Protein AF-A0A954ZB60-F1 (afdb_monomer_lite)

Foldseek 3Di:
DADFDWDQDPVGTDGDHDPLLGCVVCLVVLLVLLCVLLQFLAAEDEAAVVCCLVVVDAQLVALAEEEFQEADADVQDSADPSRLVRLQVQLVQQYEYEYAYAQNACRCPVVVPPQPSCCPRQQKAFDDFADPFQKKAFDPQALRHPAIFGFLDPQASHRRDTQTFMAGHPQKDQTMATPVRTGQWIWHADPPNRGIYIYGSHGLSGTRDSLSSNSVSSSSCQSSLGDRDFDWDKDKQWCVVDPPQKDKDDDWDWDPAAFPPRHIKTKDFAQDQMKMKGKDFDSAFWWKWKWAATAAADQEFQFFWKWWCQVVDIDIGGHGRNDPHPDIHTPDIDTHHGTMIMMMTGRNPGDRGTMYMGTIMMMTITHQDVFALPLVFPQALEVVSVVLLVQQAAFQQDWSNNQRRRGNRHRYVVSVVNSVVRHGPRRHGGDGHDDDDHRHYYYYDHDDDDDDDDDPPPVVVVVVVVVVVVDPDDDDDDDPDDDDDDDDDDDD

Structure (mmCIF, N/CA/C/O backbone):
data_AF-A0A954ZB60-F1
#
_entry.id   AF-A0A954ZB60-F1
#
loop_
_atom_site.group_PDB
_atom_site.id
_atom_site.type_symbol
_atom_site.label_atom_id
_atom_site.label_alt_id
_atom_site.label_comp_id
_atom_site.label_asym_id
_atom_site.label_entity_id
_atom_site.label_seq_id
_atom_site.pdbx_PDB_ins_code
_atom_site.Cartn_x
_atom_site.Cartn_y
_atom_site.Cartn_z
_atom_site.occupancy
_atom_site.B_iso_or_equiv
_atom_site.auth_seq_id
_atom_site.auth_comp_id
_atom_site.auth_asym_id
_atom_site.auth_atom_id
_atom_site.pdbx_PDB_model_num
ATOM 1 N N . ARG A 1 1 ? -21.515 20.099 12.315 1.00 30.62 1 ARG A N 1
ATOM 2 C CA . ARG A 1 1 ? -21.570 21.561 12.009 1.00 30.62 1 ARG A CA 1
ATOM 3 C C . ARG A 1 1 ? -21.818 21.759 10.510 1.00 30.62 1 ARG A C 1
ATOM 5 O O . ARG A 1 1 ? -20.958 21.395 9.732 1.00 30.62 1 ARG A O 1
ATOM 12 N N . THR A 1 2 ? -22.931 22.348 10.060 1.00 27.92 2 THR A N 1
ATOM 13 C CA . THR A 1 2 ? -23.142 22.603 8.613 1.00 27.92 2 THR A CA 1
ATOM 14 C C . THR A 1 2 ? -22.370 23.841 8.143 1.00 27.92 2 THR A C 1
ATOM 16 O O . THR A 1 2 ? -22.740 24.968 8.501 1.00 27.92 2 THR A O 1
ATOM 19 N N . GLN A 1 3 ? -21.316 23.646 7.347 1.00 34.38 3 GLN A N 1
ATOM 20 C CA . GLN A 1 3 ? -20.601 24.726 6.669 1.00 34.38 3 GLN A CA 1
ATOM 21 C C . GLN A 1 3 ? -21.357 25.160 5.403 1.00 34.38 3 GLN A C 1
ATOM 23 O O . GLN A 1 3 ? -21.666 24.360 4.528 1.00 34.38 3 GLN A O 1
ATOM 28 N N . GLY A 1 4 ? -21.662 26.453 5.291 1.00 35.28 4 GLY A N 1
ATOM 29 C CA . GLY A 1 4 ? -22.244 27.035 4.084 1.00 35.28 4 GLY A CA 1
ATOM 30 C C . GLY A 1 4 ? -21.956 28.530 4.009 1.00 35.28 4 GLY A C 1
ATOM 31 O O . GLY A 1 4 ? -22.086 29.248 5.004 1.00 35.28 4 GLY A O 1
ATOM 32 N N . VAL A 1 5 ? -21.566 29.012 2.827 1.00 40.47 5 VAL A N 1
ATOM 33 C CA . VAL A 1 5 ? -21.360 30.444 2.560 1.00 40.47 5 VAL A CA 1
ATOM 34 C C . VAL A 1 5 ? -22.697 31.170 2.724 1.00 40.47 5 VAL A C 1
ATOM 36 O O . VAL A 1 5 ? -23.683 30.841 2.061 1.00 40.47 5 VAL A O 1
ATOM 39 N N . GLN A 1 6 ? -22.744 32.163 3.614 1.00 39.56 6 GLN A N 1
ATOM 40 C CA . GLN A 1 6 ? -23.928 33.003 3.790 1.00 39.56 6 GLN A CA 1
ATOM 41 C C . GLN A 1 6 ? -24.003 34.030 2.660 1.00 39.56 6 GLN A C 1
ATOM 43 O O . GLN A 1 6 ? -23.100 34.851 2.500 1.00 39.56 6 GLN A O 1
ATOM 48 N N . GLN A 1 7 ? -25.094 34.013 1.894 1.00 43.62 7 GLN A N 1
ATOM 49 C CA . GLN A 1 7 ? -25.416 35.082 0.952 1.00 43.62 7 GLN A CA 1
ATOM 50 C C . GLN A 1 7 ? -26.636 35.848 1.466 1.00 43.62 7 GLN A C 1
ATOM 52 O O . GLN A 1 7 ? -27.694 35.273 1.727 1.00 43.62 7 GLN A O 1
ATOM 57 N N . ALA A 1 8 ? -26.481 37.161 1.635 1.00 42.31 8 ALA A N 1
ATOM 58 C CA . ALA A 1 8 ? -27.582 38.035 2.008 1.00 42.31 8 ALA A CA 1
ATOM 59 C C . ALA A 1 8 ? -28.468 38.285 0.781 1.00 42.31 8 ALA A C 1
ATOM 61 O O . ALA A 1 8 ? -27.999 38.796 -0.237 1.00 42.31 8 ALA A O 1
ATOM 62 N N . THR A 1 9 ? -29.750 37.939 0.885 1.00 52.84 9 THR A N 1
ATOM 63 C CA . THR A 1 9 ? -30.764 38.268 -0.126 1.00 52.84 9 THR A CA 1
ATOM 64 C C . THR A 1 9 ? -31.806 39.216 0.467 1.00 52.84 9 THR A C 1
ATOM 66 O O . THR A 1 9 ? -31.893 39.381 1.685 1.00 52.84 9 THR A O 1
ATOM 69 N N . SER A 1 10 ? -32.640 39.825 -0.379 1.00 46.34 10 SER A N 1
ATOM 70 C CA . SER A 1 10 ? -33.750 40.693 0.048 1.00 46.34 10 SER A CA 1
ATOM 71 C C . SER A 1 10 ? -34.848 39.972 0.849 1.00 46.34 10 SER A C 1
ATOM 73 O O . SER A 1 10 ? -35.753 40.633 1.353 1.00 46.34 10 SER A O 1
ATOM 75 N N . LEU A 1 11 ? -34.766 38.642 0.983 1.00 45.81 11 LEU A N 1
ATOM 76 C CA . LEU A 1 11 ? -35.680 37.794 1.755 1.00 45.81 11 LEU A CA 1
ATOM 77 C C . LEU A 1 11 ? -35.058 37.269 3.067 1.00 45.81 11 LEU A C 1
ATOM 79 O O . LEU A 1 11 ? -35.717 36.531 3.793 1.00 45.81 11 LEU A O 1
ATOM 83 N N . GLY A 1 12 ? -33.813 37.649 3.386 1.00 45.66 12 GLY A N 1
ATOM 84 C CA . GLY A 1 12 ? -33.071 37.202 4.571 1.00 45.66 12 GLY A CA 1
ATOM 85 C C . GLY A 1 12 ? -31.747 36.503 4.237 1.00 45.66 12 GLY A C 1
ATOM 86 O O . GLY A 1 12 ? -31.348 36.387 3.072 1.00 45.66 12 GLY A O 1
ATOM 87 N N . THR A 1 13 ? -31.045 36.056 5.281 1.00 41.34 13 THR A N 1
ATOM 88 C CA . THR A 1 13 ? -29.825 35.246 5.160 1.00 41.34 13 THR A CA 1
ATOM 89 C C . THR A 1 13 ? -30.209 33.832 4.743 1.00 41.34 13 THR A C 1
ATOM 91 O O . THR A 1 13 ? -30.782 33.091 5.537 1.00 41.34 13 THR A O 1
ATOM 94 N N . VAL A 1 14 ? -29.890 33.444 3.509 1.00 43.53 14 VAL A N 1
ATOM 95 C CA . VAL A 1 14 ? -30.087 32.066 3.044 1.00 43.53 14 VAL A CA 1
ATOM 96 C C . VAL A 1 14 ? -28.731 31.368 3.087 1.00 43.53 14 VAL A C 1
ATOM 98 O O . VAL A 1 14 ? -27.760 31.837 2.487 1.00 43.53 14 VAL A O 1
ATOM 101 N N . ARG A 1 15 ? -28.642 30.260 3.829 1.00 43.50 15 ARG A N 1
ATOM 102 C CA . ARG A 1 15 ? -27.486 29.359 3.759 1.00 43.50 15 ARG A CA 1
ATOM 103 C C . ARG A 1 15 ? -27.623 28.546 2.482 1.00 43.50 15 ARG A C 1
ATOM 105 O O . ARG A 1 15 ? -28.590 27.806 2.324 1.00 43.50 15 ARG A O 1
ATOM 112 N N . ARG A 1 16 ? -26.679 28.703 1.557 1.00 42.34 16 ARG A N 1
ATOM 113 C CA . ARG A 1 16 ? -26.614 27.833 0.386 1.00 42.34 16 ARG A CA 1
ATOM 114 C C . ARG A 1 16 ? -25.951 26.530 0.821 1.00 42.34 16 ARG A C 1
ATOM 116 O O . ARG A 1 16 ? -24.764 26.527 1.130 1.00 42.34 16 ARG A O 1
ATOM 123 N N . VAL A 1 17 ? -26.737 25.462 0.872 1.00 39.56 17 VAL A N 1
ATOM 124 C CA . VAL A 1 17 ? -26.248 24.100 1.091 1.00 39.56 17 VAL A CA 1
ATOM 125 C C . VAL A 1 17 ? -25.639 23.612 -0.218 1.00 39.56 17 VAL A C 1
ATOM 127 O O . VAL A 1 17 ? -26.277 23.697 -1.269 1.00 39.56 17 VAL A O 1
ATOM 130 N N . ARG A 1 18 ? -24.390 23.153 -0.168 1.00 45.91 18 ARG A N 1
ATOM 131 C CA . ARG A 1 18 ? -23.791 22.336 -1.221 1.00 45.91 18 ARG A CA 1
ATOM 132 C C . ARG A 1 18 ? -23.772 20.913 -0.670 1.00 45.91 18 ARG A C 1
ATOM 134 O O . ARG A 1 18 ? -22.950 20.657 0.200 1.00 45.91 18 ARG A O 1
ATOM 141 N N . PRO A 1 19 ? -24.695 20.036 -1.090 1.00 42.41 19 PRO A N 1
ATOM 142 C CA . PRO A 1 19 ? -24.812 18.695 -0.518 1.00 42.41 19 PRO A CA 1
ATOM 143 C C . PRO A 1 19 ? -23.478 17.930 -0.517 1.00 42.41 19 PRO A C 1
ATOM 145 O O . PRO A 1 19 ? -23.079 17.425 0.525 1.00 42.41 19 PRO A O 1
ATOM 148 N N . ASN A 1 20 ? -22.718 18.007 -1.616 1.00 44.41 20 ASN A N 1
ATOM 149 C CA . ASN A 1 20 ? -21.387 17.393 -1.736 1.00 44.41 20 ASN A CA 1
ATOM 150 C C . ASN A 1 20 ? -20.321 17.952 -0.774 1.00 44.41 20 ASN A C 1
ATOM 152 O O . ASN A 1 20 ? -19.340 17.263 -0.534 1.00 44.41 20 ASN A O 1
ATOM 156 N N . ASP A 1 21 ? -20.504 19.160 -0.226 1.00 41.62 21 ASP A N 1
ATOM 157 C CA . ASP A 1 21 ? -19.534 19.820 0.664 1.00 41.62 21 ASP A CA 1
ATOM 158 C C . ASP A 1 21 ? -20.011 19.824 2.142 1.00 41.62 21 ASP A C 1
ATOM 160 O O . ASP A 1 21 ? -19.403 20.491 2.978 1.00 41.62 21 ASP A O 1
ATOM 164 N N . MET A 1 22 ? -21.131 19.159 2.478 1.00 45.94 22 MET A N 1
ATOM 165 C CA . MET A 1 22 ? -21.636 19.058 3.865 1.00 45.94 22 MET A CA 1
ATOM 166 C C . MET A 1 22 ? -21.661 17.629 4.413 1.00 45.94 22 MET A C 1
ATOM 168 O O . MET A 1 22 ? -21.370 17.447 5.590 1.00 45.94 22 MET A O 1
ATOM 172 N N . ASN A 1 23 ? -22.074 16.662 3.590 1.00 48.56 23 ASN A N 1
ATOM 173 C CA . ASN A 1 23 ? -22.013 15.224 3.837 1.00 48.56 23 ASN A CA 1
ATOM 174 C C . ASN A 1 23 ? -22.306 14.542 2.493 1.00 48.56 23 ASN A C 1
ATOM 176 O O . ASN A 1 23 ? -23.439 14.607 2.015 1.00 48.56 23 ASN A O 1
ATOM 180 N N . SER A 1 24 ? -21.296 13.973 1.832 1.00 50.25 24 SER A N 1
ATOM 181 C CA . SER A 1 24 ? -21.481 13.386 0.497 1.00 50.25 24 SER A CA 1
ATOM 182 C C . SER A 1 24 ? -22.243 12.057 0.529 1.00 50.25 24 SER A C 1
ATOM 184 O O . SER A 1 24 ? -22.624 11.573 -0.535 1.00 50.25 24 SER A O 1
ATOM 186 N N . PHE A 1 25 ? -22.444 11.459 1.716 1.00 48.72 25 PHE A N 1
ATOM 187 C CA . PHE A 1 25 ? -22.953 10.091 1.906 1.00 48.72 25 PHE A CA 1
ATOM 188 C C . PHE A 1 25 ? -22.187 9.036 1.083 1.00 48.72 25 PHE A C 1
ATOM 190 O O . PHE A 1 25 ? -22.680 7.938 0.839 1.00 48.72 25 PHE A O 1
ATOM 197 N N . ALA A 1 26 ? -20.972 9.378 0.644 1.00 50.91 26 ALA A N 1
ATOM 198 C CA . ALA A 1 26 ? -20.160 8.602 -0.283 1.00 50.91 26 ALA A CA 1
ATOM 199 C C . ALA A 1 26 ? -18.795 8.235 0.319 1.00 50.91 26 ALA A C 1
ATOM 201 O O . ALA A 1 26 ? -17.876 7.904 -0.419 1.00 50.91 26 ALA A O 1
ATOM 202 N N . TYR A 1 27 ? -18.635 8.267 1.647 1.00 66.62 27 TYR A N 1
ATOM 203 C CA . TYR A 1 27 ? -17.366 7.907 2.303 1.00 66.62 27 TYR A CA 1
ATOM 204 C C . TYR A 1 27 ? -16.997 6.436 2.096 1.00 66.62 27 TYR A C 1
ATOM 206 O O . TYR A 1 27 ? -15.820 6.102 2.008 1.00 66.62 27 TYR A O 1
ATOM 214 N N . VAL A 1 28 ? -18.002 5.583 1.874 1.00 74.94 28 VAL A N 1
ATOM 215 C CA . VAL A 1 28 ? -17.823 4.196 1.423 1.00 74.94 28 VAL A CA 1
ATOM 216 C C . VAL A 1 28 ? -16.995 4.116 0.137 1.00 74.94 28 VAL A C 1
ATOM 218 O O . VAL A 1 28 ? -16.288 3.135 -0.048 1.00 74.94 28 VAL A O 1
ATOM 221 N N . VAL A 1 29 ? -17.018 5.135 -0.735 1.00 79.19 29 VAL A N 1
ATOM 222 C CA . VAL A 1 29 ? -16.241 5.136 -1.986 1.00 79.19 29 VAL A CA 1
ATOM 223 C C . VAL A 1 29 ? -14.744 5.084 -1.711 1.00 79.19 29 VAL A C 1
ATOM 225 O O . VAL A 1 29 ? -14.052 4.327 -2.379 1.00 79.19 29 VAL A O 1
ATOM 228 N N . GLU A 1 30 ? -14.239 5.829 -0.727 1.00 85.00 30 GLU A N 1
ATOM 229 C CA . GLU A 1 30 ? -12.798 5.842 -0.442 1.00 85.00 30 GLU A CA 1
ATOM 230 C C . GLU A 1 30 ? -12.319 4.527 0.170 1.00 85.00 30 GLU A C 1
ATOM 232 O O . GLU A 1 30 ? -11.235 4.047 -0.159 1.00 85.00 30 GLU A O 1
ATOM 237 N N . HIS A 1 31 ? -13.156 3.906 1.002 1.00 88.69 31 HIS A N 1
ATOM 238 C CA . HIS A 1 31 ? -12.905 2.570 1.540 1.00 88.69 31 HIS A CA 1
ATOM 239 C C . HIS A 1 31 ? -12.974 1.511 0.434 1.00 88.69 31 HIS A C 1
ATOM 241 O O . HIS A 1 31 ? -12.031 0.749 0.256 1.00 88.69 31 HIS A O 1
ATOM 247 N N . ALA A 1 32 ? -14.037 1.505 -0.373 1.00 84.25 32 ALA A N 1
ATOM 248 C CA . ALA A 1 32 ? -14.223 0.568 -1.480 1.00 84.25 32 ALA A CA 1
ATOM 249 C C . ALA A 1 32 ? -13.130 0.694 -2.553 1.00 84.25 32 ALA A C 1
ATOM 251 O O . ALA A 1 32 ? -12.652 -0.320 -3.058 1.00 84.25 32 ALA A O 1
ATOM 252 N N . ALA A 1 33 ? -12.706 1.917 -2.884 1.00 80.19 33 ALA A N 1
ATOM 253 C CA . ALA A 1 33 ? -11.605 2.164 -3.809 1.00 80.19 33 ALA A CA 1
ATOM 254 C C . ALA A 1 33 ? -10.279 1.635 -3.250 1.00 80.19 33 ALA A C 1
ATOM 256 O O . ALA A 1 33 ? -9.530 0.993 -3.982 1.00 80.19 33 ALA A O 1
ATOM 257 N N . ALA A 1 34 ? -10.014 1.839 -1.955 1.00 85.12 34 ALA A N 1
ATOM 258 C CA . ALA A 1 34 ? -8.825 1.299 -1.306 1.00 85.12 34 ALA A CA 1
ATOM 259 C C . ALA A 1 34 ? -8.845 -0.238 -1.240 1.00 85.12 34 ALA A C 1
ATOM 261 O O . ALA A 1 34 ? -7.817 -0.860 -1.489 1.00 85.12 34 ALA A O 1
ATOM 262 N N . ILE A 1 35 ? -10.001 -0.865 -0.981 1.00 85.12 35 ILE A N 1
ATOM 263 C CA . ILE A 1 35 ? -10.156 -2.331 -1.028 1.00 85.12 35 ILE A CA 1
ATOM 264 C C . ILE A 1 35 ? -9.902 -2.838 -2.450 1.00 85.12 35 ILE A C 1
ATOM 266 O O . ILE A 1 35 ? -9.120 -3.764 -2.635 1.00 85.12 35 ILE A O 1
ATOM 270 N N . ALA A 1 36 ? -10.495 -2.211 -3.468 1.00 78.81 36 ALA A N 1
ATOM 271 C CA . ALA A 1 36 ? -10.291 -2.607 -4.860 1.00 78.81 36 ALA A CA 1
ATOM 272 C C . ALA A 1 36 ? -8.825 -2.458 -5.306 1.00 78.81 36 ALA A C 1
ATOM 274 O O . ALA A 1 36 ? -8.317 -3.304 -6.038 1.00 78.81 36 ALA A O 1
ATOM 275 N N . ALA A 1 37 ? -8.138 -1.409 -4.846 1.00 72.31 37 ALA A N 1
ATOM 276 C CA . ALA A 1 37 ? -6.722 -1.177 -5.127 1.00 72.31 37 ALA A CA 1
ATOM 277 C C . ALA A 1 37 ? -5.785 -2.067 -4.284 1.00 72.31 37 ALA A C 1
ATOM 279 O O . ALA A 1 37 ? -4.644 -2.313 -4.666 1.00 72.31 37 ALA A O 1
ATOM 280 N N . SER A 1 38 ? -6.258 -2.605 -3.156 1.00 73.75 38 SER A N 1
ATOM 281 C CA . SER A 1 38 ? -5.438 -3.426 -2.258 1.00 73.75 38 SER A CA 1
ATOM 282 C C . SER A 1 38 ? -4.965 -4.744 -2.878 1.00 73.75 38 SER A C 1
ATOM 284 O O . SER A 1 38 ? -4.004 -5.320 -2.382 1.00 73.75 38 SER A O 1
ATOM 286 N N . GLY A 1 39 ? -5.606 -5.216 -3.952 1.00 69.75 39 GLY A N 1
ATOM 287 C CA . GLY A 1 39 ? -5.360 -6.541 -4.527 1.00 69.75 39 GLY A CA 1
ATOM 288 C C . GLY A 1 39 ? -6.135 -7.665 -3.833 1.00 69.75 39 GLY A C 1
ATOM 289 O O . GLY A 1 39 ? -5.980 -8.823 -4.202 1.00 69.75 39 GLY A O 1
ATOM 290 N N . ALA A 1 40 ? -6.982 -7.362 -2.846 1.00 71.62 40 ALA A N 1
ATOM 291 C CA . ALA A 1 40 ? -7.823 -8.361 -2.195 1.00 71.62 40 ALA A CA 1
ATOM 292 C C . ALA A 1 40 ? -8.825 -9.000 -3.177 1.00 71.62 40 ALA A C 1
ATOM 294 O O . ALA A 1 40 ? -9.598 -8.297 -3.833 1.00 71.62 40 ALA A O 1
ATOM 295 N N . ASP A 1 41 ? -8.863 -10.336 -3.240 1.00 75.25 41 ASP A N 1
ATOM 296 C CA . ASP A 1 41 ? -9.888 -11.080 -3.991 1.00 75.25 41 ASP A CA 1
ATOM 297 C C . ASP A 1 41 ? -11.141 -11.259 -3.124 1.00 75.25 41 ASP A C 1
ATOM 299 O O . ASP A 1 41 ? -11.427 -12.337 -2.598 1.00 75.25 41 ASP A O 1
ATOM 303 N N . VAL A 1 42 ? -11.857 -10.152 -2.916 1.00 77.12 42 VAL A N 1
ATOM 304 C CA . VAL A 1 42 ? -13.032 -10.080 -2.040 1.00 77.12 42 VAL A CA 1
ATOM 305 C C . VAL A 1 42 ? -14.232 -9.462 -2.748 1.00 77.12 42 VAL A C 1
ATOM 307 O O . VAL A 1 42 ? -14.107 -8.606 -3.626 1.00 77.12 42 VAL A O 1
ATOM 310 N N . GLN A 1 43 ? -15.429 -9.881 -2.344 1.00 80.94 43 GLN A N 1
ATOM 311 C CA . GLN A 1 43 ? -16.667 -9.171 -2.676 1.00 80.94 43 GLN A CA 1
ATOM 312 C C . GLN A 1 43 ? -16.961 -8.139 -1.596 1.00 80.94 43 GLN A C 1
ATOM 314 O O . GLN A 1 43 ? -16.703 -8.414 -0.432 1.00 80.94 43 GLN A O 1
ATOM 319 N N . ILE A 1 44 ? -17.501 -6.979 -1.970 1.00 82.56 44 ILE A N 1
ATOM 320 C CA . ILE A 1 44 ? -17.877 -5.937 -1.012 1.00 82.56 44 ILE A CA 1
ATOM 321 C C . ILE A 1 44 ? -19.383 -5.680 -1.039 1.00 82.56 44 ILE A C 1
ATOM 323 O O . ILE A 1 44 ? -19.958 -5.502 -2.113 1.00 82.56 44 ILE A O 1
ATOM 327 N N . ASP A 1 45 ? -19.988 -5.593 0.141 1.00 83.00 45 ASP A N 1
ATOM 328 C CA . ASP A 1 45 ? -21.336 -5.063 0.349 1.00 83.00 45 ASP A CA 1
ATOM 329 C C . ASP A 1 45 ? -21.292 -3.745 1.137 1.00 83.00 45 ASP A C 1
ATOM 331 O O . ASP A 1 45 ? -20.321 -3.434 1.828 1.00 83.00 45 ASP A O 1
ATOM 335 N N . GLY A 1 46 ? -22.346 -2.939 1.006 1.00 81.38 46 GLY A N 1
ATOM 336 C CA . GLY A 1 46 ? -22.530 -1.677 1.724 1.00 81.38 46 GLY A CA 1
ATOM 337 C C . GLY A 1 46 ? -23.841 -1.694 2.503 1.00 81.38 46 GLY A C 1
ATOM 338 O O . GLY A 1 46 ? -24.888 -1.985 1.921 1.00 81.38 46 GLY A O 1
ATOM 339 N N . VAL A 1 47 ? -23.818 -1.372 3.794 1.00 80.81 47 VAL A N 1
ATOM 340 C CA . VAL A 1 47 ? -25.021 -1.369 4.644 1.00 80.81 47 VAL A CA 1
ATOM 341 C C . VAL A 1 47 ? -25.017 -0.180 5.601 1.00 80.81 47 VAL A C 1
ATOM 343 O O . VAL A 1 47 ? -23.955 0.323 5.949 1.00 80.81 47 VAL A O 1
ATOM 346 N N . SER A 1 48 ? -26.194 0.293 6.022 1.00 82.94 48 SER A N 1
ATOM 347 C CA . SER A 1 48 ? -26.251 1.271 7.110 1.00 82.94 48 SER A CA 1
ATOM 348 C C . SER A 1 48 ? -26.195 0.598 8.479 1.00 82.94 48 SER A C 1
ATOM 350 O O . SER A 1 48 ? -26.718 -0.507 8.660 1.00 82.94 48 SER A O 1
ATOM 352 N N . ASN A 1 49 ? -25.581 1.249 9.457 1.00 79.94 49 ASN A N 1
ATOM 353 C CA . ASN A 1 49 ? -25.516 0.740 10.826 1.00 79.94 49 ASN A CA 1
ATOM 354 C C . ASN A 1 49 ? -26.917 0.519 11.436 1.00 79.94 49 ASN A C 1
ATOM 356 O O . ASN A 1 49 ? -27.118 -0.473 12.133 1.00 79.94 49 ASN A O 1
ATOM 360 N N . GLU A 1 50 ? -27.941 1.306 11.072 1.00 83.06 50 GLU A N 1
ATOM 361 C CA . GLU A 1 50 ? -29.318 1.082 11.550 1.00 83.06 50 GLU A CA 1
ATOM 362 C C . GLU A 1 50 ? -29.890 -0.266 11.095 1.00 83.06 50 GLU A C 1
ATOM 364 O O . GLU A 1 50 ? -30.703 -0.871 11.798 1.00 83.06 50 GLU A O 1
ATOM 369 N N . ARG A 1 51 ? -29.475 -0.766 9.924 1.00 83.44 51 ARG A N 1
ATOM 370 C CA . ARG A 1 51 ? -29.892 -2.089 9.430 1.00 83.44 51 ARG A CA 1
ATOM 371 C C . ARG A 1 51 ? -29.204 -3.215 10.189 1.00 83.44 51 ARG A C 1
ATOM 373 O O . ARG A 1 51 ? -29.828 -4.252 10.416 1.00 83.44 51 ARG A O 1
ATOM 380 N N . VAL A 1 52 ? -27.962 -2.998 10.619 1.00 87.81 52 VAL A N 1
ATOM 381 C CA . VAL A 1 52 ? -27.248 -3.913 11.517 1.00 87.81 52 VAL A CA 1
ATOM 382 C C . VAL A 1 52 ? -27.916 -3.906 12.895 1.00 87.81 52 VAL A C 1
ATOM 384 O O . VAL A 1 52 ? -28.332 -4.957 13.377 1.00 87.81 52 VAL A O 1
ATOM 387 N N . ALA A 1 53 ? -28.138 -2.728 13.488 1.00 85.62 53 ALA A N 1
ATOM 388 C CA . ALA A 1 53 ? -28.812 -2.568 14.779 1.00 85.62 53 ALA A CA 1
ATOM 389 C C . ALA A 1 53 ? -30.251 -3.124 14.780 1.00 85.62 53 ALA A C 1
ATOM 391 O O . ALA A 1 53 ? -30.717 -3.667 15.783 1.00 85.62 53 ALA A O 1
ATOM 392 N N . GLY A 1 54 ? -30.952 -3.023 13.645 1.00 87.56 54 GLY A N 1
ATOM 393 C CA . GLY A 1 54 ? -32.279 -3.599 13.423 1.00 87.56 54 GLY A CA 1
ATOM 394 C C . GLY A 1 54 ? -32.297 -5.119 13.204 1.00 87.56 54 GLY A C 1
ATOM 395 O O . GLY A 1 54 ? -33.380 -5.706 13.162 1.00 87.56 54 GLY A O 1
ATOM 396 N N . GLY A 1 55 ? -31.130 -5.762 13.074 1.00 87.69 55 GLY A N 1
ATOM 397 C CA . GLY A 1 55 ? -30.988 -7.202 12.835 1.00 87.69 55 GLY A CA 1
ATOM 398 C C . GLY A 1 55 ? -31.337 -7.647 11.411 1.00 87.69 55 GLY A C 1
ATOM 399 O O . GLY A 1 55 ? -31.593 -8.829 11.187 1.00 87.69 55 GLY A O 1
ATOM 400 N N . GLU A 1 56 ? -31.388 -6.719 10.451 1.00 90.56 56 GLU A N 1
ATOM 401 C CA . GLU A 1 56 ? -31.639 -7.032 9.037 1.00 90.56 56 GLU A CA 1
ATOM 402 C C . GLU A 1 56 ? -30.396 -7.610 8.348 1.00 90.56 56 GLU A C 1
ATOM 404 O O . GLU A 1 56 ? -30.529 -8.364 7.385 1.00 90.56 56 GLU A O 1
ATOM 409 N N . VAL A 1 57 ? -29.206 -7.273 8.855 1.00 88.00 57 VAL A N 1
ATOM 410 C CA . VAL A 1 57 ? -27.910 -7.777 8.388 1.00 88.00 57 VAL A CA 1
ATOM 411 C C . VAL A 1 57 ? -27.106 -8.270 9.589 1.00 88.00 57 VAL A C 1
ATOM 413 O O . VAL A 1 57 ? -26.930 -7.534 10.559 1.00 88.00 57 VAL A O 1
ATOM 416 N N . ALA A 1 58 ? -26.627 -9.515 9.531 1.00 92.38 58 ALA A N 1
ATOM 417 C CA . ALA A 1 58 ? -25.793 -10.105 10.570 1.00 92.38 58 ALA A CA 1
ATOM 418 C C . ALA A 1 58 ? -24.309 -9.951 10.213 1.00 92.38 58 ALA A C 1
ATOM 420 O O . ALA A 1 58 ? -23.897 -10.315 9.116 1.00 92.38 58 ALA A O 1
ATOM 421 N N . LEU A 1 59 ? -23.490 -9.456 11.148 1.00 93.81 59 LEU A N 1
ATOM 422 C CA . LEU A 1 59 ? -22.045 -9.316 10.912 1.00 93.81 59 LEU A CA 1
ATOM 423 C C . LEU A 1 59 ? -21.352 -10.668 10.691 1.00 93.81 59 LEU A C 1
ATOM 425 O O . LEU A 1 59 ? -20.396 -10.743 9.934 1.00 93.81 59 LEU A O 1
ATOM 429 N N . ALA A 1 60 ? -21.874 -11.738 11.296 1.00 92.00 60 ALA A N 1
ATOM 430 C CA . ALA A 1 60 ? -21.351 -13.098 11.153 1.00 92.00 60 ALA A CA 1
ATOM 431 C C . ALA A 1 60 ? -21.477 -13.683 9.731 1.00 92.00 60 ALA A C 1
ATOM 433 O O . ALA A 1 60 ? -20.921 -14.747 9.473 1.00 92.00 60 ALA A O 1
ATOM 434 N N . ASP A 1 61 ? -22.204 -13.019 8.825 1.00 92.00 61 ASP A N 1
ATOM 435 C CA . ASP A 1 61 ? -22.277 -13.409 7.413 1.00 92.00 61 ASP A CA 1
ATOM 436 C C . ASP A 1 61 ? -21.065 -12.906 6.597 1.00 92.00 61 ASP A C 1
ATOM 438 O O . ASP A 1 61 ? -20.939 -13.263 5.425 1.00 92.00 61 ASP A O 1
ATOM 442 N N . TYR A 1 62 ? -20.183 -12.093 7.194 1.00 91.88 62 TYR A N 1
ATOM 443 C CA . TYR A 1 62 ? -19.021 -11.492 6.537 1.00 91.88 62 TYR A CA 1
ATOM 444 C C . TYR A 1 62 ? -17.712 -11.931 7.192 1.00 91.88 62 TYR A C 1
ATOM 446 O O . TYR A 1 62 ? -17.617 -12.044 8.414 1.00 91.88 62 TYR A O 1
ATOM 454 N N . ASP A 1 63 ? -16.681 -12.118 6.370 1.00 88.00 63 ASP A N 1
ATOM 455 C CA . ASP A 1 63 ? -15.343 -12.516 6.819 1.00 88.00 63 ASP A CA 1
ATOM 456 C C . ASP A 1 63 ? -14.574 -11.347 7.458 1.00 88.00 63 ASP A C 1
ATOM 458 O O . ASP A 1 63 ? -13.697 -11.538 8.302 1.00 88.00 63 ASP A O 1
ATOM 462 N N . ALA A 1 64 ? -14.912 -10.120 7.052 1.00 93.94 64 ALA A N 1
ATOM 463 C CA . ALA A 1 64 ? -14.450 -8.890 7.671 1.00 93.94 64 ALA A CA 1
ATOM 464 C C . ALA A 1 64 ? -15.499 -7.778 7.559 1.00 93.94 64 ALA A C 1
ATOM 466 O O . ALA A 1 64 ? -16.259 -7.695 6.589 1.00 93.94 64 ALA A O 1
ATOM 467 N N . VAL A 1 65 ? -15.489 -6.890 8.551 1.00 96.25 65 VAL A N 1
ATOM 468 C CA . VAL A 1 65 ? -16.370 -5.728 8.651 1.00 96.25 65 VAL A CA 1
ATOM 469 C C . VAL A 1 65 ? -15.512 -4.475 8.769 1.00 96.25 65 VAL A C 1
ATOM 471 O O . VAL A 1 65 ? -14.637 -4.391 9.629 1.00 96.25 65 VAL A O 1
ATOM 474 N N . ILE A 1 66 ? -15.782 -3.487 7.920 1.00 95.44 66 ILE A N 1
ATOM 475 C CA . ILE A 1 66 ? -15.187 -2.150 8.010 1.00 95.44 66 ILE A CA 1
ATOM 476 C C . ILE A 1 66 ? -16.290 -1.181 8.438 1.00 95.44 66 ILE A C 1
ATOM 478 O O . ILE A 1 66 ? -17.281 -1.001 7.727 1.00 95.44 66 ILE A O 1
ATOM 482 N N . TRP A 1 67 ? -16.129 -0.585 9.616 1.00 93.25 67 TRP A N 1
ATOM 483 C CA . TRP A 1 67 ? -17.106 0.274 10.277 1.00 93.25 67 TRP A CA 1
ATOM 484 C C . TRP A 1 67 ? -16.661 1.738 10.239 1.00 93.25 67 TRP A C 1
ATOM 486 O O . TRP A 1 67 ? -15.646 2.123 10.829 1.00 93.25 67 TRP A O 1
ATOM 496 N N . LEU A 1 68 ? -17.426 2.562 9.525 1.00 89.31 68 LEU A N 1
ATOM 497 C CA . LEU A 1 68 ? -17.089 3.954 9.250 1.00 89.31 68 LEU A CA 1
ATOM 498 C C . LEU A 1 68 ? -17.795 4.860 10.259 1.00 89.31 68 LEU A C 1
ATOM 500 O O . LEU A 1 68 ? -19.015 4.982 10.210 1.00 89.31 68 LEU A O 1
ATOM 504 N N . LEU A 1 69 ? -17.030 5.509 11.140 1.00 86.44 69 LEU A N 1
ATOM 505 C CA . LEU A 1 69 ? -17.570 6.386 12.189 1.00 86.44 69 LEU A CA 1
ATOM 506 C C . LEU A 1 69 ? -17.412 7.873 11.872 1.00 86.44 69 LEU A C 1
ATOM 508 O O . LEU A 1 69 ? -18.003 8.707 12.543 1.00 86.44 69 LEU A O 1
ATOM 512 N N . GLY A 1 70 ? -16.598 8.245 10.881 1.00 84.00 70 GLY A N 1
ATOM 513 C CA . GLY A 1 70 ? -16.407 9.647 10.516 1.00 84.00 70 GLY A CA 1
ATOM 514 C C . GLY A 1 70 ? -16.077 10.549 11.720 1.00 84.00 70 GLY A C 1
ATOM 515 O O . GLY A 1 70 ? -15.218 10.233 12.544 1.00 84.00 70 GLY A O 1
ATOM 516 N N . GLU A 1 71 ? -16.778 11.678 11.833 1.00 75.44 71 GLU A N 1
ATOM 517 C CA . GLU A 1 71 ? -16.698 12.606 12.979 1.00 75.44 71 GLU A CA 1
ATOM 518 C C . GLU A 1 71 ? -17.824 12.362 14.007 1.00 75.44 71 GLU A C 1
ATOM 520 O O . GLU A 1 71 ? -18.311 13.307 14.629 1.00 75.44 71 GLU A O 1
ATOM 525 N N . GLU A 1 72 ? -18.319 11.129 14.141 1.00 66.25 72 GLU A N 1
ATOM 526 C CA . GLU A 1 72 ? -19.380 10.834 15.104 1.00 66.25 72 GLU A CA 1
ATOM 527 C C . GLU A 1 72 ? -18.937 10.979 16.551 1.00 66.25 72 GLU A C 1
ATOM 529 O O . GLU A 1 72 ? -17.815 10.646 16.926 1.00 66.25 72 GLU A O 1
ATOM 534 N N . SER A 1 73 ? -19.878 11.464 17.362 1.00 63.66 73 SER A N 1
ATOM 535 C CA . SER A 1 73 ? -19.713 11.758 18.781 1.00 63.66 73 SER A CA 1
ATOM 536 C C . SER A 1 73 ? -21.079 11.735 19.473 1.00 63.66 73 SER A C 1
ATOM 538 O O . SER A 1 73 ? -22.069 11.232 18.947 1.00 63.66 73 SER A O 1
ATOM 540 N N . THR A 1 74 ? -21.162 12.336 20.655 1.00 57.06 74 THR A N 1
ATOM 541 C CA . THR A 1 74 ? -22.293 12.315 21.602 1.00 57.06 74 THR A CA 1
ATOM 542 C C . THR A 1 74 ? -23.688 12.564 20.993 1.00 57.06 74 THR A C 1
ATOM 544 O O . THR A 1 74 ? -24.687 12.140 21.572 1.00 57.06 74 THR A O 1
ATOM 547 N N . ALA A 1 75 ? -23.792 13.300 19.880 1.00 51.66 75 ALA A N 1
ATOM 548 C CA . ALA A 1 75 ? -25.073 13.607 19.239 1.00 51.66 75 ALA A CA 1
ATOM 549 C C . ALA A 1 75 ? -25.637 12.441 18.409 1.00 51.66 75 ALA A C 1
ATOM 551 O O . ALA A 1 75 ? -26.850 12.240 18.435 1.00 51.66 75 ALA A O 1
ATOM 552 N N . ASP A 1 76 ? -24.763 11.685 17.740 1.00 55.12 76 ASP A N 1
ATOM 553 C CA . ASP A 1 76 ? -25.127 10.646 16.767 1.00 55.12 76 ASP A CA 1
ATOM 554 C C . ASP A 1 76 ? -24.748 9.224 17.249 1.00 55.12 76 ASP A C 1
ATOM 556 O O . ASP A 1 76 ? -25.254 8.254 16.705 1.00 55.12 76 ASP A O 1
ATOM 560 N N . GLN A 1 77 ? -24.004 9.120 18.365 1.00 63.72 77 GLN A N 1
ATOM 561 C CA . GLN A 1 77 ? -23.531 7.893 19.036 1.00 63.72 77 GLN A CA 1
ATOM 562 C C . GLN A 1 77 ? -22.570 7.048 18.194 1.00 63.72 77 GLN A C 1
ATOM 564 O O . GLN A 1 77 ? -22.989 6.335 17.296 1.00 63.72 77 GLN A O 1
ATOM 569 N N . THR A 1 78 ? -21.295 7.018 18.589 1.00 72.81 78 THR A N 1
ATOM 570 C CA . THR A 1 78 ? -20.237 6.235 17.928 1.00 72.81 78 THR A CA 1
ATOM 571 C C . THR A 1 78 ? -20.581 4.738 17.834 1.00 72.81 78 THR A C 1
ATOM 573 O O . THR A 1 78 ? -20.411 4.114 16.796 1.00 72.81 78 THR A O 1
ATOM 576 N N . PHE A 1 79 ? -21.083 4.138 18.917 1.00 83.12 79 PHE A N 1
ATOM 577 C CA . PHE A 1 79 ? -21.792 2.856 18.862 1.00 83.12 79 PHE A CA 1
ATOM 578 C C . PHE A 1 79 ? -22.953 2.898 19.852 1.00 83.12 79 PHE A C 1
ATOM 580 O O . PHE A 1 79 ? -22.756 2.992 21.070 1.00 83.12 79 PHE A O 1
ATOM 587 N N . SER A 1 80 ? -24.173 2.752 19.351 1.00 84.19 80 SER A N 1
ATOM 588 C CA . SER A 1 80 ? -25.353 2.525 20.178 1.00 84.19 80 SER A CA 1
ATOM 589 C C . SER A 1 80 ? -25.214 1.232 20.993 1.00 84.19 80 SER A C 1
ATOM 591 O O . SER A 1 80 ? -24.467 0.317 20.647 1.00 84.19 80 SER A O 1
ATOM 593 N N . LEU A 1 81 ? -25.987 1.099 22.075 1.00 84.44 81 LEU A N 1
ATOM 594 C CA . LEU A 1 81 ? -25.958 -0.108 22.916 1.00 84.44 81 LEU A CA 1
ATOM 595 C C . LEU A 1 81 ? -26.261 -1.403 22.141 1.00 84.44 81 LEU A C 1
ATOM 597 O O . LEU A 1 81 ? -25.759 -2.465 22.504 1.00 84.44 81 LEU A O 1
ATOM 601 N N . ALA A 1 82 ? -27.091 -1.327 21.095 1.00 87.69 82 ALA A N 1
ATOM 602 C CA . ALA A 1 82 ? -27.383 -2.475 20.242 1.00 87.69 82 ALA A CA 1
ATOM 603 C C . ALA A 1 82 ? -26.153 -2.868 19.414 1.00 87.69 82 ALA A C 1
ATOM 605 O O . ALA A 1 82 ? -25.789 -4.041 19.372 1.00 87.69 82 ALA A O 1
ATOM 606 N N . GLU A 1 83 ? -25.479 -1.889 18.813 1.00 90.62 83 GLU A N 1
ATOM 607 C CA . GLU A 1 83 ? -24.285 -2.125 17.999 1.00 90.62 83 GLU A CA 1
ATOM 608 C C . GLU A 1 83 ? -23.107 -2.593 18.852 1.00 90.62 83 GLU A C 1
ATOM 610 O O . GLU A 1 83 ? -22.406 -3.510 18.440 1.00 90.62 83 GLU A O 1
ATOM 615 N N . GLN A 1 84 ? -22.945 -2.065 20.072 1.00 91.31 84 GLN A N 1
ATOM 616 C CA . GLN A 1 84 ? -21.949 -2.562 21.028 1.00 91.31 84 GLN A CA 1
ATOM 617 C C . GLN A 1 84 ? -22.123 -4.064 21.288 1.00 91.31 84 GLN A C 1
ATOM 619 O O . GLN A 1 84 ? -21.153 -4.816 21.246 1.00 91.31 84 GLN A O 1
ATOM 624 N N . SER A 1 85 ? -23.363 -4.519 21.512 1.00 93.06 85 SER A N 1
ATOM 625 C CA . SER A 1 85 ? -23.650 -5.946 21.706 1.00 93.06 85 SER A CA 1
ATOM 626 C C . SER A 1 85 ? -23.325 -6.767 20.457 1.00 93.06 85 SER A C 1
ATOM 628 O O . SER A 1 85 ? -22.708 -7.820 20.568 1.00 93.06 85 SER A O 1
ATOM 630 N N . ILE A 1 86 ? -23.714 -6.287 19.272 1.00 95.50 86 ILE A N 1
ATOM 631 C CA . ILE A 1 86 ? -23.497 -6.997 18.002 1.00 95.50 86 ILE A CA 1
ATOM 632 C C . ILE A 1 86 ? -22.000 -7.104 17.675 1.00 95.50 86 ILE A C 1
ATOM 634 O O . ILE A 1 86 ? -21.536 -8.165 17.263 1.00 95.50 86 ILE A O 1
ATOM 638 N N . VAL A 1 87 ? -21.236 -6.029 17.880 1.00 95.88 87 VAL A N 1
ATOM 639 C CA . VAL A 1 87 ? -19.782 -6.003 17.667 1.00 95.88 87 VAL A CA 1
ATOM 640 C C . VAL A 1 87 ? -19.061 -6.909 18.661 1.00 95.88 87 VAL A C 1
ATOM 642 O O . VAL A 1 87 ? -18.161 -7.647 18.261 1.00 95.88 87 VAL A O 1
ATOM 645 N N . ALA A 1 88 ? -19.472 -6.895 19.932 1.00 95.19 88 ALA A N 1
ATOM 646 C CA . ALA A 1 88 ? -18.915 -7.788 20.942 1.00 95.19 88 ALA A CA 1
ATOM 647 C C . ALA A 1 88 ? -19.131 -9.262 20.573 1.00 95.19 88 ALA A C 1
ATOM 649 O O . ALA A 1 88 ? -18.182 -10.044 20.617 1.00 95.19 88 ALA A O 1
ATOM 650 N N . ASP A 1 89 ? -20.343 -9.628 20.147 1.00 96.19 89 ASP A N 1
ATOM 651 C CA . ASP A 1 89 ? -20.655 -10.993 19.713 1.00 96.19 89 ASP A CA 1
ATOM 652 C C . ASP A 1 89 ? -19.856 -11.389 18.459 1.00 96.19 89 ASP A C 1
ATOM 654 O O . ASP A 1 89 ? -19.331 -12.501 18.383 1.00 96.19 89 ASP A O 1
ATOM 658 N N . TYR A 1 90 ? -19.715 -10.474 17.494 1.00 97.06 90 TYR A N 1
ATOM 659 C CA . TYR A 1 90 ? -18.947 -10.705 16.271 1.00 97.06 90 TYR A CA 1
ATOM 660 C C . TYR A 1 90 ? -17.467 -10.979 16.571 1.00 97.06 90 TYR A C 1
ATOM 662 O O . TYR A 1 90 ? -16.947 -12.020 16.163 1.00 97.06 90 TYR A O 1
ATOM 670 N N . LEU A 1 91 ? -16.804 -10.119 17.351 1.00 95.69 91 LEU A N 1
ATOM 671 C CA . LEU A 1 91 ? -15.404 -10.320 17.744 1.00 95.69 91 LEU A CA 1
ATOM 672 C C . LEU A 1 91 ? -15.224 -11.577 18.606 1.00 95.69 91 LEU A C 1
ATOM 674 O O . LEU A 1 91 ? -14.316 -12.361 18.349 1.00 95.69 91 LEU A O 1
ATOM 678 N N . ALA A 1 92 ? -16.124 -11.845 19.558 1.00 93.75 92 ALA A N 1
ATOM 679 C CA . ALA A 1 92 ? -16.074 -13.061 20.377 1.00 93.75 92 ALA A CA 1
ATOM 680 C C . ALA A 1 92 ? -16.221 -14.358 19.555 1.00 93.75 92 ALA A C 1
ATOM 682 O O . ALA A 1 92 ? -15.841 -15.433 20.022 1.00 93.75 92 ALA A O 1
ATOM 683 N N . SER A 1 93 ? -16.772 -14.267 18.341 1.00 92.00 93 SER A N 1
ATOM 684 C CA . SER A 1 93 ? -16.917 -15.385 17.403 1.00 92.00 93 SER A CA 1
ATOM 685 C C . SER A 1 93 ? -15.767 -15.535 16.396 1.00 92.00 93 SER A C 1
ATOM 687 O O . SER A 1 93 ? -15.868 -16.374 15.504 1.00 92.00 93 SER A O 1
ATOM 689 N N . GLY A 1 94 ? -14.681 -14.765 16.541 1.00 91.44 94 GLY A N 1
ATOM 690 C CA . GLY A 1 94 ? -13.542 -14.779 15.612 1.00 91.44 94 GLY A CA 1
ATOM 691 C C . GLY A 1 94 ? -13.632 -13.738 14.494 1.00 91.44 94 GLY A C 1
ATOM 692 O O . GLY A 1 94 ? -12.863 -13.786 13.536 1.00 91.44 94 GLY A O 1
ATOM 693 N N . GLY A 1 95 ? -14.574 -12.797 14.595 1.00 93.06 95 GLY A N 1
ATOM 694 C CA . GLY A 1 95 ? -14.784 -11.753 13.599 1.00 93.06 95 GLY A CA 1
ATOM 695 C C . GLY A 1 95 ? -13.581 -10.824 13.421 1.00 93.06 95 GLY A C 1
ATOM 696 O O . GLY A 1 95 ? -12.729 -10.669 14.302 1.00 93.06 95 GLY A O 1
ATOM 697 N N . ARG A 1 96 ? -13.537 -10.172 12.259 1.00 96.75 96 ARG A N 1
ATOM 698 C CA . ARG A 1 96 ? -12.492 -9.215 11.874 1.00 96.75 96 ARG A CA 1
ATOM 699 C C . ARG A 1 96 ? -13.099 -7.841 11.670 1.00 96.75 96 ARG A C 1
ATOM 701 O O . ARG A 1 96 ? -13.987 -7.695 10.828 1.00 96.75 96 ARG A O 1
ATOM 708 N N . LEU A 1 97 ? -12.678 -6.863 12.464 1.00 97.81 97 LEU A N 1
ATOM 709 C CA . LEU A 1 97 ? -13.271 -5.528 12.483 1.00 97.81 97 LEU A CA 1
ATOM 710 C C . LEU A 1 97 ? -12.209 -4.456 12.266 1.00 97.81 97 LEU A C 1
ATOM 712 O O . LEU A 1 97 ? -11.237 -4.379 13.010 1.00 97.81 97 LEU A O 1
ATOM 716 N N . MET A 1 98 ? -12.434 -3.573 11.301 1.00 97.81 98 MET A N 1
ATOM 717 C CA . MET A 1 98 ? -11.787 -2.265 11.262 1.00 97.81 98 MET A CA 1
ATOM 718 C C . MET A 1 98 ? -12.810 -1.214 11.681 1.00 97.81 98 MET A C 1
ATOM 720 O O . MET A 1 98 ? -13.905 -1.190 11.131 1.00 97.81 98 MET A O 1
ATOM 724 N N . ALA A 1 99 ? -12.463 -0.326 12.609 1.00 95.44 99 ALA A N 1
ATOM 725 C CA . ALA A 1 99 ? -13.273 0.840 12.951 1.00 95.44 99 ALA A CA 1
ATOM 726 C C . ALA A 1 99 ? -12.410 2.108 12.954 1.00 95.44 99 ALA A C 1
ATOM 728 O O . ALA A 1 99 ? -11.317 2.120 13.524 1.00 95.44 99 ALA A O 1
ATOM 729 N N . SER A 1 100 ? -12.888 3.178 12.313 1.00 94.00 100 SER A N 1
ATOM 730 C CA . SER A 1 100 ? -12.140 4.438 12.189 1.00 94.00 100 SER A CA 1
ATOM 731 C C . SER A 1 100 ? -13.027 5.665 12.376 1.00 94.00 100 SER A C 1
ATOM 733 O O . SER A 1 100 ? -14.041 5.780 11.684 1.00 94.00 100 SER A O 1
ATOM 735 N N . GLY A 1 101 ? -12.624 6.594 13.247 1.00 90.38 101 GLY A N 1
ATOM 736 C CA . GLY A 1 101 ? -13.339 7.853 13.491 1.00 90.38 101 GLY A CA 1
ATOM 737 C C . GLY A 1 101 ? -12.590 8.815 14.414 1.00 90.38 101 GLY A C 1
ATOM 738 O O . GLY A 1 101 ? -11.637 8.420 15.080 1.00 90.38 101 GLY A O 1
ATOM 739 N N . ALA A 1 102 ? -13.000 10.085 14.436 1.00 84.44 102 ALA A N 1
ATOM 740 C CA . ALA A 1 102 ? -12.294 11.153 15.148 1.00 84.44 102 ALA A CA 1
ATOM 741 C C . ALA A 1 102 ? -12.549 11.168 16.669 1.00 84.44 102 ALA A C 1
ATOM 743 O O . ALA A 1 102 ? -11.592 11.267 17.424 1.00 84.44 102 ALA A O 1
ATOM 744 N N . GLU A 1 103 ? -13.791 10.999 17.138 1.00 80.06 103 GLU A N 1
ATOM 745 C CA . GLU A 1 103 ? -14.154 11.086 18.573 1.00 80.06 103 GLU A CA 1
ATOM 746 C C . GLU A 1 103 ? -14.463 9.706 19.197 1.00 80.06 103 GLU A C 1
ATOM 748 O O . GLU A 1 103 ? -15.335 9.545 20.058 1.00 80.06 103 GLU A O 1
ATOM 753 N N . ILE A 1 104 ? -13.753 8.675 18.729 1.00 79.00 104 ILE A N 1
ATOM 754 C CA . ILE A 1 104 ? -14.033 7.267 19.037 1.00 79.00 104 ILE A CA 1
ATOM 755 C C . ILE A 1 104 ? -13.843 6.888 20.513 1.00 79.00 104 ILE A C 1
ATOM 757 O O . ILE A 1 104 ? -14.408 5.898 20.956 1.00 79.00 104 ILE A O 1
ATOM 761 N N . GLY A 1 105 ? -13.044 7.630 21.281 1.00 81.44 105 GLY A N 1
ATOM 762 C CA . GLY A 1 105 ? -12.774 7.385 22.700 1.00 81.44 105 GLY A CA 1
ATOM 763 C C . GLY A 1 105 ? -13.435 8.394 23.644 1.00 81.44 105 GLY A C 1
ATOM 764 O O . GLY A 1 105 ? -13.832 8.016 24.756 1.00 81.44 105 GLY A O 1
ATOM 765 N N . TYR A 1 106 ? -13.572 9.661 23.231 1.00 79.38 106 TYR A N 1
ATOM 766 C CA . TYR A 1 106 ? -14.189 10.708 24.050 1.00 79.38 106 TYR A CA 1
ATOM 767 C C . TYR A 1 106 ? -15.645 10.391 24.392 1.00 79.38 106 TYR A C 1
ATOM 769 O O . TYR A 1 106 ? -16.055 10.578 25.542 1.00 79.38 106 TYR A O 1
ATOM 777 N N . GLU A 1 107 ? -16.410 9.870 23.431 1.00 75.19 107 GLU A N 1
ATOM 778 C CA . GLU A 1 107 ? -17.802 9.486 23.652 1.00 75.19 107 GLU A CA 1
ATOM 779 C C . GLU A 1 107 ? -17.885 8.397 24.736 1.00 75.19 107 GLU A C 1
ATOM 781 O O . GLU A 1 107 ? -18.373 8.675 25.834 1.00 75.19 107 GLU A O 1
ATOM 786 N N . PHE A 1 108 ? -17.273 7.225 24.541 1.00 69.81 108 PHE A N 1
ATOM 787 C CA . PHE A 1 108 ? -17.369 6.117 25.501 1.00 69.81 108 PHE A CA 1
ATOM 788 C C . PHE A 1 108 ? -16.821 6.421 26.895 1.00 69.81 108 PHE A C 1
ATOM 790 O O . PHE A 1 108 ? -17.473 6.108 27.901 1.00 69.81 108 PHE A O 1
ATOM 797 N N . VAL A 1 109 ? -15.608 6.975 26.968 1.00 70.69 109 VAL A N 1
ATOM 798 C CA . VAL A 1 109 ? -14.853 7.095 28.223 1.00 70.69 109 VAL A CA 1
ATOM 799 C C . VAL A 1 109 ? -14.970 8.499 28.804 1.00 70.69 109 VAL A C 1
ATOM 801 O O . VAL A 1 109 ? -15.207 8.645 30.004 1.00 70.69 109 VAL A O 1
ATOM 804 N N . GLY A 1 110 ? -14.849 9.533 27.969 1.00 62.31 110 GLY A N 1
ATOM 805 C CA . GLY A 1 110 ? -14.961 10.931 28.387 1.00 62.31 110 GLY A CA 1
ATOM 806 C C . GLY A 1 110 ? -16.358 11.292 28.903 1.00 62.31 110 GLY A C 1
ATOM 807 O O . GLY A 1 110 ? -16.461 12.018 29.895 1.00 62.31 110 GLY A O 1
ATOM 808 N N . GLN A 1 111 ? -17.417 10.737 28.298 1.00 71.38 111 GLN A N 1
ATOM 809 C CA . GLN A 1 111 ? -18.808 10.897 28.759 1.00 71.38 111 GLN A CA 1
ATOM 810 C C . GLN A 1 111 ? -19.294 9.759 29.671 1.00 71.38 111 GLN A C 1
ATOM 812 O O . GLN A 1 111 ? -20.387 9.851 30.234 1.00 71.38 111 GLN A O 1
ATOM 817 N N . ASN A 1 112 ? -18.484 8.710 29.867 1.00 75.31 112 ASN A N 1
ATOM 818 C CA . ASN A 1 112 ? -18.797 7.553 30.712 1.00 75.31 112 ASN A CA 1
ATOM 819 C C . ASN A 1 112 ? -20.094 6.821 30.289 1.00 75.31 112 ASN A C 1
ATOM 821 O O . ASN A 1 112 ? -20.936 6.496 31.131 1.00 75.31 112 ASN A O 1
ATOM 825 N N . VAL A 1 113 ? -20.254 6.571 28.984 1.00 72.19 113 VAL A N 1
ATOM 826 C CA . VAL A 1 113 ? -21.424 5.880 28.397 1.00 72.19 113 VAL A CA 1
ATOM 827 C C . VAL A 1 113 ? -21.137 4.438 27.964 1.00 72.19 113 VAL A C 1
ATOM 829 O O . VAL A 1 113 ? -22.071 3.650 27.855 1.00 72.19 113 VAL A O 1
ATOM 832 N N . GLY A 1 114 ? -19.865 4.057 27.810 1.00 76.06 114 GLY A N 1
ATOM 833 C CA . GLY A 1 114 ? -19.463 2.681 27.489 1.00 76.06 114 GLY A CA 1
ATOM 834 C C . GLY A 1 114 ? -17.974 2.392 27.710 1.00 76.06 114 GLY A C 1
ATOM 835 O O . GLY A 1 114 ? -17.345 1.797 26.837 1.00 76.06 114 GLY A O 1
ATOM 836 N N . PRO A 1 115 ? -17.370 2.788 28.852 1.00 80.62 115 PRO A N 1
ATOM 837 C CA . PRO A 1 115 ? -15.928 2.634 29.055 1.00 80.62 115 PRO A CA 1
ATOM 838 C C . PRO A 1 115 ? -15.473 1.169 29.052 1.00 80.62 115 PRO A C 1
ATOM 840 O O . PRO A 1 115 ? -14.343 0.883 28.668 1.00 80.62 115 PRO A O 1
ATOM 843 N N . GLU A 1 116 ? -16.348 0.242 29.454 1.00 87.12 116 GLU A N 1
ATOM 844 C CA . GLU A 1 116 ? -16.055 -1.191 29.419 1.00 87.12 116 GLU A CA 1
ATOM 845 C C . GLU A 1 116 ? -15.981 -1.706 27.981 1.00 87.12 116 GLU A C 1
ATOM 847 O O . GLU A 1 116 ? -15.002 -2.359 27.653 1.00 87.12 116 GLU A O 1
ATOM 852 N N . PHE A 1 117 ? -16.925 -1.345 27.104 1.00 90.94 117 PHE A N 1
ATOM 853 C CA . PHE A 1 117 ? -16.887 -1.727 25.686 1.00 90.94 117 PHE A CA 1
ATOM 854 C C . PHE A 1 117 ? -15.596 -1.248 25.008 1.00 90.94 117 PHE A C 1
ATOM 856 O O . PHE A 1 117 ? -14.895 -2.038 24.377 1.00 90.94 117 PHE A O 1
ATOM 863 N N . PHE A 1 118 ? -15.220 0.017 25.218 1.00 92.25 118 PHE A N 1
ATOM 864 C CA . PHE A 1 118 ? -13.987 0.566 24.652 1.00 92.25 118 PHE A CA 1
ATOM 865 C C . PHE A 1 118 ? -12.735 -0.184 25.138 1.00 92.25 118 PHE A C 1
ATOM 867 O O . PHE A 1 118 ? -11.847 -0.511 24.352 1.00 92.25 118 PHE A O 1
ATOM 874 N N . GLN A 1 119 ? -12.690 -0.516 26.432 1.00 93.00 119 GLN A N 1
ATOM 875 C CA . GLN A 1 119 ? -11.529 -1.157 27.042 1.00 93.00 119 GLN A CA 1
ATOM 876 C C . GLN A 1 119 ? -11.435 -2.663 26.782 1.00 93.00 119 GLN A C 1
ATOM 878 O O . GLN A 1 119 ? -10.327 -3.178 26.632 1.00 93.00 119 GLN A O 1
ATOM 883 N N . THR A 1 120 ? -12.560 -3.378 26.779 1.00 91.75 120 THR A N 1
ATOM 884 C CA . THR A 1 120 ? -12.590 -4.849 26.758 1.00 91.75 120 THR A CA 1
ATOM 885 C C . THR A 1 120 ? -12.984 -5.431 25.412 1.00 91.75 120 THR A C 1
ATOM 887 O O . THR A 1 120 ? -12.580 -6.548 25.128 1.00 91.75 120 THR A O 1
ATOM 890 N N . THR A 1 121 ? -13.761 -4.705 24.602 1.00 94.44 121 THR A N 1
ATOM 891 C CA . THR A 1 121 ? -14.195 -5.157 23.270 1.00 94.44 121 THR A CA 1
ATOM 892 C C . THR A 1 121 ? -13.388 -4.486 22.167 1.00 94.44 121 THR A C 1
ATOM 894 O O . THR A 1 121 ? -12.944 -5.154 21.243 1.00 94.44 121 THR A O 1
ATOM 897 N N . LEU A 1 122 ? -13.144 -3.175 22.274 1.00 95.44 122 LEU A N 1
ATOM 898 C CA . LEU A 1 122 ? -12.302 -2.448 21.317 1.00 95.44 122 LEU A CA 1
ATOM 899 C C . LEU A 1 122 ? -10.818 -2.403 21.719 1.00 95.44 122 LEU A C 1
ATOM 901 O O . LEU A 1 122 ? -10.018 -1.768 21.038 1.00 95.44 122 LEU A O 1
ATOM 905 N N . HIS A 1 123 ? -10.447 -3.065 22.821 1.00 95.81 123 HIS A N 1
ATOM 906 C CA . HIS A 1 123 ? -9.071 -3.192 23.312 1.00 95.81 123 HIS A CA 1
ATOM 907 C C . HIS A 1 123 ? -8.269 -1.876 23.328 1.00 95.81 123 HIS A C 1
ATOM 909 O O . HIS A 1 123 ? -7.051 -1.864 23.127 1.00 95.81 123 HIS A O 1
ATOM 915 N N . ALA A 1 124 ? -8.936 -0.760 23.626 1.00 95.94 124 ALA A N 1
ATOM 916 C CA . ALA A 1 124 ? -8.341 0.567 23.625 1.00 95.94 124 ALA A CA 1
ATOM 917 C C . ALA A 1 124 ? -8.579 1.302 24.949 1.00 95.94 124 ALA A C 1
ATOM 919 O O . ALA A 1 124 ? -9.563 1.114 25.657 1.00 95.94 124 ALA A O 1
ATOM 920 N N . SER A 1 125 ? -7.644 2.173 25.305 1.00 94.44 125 SER A N 1
ATOM 921 C CA . SER A 1 125 ? -7.746 3.092 26.436 1.00 94.44 125 SER A CA 1
ATOM 922 C C . SER A 1 125 ? -7.764 4.521 25.918 1.00 94.44 125 SER A C 1
ATOM 924 O O . SER A 1 125 ? -6.923 4.905 25.110 1.00 94.44 125 SER A O 1
ATOM 926 N N . TYR A 1 126 ? -8.713 5.325 26.384 1.00 93.19 126 TYR A N 1
ATOM 927 C CA . TYR A 1 126 ? -8.785 6.734 26.017 1.00 93.19 126 TYR A CA 1
ATOM 928 C C . TYR A 1 126 ? -7.736 7.536 26.797 1.00 93.19 126 TYR A C 1
ATOM 930 O O . TYR A 1 126 ? -7.642 7.421 28.022 1.00 93.19 126 TYR A O 1
ATOM 938 N N . VAL A 1 127 ? -6.941 8.343 26.090 1.00 93.81 127 VAL A N 1
ATOM 939 C CA . VAL A 1 127 ? -5.858 9.142 26.683 1.00 93.81 127 VAL A CA 1
ATOM 940 C C . VAL A 1 127 ? -6.220 10.621 26.694 1.00 93.81 127 VAL A C 1
ATOM 942 O O . VAL A 1 127 ? -6.078 11.281 27.729 1.00 93.81 127 VAL A O 1
ATOM 945 N N . ARG A 1 128 ? -6.651 11.165 25.549 1.00 92.12 128 ARG A N 1
ATOM 946 C CA . ARG A 1 128 ? -6.972 12.590 25.402 1.00 92.12 128 ARG A CA 1
ATOM 947 C C . ARG A 1 128 ? -7.887 12.847 24.206 1.00 92.12 128 ARG A C 1
ATOM 949 O O . ARG A 1 128 ? -7.699 12.251 23.160 1.00 92.12 128 ARG A O 1
ATOM 956 N N . ASP A 1 129 ? -8.738 13.848 24.378 1.00 85.44 129 ASP A N 1
ATOM 957 C CA . ASP A 1 129 ? -9.820 14.298 23.487 1.00 85.44 129 ASP A CA 1
ATOM 958 C C . ASP A 1 129 ? -9.384 14.746 22.091 1.00 85.44 129 ASP A C 1
ATOM 960 O O . ASP A 1 129 ? -10.126 14.699 21.124 1.00 85.44 129 ASP A O 1
ATOM 964 N N . SER A 1 130 ? -8.180 15.302 21.974 1.00 89.31 130 SER A N 1
ATOM 965 C CA . SER A 1 130 ? -7.706 15.746 20.667 1.00 89.31 130 SER A CA 1
ATOM 966 C C . SER A 1 130 ? -6.195 15.863 20.581 1.00 89.31 130 SER A C 1
ATOM 968 O O . SER A 1 130 ? -5.493 16.110 21.571 1.00 89.31 130 SER A O 1
ATOM 970 N N . THR A 1 131 ? -5.675 15.741 19.365 1.00 91.88 131 THR A N 1
ATOM 971 C CA . THR A 1 131 ? -4.351 16.239 18.980 1.00 91.88 131 THR A CA 1
ATOM 972 C C . THR A 1 131 ? -4.440 17.240 17.822 1.00 91.88 131 THR A C 1
ATOM 974 O O . THR A 1 131 ? -5.396 17.260 17.049 1.00 91.88 131 THR A O 1
ATOM 977 N N . SER A 1 132 ? -3.423 18.099 17.701 1.00 90.94 132 SER A N 1
ATOM 978 C CA . SER A 1 132 ? -3.218 18.949 16.522 1.00 90.94 132 SER A CA 1
ATOM 979 C C . SER A 1 132 ? -2.404 18.258 15.423 1.00 90.94 132 SER A C 1
ATOM 981 O O . SER A 1 132 ? -2.154 18.875 14.387 1.00 90.94 132 SER A O 1
ATOM 983 N N . ALA A 1 133 ? -1.923 17.032 15.654 1.00 91.50 133 ALA A N 1
ATOM 984 C CA . ALA A 1 133 ? -1.198 16.266 14.650 1.00 91.50 133 ALA A CA 1
ATOM 985 C C . ALA A 1 133 ? -2.104 15.948 13.446 1.00 91.50 133 ALA A C 1
ATOM 987 O O . ALA A 1 133 ? -3.275 15.613 13.605 1.00 91.50 133 ALA A O 1
ATOM 988 N N . ARG A 1 134 ? -1.544 16.077 12.238 1.00 93.06 134 ARG A N 1
ATOM 989 C CA . ARG A 1 134 ? -2.202 15.796 10.940 1.00 93.06 134 ARG A CA 1
ATOM 990 C C . ARG A 1 134 ? -1.401 14.831 10.076 1.00 93.06 134 ARG A C 1
ATOM 992 O O . ARG A 1 134 ? -1.578 14.745 8.867 1.00 93.06 134 ARG A O 1
ATOM 999 N N . THR A 1 135 ? -0.472 14.145 10.720 1.00 93.81 135 THR A N 1
ATOM 1000 C CA . THR A 1 135 ? 0.359 13.109 10.133 1.00 93.81 135 THR A CA 1
ATOM 1001 C C . THR A 1 135 ? 0.346 11.925 11.073 1.00 93.81 135 THR A C 1
ATOM 1003 O O . THR A 1 135 ? 0.321 12.116 12.295 1.00 93.81 135 THR A O 1
ATOM 1006 N N . ALA A 1 136 ? 0.396 10.730 10.508 1.00 95.19 136 ALA A N 1
ATOM 1007 C CA . ALA A 1 136 ? 0.616 9.508 11.254 1.00 95.19 136 ALA A CA 1
ATOM 1008 C C . ALA A 1 136 ? 1.632 8.631 10.519 1.00 95.19 136 ALA A C 1
ATO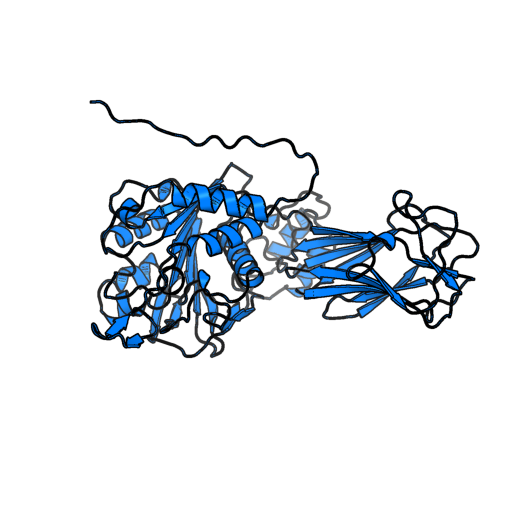M 1010 O O . ALA A 1 136 ? 1.786 8.722 9.300 1.00 95.19 136 ALA A O 1
ATOM 1011 N N . SER A 1 137 ? 2.338 7.801 11.267 1.00 85.38 137 SER A N 1
ATOM 1012 C CA . SER A 1 137 ? 3.267 6.814 10.732 1.00 85.38 137 SER A CA 1
ATOM 1013 C C . SER A 1 137 ? 3.092 5.487 11.447 1.00 85.38 137 SER A C 1
ATOM 1015 O O . SER A 1 137 ? 2.719 5.472 12.622 1.00 85.38 137 SER A O 1
ATOM 1017 N N . GLY A 1 138 ? 3.407 4.394 10.761 1.00 77.44 138 GLY A N 1
ATOM 1018 C CA . GLY A 1 138 ? 3.507 3.067 11.354 1.00 77.44 138 GLY A CA 1
ATOM 1019 C C . GLY A 1 138 ? 4.317 3.072 12.638 1.00 77.44 138 GLY A C 1
ATOM 1020 O O . GLY A 1 138 ? 5.420 3.627 12.675 1.00 77.44 138 GLY A O 1
ATOM 1021 N N . ALA A 1 139 ? 3.791 2.454 13.693 1.00 72.62 139 ALA A N 1
ATOM 1022 C CA . ALA A 1 139 ? 4.635 2.089 14.819 1.00 72.62 139 ALA A CA 1
ATOM 1023 C C . ALA A 1 139 ? 5.640 1.026 14.345 1.00 72.62 139 ALA A C 1
ATOM 1025 O O . ALA A 1 139 ? 5.300 0.166 13.530 1.00 72.62 139 ALA A O 1
ATOM 1026 N N . ALA A 1 140 ? 6.882 1.097 14.828 1.00 64.75 140 ALA A N 1
ATOM 1027 C CA . ALA A 1 140 ? 7.911 0.132 14.451 1.00 64.75 140 ALA A CA 1
ATOM 1028 C C . ALA A 1 140 ? 7.443 -1.295 14.771 1.00 64.75 140 ALA A C 1
ATOM 1030 O O . ALA A 1 140 ? 6.942 -1.535 15.868 1.00 64.75 140 ALA A O 1
ATOM 1031 N N . GLY A 1 141 ? 7.580 -2.194 13.796 1.00 53.91 141 GLY A N 1
ATOM 1032 C CA . GLY A 1 141 ? 7.127 -3.578 13.886 1.00 53.91 141 GLY A CA 1
ATOM 1033 C C . GLY A 1 141 ? 5.627 -3.784 13.649 1.00 53.91 141 GLY A C 1
ATOM 1034 O O . GLY A 1 141 ? 5.226 -4.824 13.156 1.00 53.91 141 GLY A O 1
ATOM 1035 N N . SER A 1 142 ? 4.767 -2.814 13.943 1.00 75.56 142 SER A N 1
ATOM 1036 C CA . SER A 1 142 ? 3.319 -3.030 13.814 1.00 75.56 142 SER A CA 1
ATOM 1037 C C . SER A 1 142 ? 2.869 -3.393 12.389 1.00 75.56 142 SER A C 1
ATOM 1039 O O . SER A 1 142 ? 3.577 -3.145 11.418 1.00 75.56 142 SER A O 1
ATOM 1041 N N . VAL A 1 143 ? 1.618 -3.844 12.253 1.00 74.69 143 VAL A N 1
ATOM 1042 C CA . VAL A 1 143 ? 0.929 -4.076 10.964 1.00 74.69 143 VAL A CA 1
ATOM 1043 C C . VAL A 1 143 ? 1.082 -2.925 9.963 1.00 74.69 143 VAL A C 1
ATOM 1045 O O . VAL A 1 143 ? 1.089 -3.151 8.757 1.00 74.69 143 VAL A O 1
ATOM 1048 N N . PHE A 1 144 ? 1.202 -1.685 10.446 1.00 77.94 144 PHE A N 1
ATOM 1049 C CA . PHE A 1 144 ? 1.358 -0.505 9.597 1.00 77.94 144 PHE A CA 1
ATOM 1050 C C . PHE A 1 144 ? 2.802 -0.003 9.506 1.00 77.94 144 PHE A C 1
ATOM 1052 O O . PHE A 1 144 ? 3.018 1.138 9.096 1.00 77.94 144 PHE A O 1
ATOM 1059 N N . ALA A 1 145 ? 3.802 -0.806 9.884 1.00 70.44 145 ALA A N 1
ATOM 1060 C CA . ALA A 1 145 ? 5.213 -0.470 9.713 1.00 70.44 145 ALA A CA 1
ATOM 1061 C C . ALA A 1 145 ? 5.500 -0.017 8.268 1.00 70.44 145 ALA A C 1
ATOM 1063 O O . ALA A 1 145 ? 4.874 -0.463 7.307 1.00 70.44 145 ALA A O 1
ATOM 1064 N N . GLY A 1 146 ? 6.380 0.976 8.126 1.00 60.22 146 GLY A N 1
ATOM 1065 C CA . GLY A 1 146 ? 6.676 1.611 6.836 1.00 60.22 146 GLY A CA 1
ATOM 1066 C C . GLY A 1 146 ? 5.612 2.595 6.327 1.00 60.22 146 GLY A C 1
ATOM 1067 O O . GLY A 1 146 ? 5.927 3.427 5.476 1.00 60.22 146 GLY A O 1
ATOM 1068 N N . ALA A 1 147 ? 4.388 2.595 6.867 1.00 74.88 147 ALA A N 1
ATOM 1069 C CA . ALA A 1 147 ? 3.377 3.563 6.461 1.00 74.88 147 ALA A CA 1
ATOM 1070 C C . ALA A 1 147 ? 3.719 4.979 6.948 1.00 74.88 147 ALA A C 1
ATOM 1072 O O . ALA A 1 147 ? 4.083 5.199 8.106 1.00 74.88 147 ALA A O 1
ATOM 1073 N N . ALA A 1 148 ? 3.534 5.963 6.071 1.00 80.56 148 ALA A N 1
ATOM 1074 C CA . ALA A 1 148 ? 3.612 7.381 6.396 1.00 80.56 148 ALA A CA 1
ATOM 1075 C C . ALA A 1 148 ? 2.497 8.127 5.662 1.00 80.56 148 ALA A C 1
ATOM 1077 O O . ALA A 1 148 ? 2.400 8.076 4.434 1.00 80.56 148 ALA A O 1
ATOM 1078 N N . LEU A 1 149 ? 1.651 8.823 6.418 1.00 87.44 149 LEU A N 1
ATOM 1079 C CA . LEU A 1 149 ? 0.456 9.458 5.880 1.00 87.44 149 LEU A CA 1
ATOM 1080 C C . LEU A 1 149 ? 0.188 10.833 6.478 1.00 87.44 149 LEU A C 1
ATOM 1082 O O . LEU A 1 149 ? 0.636 11.170 7.579 1.00 87.44 149 LEU A O 1
ATOM 1086 N N . SER A 1 150 ? -0.596 11.614 5.743 1.00 90.81 150 SER A N 1
ATOM 1087 C CA . SER A 1 150 ? -1.256 12.818 6.234 1.00 90.81 150 SER A CA 1
ATOM 1088 C C . SER A 1 150 ? -2.768 12.667 6.107 1.00 90.81 150 SER A C 1
ATOM 1090 O O . SER A 1 150 ? -3.256 11.912 5.266 1.00 90.81 150 SER A O 1
ATOM 1092 N N . PHE A 1 151 ? -3.508 13.338 6.986 1.00 92.81 151 PHE A N 1
ATOM 1093 C CA . PHE A 1 151 ? -4.964 13.237 7.038 1.00 92.81 151 PHE A CA 1
ATOM 1094 C C . PHE A 1 151 ? -5.610 14.569 7.424 1.00 92.81 151 PHE A C 1
ATOM 1096 O O . PHE A 1 151 ? -5.015 15.401 8.119 1.00 92.81 151 PHE A O 1
ATOM 1103 N N . GLY A 1 152 ? -6.852 14.768 6.981 1.00 85.81 152 GLY A N 1
ATOM 1104 C CA . GLY A 1 152 ? -7.603 16.005 7.203 1.00 85.81 152 GLY A CA 1
ATOM 1105 C C . GLY A 1 152 ? -6.962 17.233 6.542 1.00 85.81 152 GLY A C 1
ATOM 1106 O O . GLY A 1 152 ? -7.202 18.361 6.983 1.00 85.81 152 GLY A O 1
ATOM 1107 N N . GLY A 1 153 ? -6.103 17.022 5.538 1.00 78.62 153 GLY A N 1
ATOM 1108 C CA . GLY A 1 153 ? -5.439 18.062 4.767 1.00 78.62 153 GLY A CA 1
ATOM 1109 C C . GLY A 1 153 ? -6.316 18.608 3.632 1.00 78.62 153 GLY A C 1
ATOM 1110 O O . GLY A 1 153 ? -7.496 18.284 3.524 1.00 78.62 153 GLY A O 1
ATOM 1111 N N . PRO A 1 154 ? -5.763 19.459 2.747 1.00 68.81 154 PRO A N 1
ATOM 1112 C CA . PRO A 1 154 ? -6.517 20.076 1.649 1.00 68.81 154 PRO A CA 1
ATOM 1113 C C . PRO A 1 154 ? -7.114 19.092 0.631 1.00 68.81 154 PRO A C 1
ATOM 1115 O O . PRO A 1 154 ? -8.004 19.485 -0.119 1.00 68.81 154 PRO A O 1
ATOM 1118 N N . ASN A 1 155 ? -6.595 17.861 0.585 1.00 67.38 155 ASN A N 1
ATOM 1119 C CA . ASN A 1 155 ? -7.042 16.802 -0.321 1.00 67.38 155 ASN A CA 1
ATOM 1120 C C . ASN A 1 155 ? -7.986 15.797 0.360 1.00 67.38 155 ASN A C 1
ATOM 1122 O O . ASN A 1 155 ? -8.547 14.946 -0.327 1.00 67.38 155 ASN A O 1
ATOM 1126 N N . ALA A 1 156 ? -8.154 15.879 1.683 1.00 72.88 156 ALA A N 1
ATOM 1127 C CA . ALA A 1 156 ? -9.063 15.021 2.426 1.00 72.88 156 ALA A CA 1
ATOM 1128 C C . ALA A 1 156 ? -10.525 15.318 2.070 1.00 72.88 156 ALA A C 1
ATOM 1130 O O . ALA A 1 156 ? -10.878 16.454 1.737 1.00 72.88 156 ALA A O 1
ATOM 1131 N N . ALA A 1 157 ? -11.392 14.312 2.223 1.00 69.31 157 ALA A N 1
ATOM 1132 C CA . ALA A 1 157 ? -12.834 14.467 2.034 1.00 69.31 157 ALA A CA 1
ATOM 1133 C C . ALA A 1 157 ? -13.417 15.603 2.899 1.00 69.31 157 ALA A C 1
ATOM 1135 O O . ALA A 1 157 ? -14.309 16.333 2.463 1.00 69.31 157 ALA A O 1
ATOM 1136 N N . TYR A 1 158 ? -12.888 15.772 4.114 1.00 78.31 158 TYR A N 1
ATOM 1137 C CA . TYR A 1 158 ? -13.215 16.854 5.038 1.00 78.31 158 TYR A CA 1
ATOM 1138 C C . TYR A 1 158 ? -12.088 17.046 6.074 1.00 78.31 158 TYR A C 1
ATOM 1140 O O . TYR A 1 158 ? -11.276 16.141 6.289 1.00 78.31 158 TYR A O 1
ATOM 1148 N N . PRO A 1 159 ? -11.999 18.225 6.723 1.00 81.00 159 PRO A N 1
ATOM 1149 C CA . PRO A 1 159 ? -11.049 18.436 7.808 1.00 81.00 159 PRO A CA 1
ATOM 1150 C C . PRO A 1 159 ? -11.486 17.674 9.061 1.00 81.00 159 PRO A C 1
ATOM 1152 O O . PRO A 1 159 ? -12.639 17.774 9.471 1.00 81.00 159 PRO A O 1
ATOM 1155 N N . VAL A 1 160 ? -10.539 17.001 9.710 1.00 85.38 160 VAL A N 1
ATOM 1156 C CA . VAL A 1 160 ? -10.778 16.307 10.982 1.00 85.38 160 VAL A CA 1
ATOM 1157 C C . VAL A 1 160 ? -10.692 17.315 12.124 1.00 85.38 160 VAL A C 1
ATOM 1159 O O . VAL A 1 160 ? -9.630 17.915 12.321 1.00 85.38 160 VAL A O 1
ATOM 1162 N N . GLU A 1 161 ? -11.769 17.564 12.871 1.00 82.00 161 GLU A N 1
ATOM 1163 C CA . GLU A 1 161 ? -11.765 18.632 13.886 1.00 82.00 161 GLU A CA 1
ATOM 1164 C C . GLU A 1 161 ? -11.072 18.168 15.177 1.00 82.00 161 GLU A C 1
ATOM 1166 O O . GLU A 1 161 ? -10.189 18.871 15.684 1.00 82.00 161 GLU A O 1
ATOM 1171 N N . THR A 1 162 ? -11.402 16.969 15.656 1.00 85.94 162 THR A N 1
ATOM 1172 C CA . THR A 1 162 ? -11.010 16.463 16.982 1.00 85.94 162 THR A CA 1
ATOM 1173 C C . THR A 1 162 ? -10.612 14.986 16.923 1.00 85.94 162 THR A C 1
ATOM 1175 O O . THR A 1 162 ? -11.406 14.141 17.305 1.00 85.94 162 THR A O 1
ATOM 1178 N N . PRO A 1 163 ? -9.403 14.650 16.423 1.00 92.19 163 PRO A N 1
ATOM 1179 C CA . PRO A 1 163 ? -8.919 13.272 16.433 1.00 92.19 163 PRO A CA 1
ATOM 1180 C C . PRO A 1 163 ? -8.444 12.876 17.832 1.00 92.19 163 PRO A C 1
ATOM 1182 O O . PRO A 1 163 ? -7.514 13.493 18.371 1.00 92.19 163 PRO A O 1
ATOM 1185 N N . ASP A 1 164 ? -9.048 11.839 18.392 1.00 93.12 164 ASP A N 1
ATOM 1186 C CA . ASP A 1 164 ? -8.728 11.315 19.707 1.00 93.12 164 ASP A CA 1
ATOM 1187 C C . ASP A 1 164 ? -7.307 10.746 19.773 1.00 93.12 164 ASP A C 1
ATOM 1189 O O . ASP A 1 164 ? -6.712 10.276 18.798 1.00 93.12 164 ASP A O 1
ATOM 1193 N N . VAL A 1 165 ? -6.757 10.762 20.984 1.00 96.12 165 VAL A N 1
ATOM 1194 C CA . VAL A 1 165 ? -5.551 10.023 21.342 1.00 96.12 165 VAL A CA 1
ATOM 1195 C C . VAL A 1 165 ? -5.962 8.824 22.180 1.00 96.12 165 VAL A C 1
ATOM 1197 O O . VAL A 1 165 ? -6.536 8.969 23.267 1.00 96.12 165 VAL A O 1
ATOM 1200 N N . ILE A 1 166 ? -5.615 7.641 21.687 1.00 97.12 166 ILE A N 1
ATOM 1201 C CA . ILE A 1 166 ? -5.877 6.358 22.341 1.00 97.12 166 ILE A CA 1
ATOM 1202 C C . ILE A 1 166 ? -4.563 5.730 22.818 1.00 97.12 166 ILE A C 1
ATOM 1204 O O . ILE A 1 166 ? -3.484 6.278 22.611 1.00 97.12 166 ILE A O 1
ATOM 1208 N N . ALA A 1 167 ? -4.645 4.600 23.505 1.00 96.50 167 ALA A N 1
ATOM 1209 C CA . ALA A 1 167 ? -3.525 3.730 23.838 1.00 96.50 167 ALA A CA 1
ATOM 1210 C C . ALA A 1 167 ? -4.003 2.270 23.822 1.00 96.50 167 ALA A C 1
ATOM 1212 O O . ALA A 1 167 ? -5.192 2.031 24.044 1.00 96.50 167 ALA A O 1
ATOM 1213 N N . PRO A 1 168 ? -3.117 1.290 23.604 1.00 92.31 168 PRO A N 1
ATOM 1214 C CA . PRO A 1 168 ? -3.514 -0.113 23.633 1.00 92.31 168 PRO A CA 1
ATOM 1215 C C . PRO A 1 168 ? -3.985 -0.548 25.029 1.00 92.31 168 PRO A C 1
ATOM 1217 O O . PRO A 1 168 ? -3.383 -0.173 26.040 1.00 92.31 168 PRO A O 1
ATOM 1220 N N . ALA A 1 169 ? -5.063 -1.333 25.097 1.00 93.50 169 ALA A N 1
ATOM 1221 C CA . ALA A 1 169 ? -5.444 -2.086 26.292 1.00 93.50 169 ALA A CA 1
ATOM 1222 C C . ALA A 1 169 ? -4.809 -3.495 26.275 1.00 93.50 169 ALA A C 1
ATOM 1224 O O . ALA A 1 169 ? -3.928 -3.784 25.470 1.00 93.50 169 ALA A O 1
ATOM 1225 N N . ALA A 1 170 ? -5.205 -4.374 27.203 1.00 84.81 170 ALA A N 1
ATOM 1226 C CA . ALA A 1 170 ? -4.572 -5.685 27.361 1.00 84.81 170 ALA A CA 1
ATOM 1227 C C . ALA A 1 170 ? -4.644 -6.528 26.071 1.00 84.81 170 ALA A C 1
ATOM 1229 O O . ALA A 1 170 ? -5.732 -6.776 25.548 1.00 84.81 170 ALA A O 1
ATOM 1230 N N . GLY A 1 171 ? -3.471 -6.968 25.600 1.00 81.56 171 GLY A N 1
ATOM 1231 C CA . GLY A 1 171 ? -3.293 -7.773 24.388 1.00 81.56 171 GLY A CA 1
ATOM 1232 C C . GLY A 1 171 ? -3.253 -6.979 23.080 1.00 81.56 171 GLY A C 1
ATOM 1233 O O . GLY A 1 171 ? -3.006 -7.577 22.043 1.00 81.56 171 GLY A O 1
ATOM 1234 N N . ALA A 1 172 ? -3.523 -5.670 23.103 1.00 90.94 172 ALA A N 1
ATOM 1235 C CA . ALA A 1 172 ? -3.442 -4.818 21.921 1.00 90.94 172 ALA A CA 1
ATOM 1236 C C . ALA A 1 172 ? -2.079 -4.134 21.809 1.00 90.94 172 ALA A C 1
ATOM 1238 O O . ALA A 1 172 ? -1.383 -3.920 22.806 1.00 90.94 172 ALA A O 1
ATOM 1239 N N . GLU A 1 173 ? -1.759 -3.686 20.600 1.00 88.50 173 GLU A N 1
ATOM 1240 C CA . GLU A 1 173 ? -0.514 -2.999 20.275 1.00 88.50 173 GLU A CA 1
ATOM 1241 C C . GLU A 1 173 ? -0.770 -1.690 19.532 1.00 88.50 173 GLU A C 1
ATOM 1243 O O . GLU A 1 173 ? -1.778 -1.525 18.844 1.00 88.50 173 GLU A O 1
ATOM 1248 N N . ALA A 1 174 ? 0.148 -0.732 19.672 1.00 86.50 174 ALA A N 1
ATOM 1249 C CA . ALA A 1 174 ? 0.084 0.507 18.907 1.00 86.50 174 ALA A CA 1
ATOM 1250 C C . ALA A 1 174 ? 0.423 0.215 17.441 1.00 86.50 174 ALA A C 1
ATOM 1252 O O . ALA A 1 174 ? 1.459 -0.376 17.161 1.00 86.50 174 ALA A O 1
ATOM 1253 N N . ALA A 1 175 ? -0.429 0.664 16.522 1.00 85.12 175 ALA A N 1
ATOM 1254 C CA . ALA A 1 175 ? -0.298 0.407 15.091 1.00 85.12 175 ALA A CA 1
ATOM 1255 C C . ALA A 1 175 ? 0.090 1.667 14.301 1.00 85.12 175 ALA A C 1
ATOM 1257 O O . ALA A 1 175 ? 0.960 1.633 13.439 1.00 85.12 175 ALA A O 1
ATOM 1258 N N . LEU A 1 176 ? -0.493 2.820 14.640 1.00 93.50 176 LEU A N 1
ATOM 1259 C CA . LEU A 1 176 ? -0.073 4.119 14.105 1.00 93.50 176 LEU A CA 1
ATOM 1260 C C . LEU A 1 176 ? 0.288 5.063 15.241 1.00 93.50 176 LEU A C 1
ATOM 1262 O O . LEU A 1 176 ? -0.357 5.069 16.292 1.00 93.50 176 LEU A O 1
ATOM 1266 N N . LEU A 1 177 ? 1.278 5.912 14.994 1.00 92.88 177 LEU A N 1
ATOM 1267 C CA . LEU A 1 177 ? 1.673 7.017 15.853 1.00 92.88 177 LEU A CA 1
ATOM 1268 C C . LEU A 1 177 ? 1.415 8.331 15.122 1.00 92.88 177 LEU A C 1
ATOM 1270 O O . LEU A 1 177 ? 1.839 8.505 13.982 1.00 92.88 177 LEU A O 1
ATOM 1274 N N . TYR A 1 178 ? 0.751 9.273 15.778 1.00 97.56 178 TYR A N 1
ATOM 1275 C CA . TYR A 1 178 ? 0.677 10.655 15.334 1.00 97.56 178 TYR A CA 1
ATOM 1276 C C . TYR A 1 178 ? 2.077 11.272 15.238 1.00 97.56 178 TYR A C 1
ATOM 1278 O O . TYR A 1 178 ? 3.020 10.838 15.897 1.00 97.56 178 TYR A O 1
ATOM 1286 N N . GLY A 1 179 ? 2.211 12.358 14.473 1.00 91.94 179 GLY A N 1
ATOM 1287 C CA . GLY A 1 179 ? 3.478 13.092 14.339 1.00 91.94 179 GLY A CA 1
ATOM 1288 C C . GLY A 1 179 ? 4.041 13.673 15.648 1.00 91.94 179 GLY A C 1
ATOM 1289 O O . GLY A 1 179 ? 5.199 14.080 15.685 1.00 91.94 179 GLY A O 1
ATOM 1290 N N . ASP A 1 180 ? 3.246 13.717 16.722 1.00 92.06 180 ASP A N 1
ATOM 1291 C CA . ASP A 1 180 ? 3.685 14.077 18.077 1.00 92.06 180 ASP A CA 1
ATOM 1292 C C . ASP A 1 180 ? 4.124 12.862 18.928 1.00 92.06 180 ASP A C 1
ATOM 1294 O O . ASP A 1 180 ? 4.514 13.030 20.084 1.00 92.06 180 ASP A O 1
ATOM 1298 N N . GLY A 1 181 ? 4.096 11.654 18.353 1.00 91.75 181 GLY A N 1
ATOM 1299 C CA . GLY A 1 181 ? 4.477 10.384 18.971 1.00 91.75 181 GLY A CA 1
ATOM 1300 C C . GLY A 1 181 ? 3.362 9.689 19.757 1.00 91.75 181 GLY A C 1
ATOM 1301 O O . GLY A 1 181 ? 3.595 8.606 20.291 1.00 91.75 181 GLY A O 1
ATOM 1302 N N . ALA A 1 182 ? 2.170 10.283 19.860 1.00 96.56 182 ALA A N 1
ATOM 1303 C CA . ALA A 1 182 ? 1.038 9.660 20.539 1.00 96.56 182 ALA A CA 1
ATOM 1304 C C . ALA A 1 182 ? 0.363 8.594 19.658 1.00 96.56 182 ALA A C 1
ATOM 1306 O O . ALA A 1 182 ? 0.441 8.664 18.437 1.00 96.56 182 ALA A O 1
ATOM 1307 N N . THR A 1 183 ? -0.321 7.610 20.242 1.00 97.19 183 THR A N 1
ATOM 1308 C CA . THR A 1 183 ? -0.952 6.532 19.463 1.00 97.19 183 THR A CA 1
ATOM 1309 C C . THR A 1 183 ? -2.210 7.020 18.735 1.00 97.19 183 THR A C 1
ATOM 1311 O O . THR A 1 183 ? -3.120 7.586 19.343 1.00 97.19 183 THR A O 1
ATOM 1314 N N . ALA A 1 184 ? -2.240 6.773 17.425 1.00 97.44 184 ALA A N 1
ATOM 1315 C CA . ALA A 1 184 ? -3.309 7.131 16.493 1.00 97.44 184 ALA A CA 1
ATOM 1316 C C . ALA A 1 184 ? -4.168 5.932 16.073 1.00 97.44 184 ALA A C 1
ATOM 1318 O O . ALA A 1 184 ? -5.323 6.102 15.700 1.00 97.44 184 ALA A O 1
ATOM 1319 N N . ALA A 1 185 ? -3.616 4.720 16.129 1.00 98.06 185 ALA A N 1
ATOM 1320 C CA . ALA A 1 185 ? -4.358 3.489 15.900 1.00 98.06 185 ALA A CA 1
ATOM 1321 C C . ALA A 1 185 ? -3.780 2.352 16.739 1.00 98.06 185 ALA A C 1
ATOM 1323 O O . ALA A 1 185 ? -2.588 2.370 17.059 1.00 98.06 185 ALA A O 1
ATOM 1324 N N . ILE A 1 186 ? -4.609 1.364 17.062 1.00 97.75 186 ILE A N 1
ATOM 1325 C CA . ILE A 1 186 ? -4.198 0.115 17.704 1.00 97.75 186 ILE A CA 1
ATOM 1326 C C . ILE A 1 186 ? -4.641 -1.081 16.869 1.00 97.75 186 ILE A C 1
ATOM 1328 O O . ILE A 1 186 ? -5.588 -0.989 16.085 1.00 97.75 186 ILE A O 1
ATOM 1332 N N . THR A 1 187 ? -3.948 -2.198 17.055 1.00 95.69 187 THR A N 1
ATOM 1333 C CA . THR A 1 187 ? -4.365 -3.510 16.555 1.00 95.69 187 THR A CA 1
ATOM 1334 C C . THR A 1 187 ? -4.522 -4.472 17.723 1.00 95.69 187 THR A C 1
ATOM 1336 O O . THR A 1 187 ? -3.861 -4.321 18.751 1.00 95.69 187 THR A O 1
ATOM 1339 N N . TRP A 1 188 ? -5.412 -5.446 17.582 1.00 94.69 188 TRP A N 1
ATOM 1340 C CA . TRP A 1 188 ? -5.569 -6.543 18.530 1.00 94.69 188 TRP A CA 1
ATOM 1341 C C . TRP A 1 188 ? -5.867 -7.837 17.782 1.00 94.69 188 TRP A C 1
ATOM 1343 O O . TRP A 1 188 ? -6.621 -7.840 16.808 1.00 94.69 188 TRP A O 1
ATOM 1353 N N . ALA A 1 189 ? -5.272 -8.930 18.245 1.00 89.12 189 ALA A N 1
ATOM 1354 C CA . ALA A 1 189 ? -5.452 -10.258 17.692 1.00 89.12 189 ALA A CA 1
ATOM 1355 C C . ALA A 1 189 ? -5.640 -11.265 18.828 1.00 89.12 189 ALA A C 1
ATOM 1357 O O . ALA A 1 189 ? -4.833 -11.317 19.755 1.00 89.12 189 ALA A O 1
ATOM 1358 N N . ASP A 1 190 ? -6.686 -12.083 18.743 1.00 81.75 190 ASP A N 1
ATOM 1359 C CA . ASP A 1 190 ? -6.858 -13.227 19.633 1.00 81.75 190 ASP A CA 1
ATOM 1360 C C . ASP A 1 190 ? -6.329 -14.505 18.989 1.00 81.75 190 ASP A C 1
ATOM 1362 O O . ASP A 1 190 ? -6.683 -14.844 17.858 1.00 81.75 190 ASP A O 1
ATOM 1366 N N . VAL A 1 191 ? -5.488 -15.239 19.710 1.00 75.19 191 VAL A N 1
ATOM 1367 C CA . VAL A 1 191 ? -4.873 -16.470 19.191 1.00 75.19 191 VAL A CA 1
ATOM 1368 C C . VAL A 1 191 ? -5.867 -17.635 19.198 1.00 75.19 191 VAL A C 1
ATOM 1370 O O . VAL A 1 191 ? -5.786 -18.512 18.343 1.00 75.19 191 VAL A O 1
ATOM 1373 N N . GLU A 1 192 ? -6.812 -17.662 20.144 1.00 76.50 192 GLU A N 1
ATOM 1374 C CA . GLU A 1 192 ? -7.739 -18.791 20.298 1.00 76.50 192 GLU A CA 1
ATOM 1375 C C . GLU A 1 192 ? -8.909 -18.732 19.310 1.00 76.50 192 GLU A C 1
ATOM 1377 O O . GLU A 1 192 ? -9.224 -19.732 18.663 1.00 76.50 192 GLU A O 1
ATOM 1382 N N . SER A 1 193 ? -9.558 -17.573 19.199 1.00 80.81 193 SER A N 1
ATOM 1383 C CA . SER A 1 193 ? -10.703 -17.349 18.310 1.00 80.81 193 SER A CA 1
ATOM 1384 C C . SER A 1 193 ? -10.316 -16.862 16.917 1.00 80.81 193 SER A C 1
ATOM 1386 O O . SER A 1 193 ? -11.174 -16.831 16.042 1.00 80.81 193 SER A O 1
ATOM 1388 N N . ASP A 1 194 ? -9.052 -16.479 16.708 1.00 83.31 194 ASP A N 1
ATOM 1389 C CA . ASP A 1 194 ? -8.569 -15.822 15.488 1.00 83.31 194 ASP A CA 1
ATOM 1390 C C . ASP A 1 194 ? -9.219 -14.444 15.223 1.00 83.31 194 ASP A C 1
ATOM 1392 O O . ASP A 1 194 ? -9.067 -13.886 14.137 1.00 83.31 194 ASP A O 1
ATOM 1396 N N . ALA A 1 195 ? -9.892 -13.846 16.217 1.00 90.06 195 ALA A N 1
ATOM 1397 C CA . ALA A 1 195 ? -10.481 -12.511 16.105 1.00 90.06 195 ALA A CA 1
ATOM 1398 C C . ALA A 1 195 ? -9.415 -11.438 15.850 1.00 90.06 195 ALA A C 1
ATOM 1400 O O . ALA A 1 195 ? -8.309 -11.504 16.397 1.00 90.06 195 ALA A O 1
ATOM 1401 N N . ARG A 1 196 ? -9.732 -10.438 15.022 1.00 94.00 196 ARG A N 1
ATOM 1402 C CA . ARG A 1 196 ? -8.802 -9.356 14.651 1.00 94.00 196 ARG A CA 1
ATOM 1403 C C . ARG A 1 196 ? -9.500 -8.006 14.713 1.00 94.00 196 ARG A C 1
ATOM 1405 O O . ARG A 1 196 ? -10.631 -7.864 14.254 1.00 94.00 196 ARG A O 1
ATOM 1412 N N . LEU A 1 197 ? -8.810 -7.004 15.237 1.00 97.44 197 LEU A N 1
ATOM 1413 C CA . LEU A 1 197 ? -9.318 -5.645 15.357 1.00 97.44 197 LEU A CA 1
ATOM 1414 C C . LEU A 1 197 ? -8.263 -4.639 14.905 1.00 97.44 197 LEU A C 1
ATOM 1416 O O . LEU A 1 197 ? -7.125 -4.684 15.366 1.00 97.44 197 LEU A O 1
ATOM 1420 N N . VAL A 1 198 ? -8.677 -3.693 14.067 1.00 98.25 198 VAL A N 1
ATOM 1421 C CA . VAL A 1 198 ? -7.970 -2.438 13.799 1.00 98.25 198 VAL A CA 1
ATOM 1422 C C . VAL A 1 198 ? -8.857 -1.293 14.270 1.00 98.25 198 VAL A C 1
ATOM 1424 O O . VAL A 1 198 ? -9.983 -1.144 13.799 1.00 98.25 198 VAL A O 1
ATOM 1427 N N . LEU A 1 199 ? -8.352 -0.464 15.180 1.00 97.81 199 LEU A N 1
ATOM 1428 C CA . LEU A 1 199 ? -9.065 0.711 15.675 1.00 97.81 199 LEU A CA 1
ATOM 1429 C C . LEU A 1 199 ? -8.245 1.970 15.401 1.00 97.81 199 LEU A C 1
ATOM 1431 O O . LEU A 1 199 ? -7.127 2.096 15.897 1.00 97.81 199 LEU A O 1
ATOM 1435 N N . MET A 1 200 ? -8.803 2.912 14.644 1.00 97.19 200 MET A N 1
ATOM 1436 C CA . MET A 1 200 ? -8.149 4.158 14.240 1.00 97.19 200 MET A CA 1
ATOM 1437 C C . MET A 1 200 ? -8.880 5.372 14.821 1.00 97.19 200 MET A C 1
ATOM 1439 O O . MET A 1 200 ? -10.088 5.522 14.653 1.00 97.19 200 MET A O 1
ATOM 1443 N N . ALA A 1 201 ? -8.136 6.260 15.480 1.00 95.88 201 ALA A N 1
ATOM 1444 C CA . ALA A 1 201 ? -8.653 7.458 16.148 1.00 95.88 201 ALA A CA 1
ATOM 1445 C C . ALA A 1 201 ? -8.705 8.701 15.232 1.00 95.88 201 ALA A C 1
ATOM 1447 O O . ALA A 1 201 ? -8.666 9.847 15.680 1.00 95.88 201 ALA A O 1
ATOM 1448 N N . PHE A 1 202 ? -8.778 8.460 13.924 1.00 93.62 202 PHE A N 1
ATOM 1449 C CA . PHE A 1 202 ? -9.159 9.425 12.903 1.00 93.62 202 PHE A CA 1
ATOM 1450 C C . PHE A 1 202 ? -9.892 8.681 11.769 1.00 93.62 202 PHE A C 1
ATOM 1452 O O . PHE A 1 202 ? -9.729 7.465 11.639 1.00 93.62 202 PHE A O 1
ATOM 1459 N N . PRO A 1 203 ? -10.708 9.357 10.944 1.00 93.44 203 PRO A N 1
ATOM 1460 C CA . PRO A 1 203 ? -11.462 8.689 9.886 1.00 93.44 203 PRO A CA 1
ATOM 1461 C C . PRO A 1 203 ? -10.558 8.320 8.705 1.00 93.44 203 PRO A C 1
ATOM 1463 O O . PRO A 1 203 ? -9.859 9.181 8.159 1.00 93.44 203 PRO A O 1
ATOM 1466 N N . PHE A 1 204 ? -10.584 7.060 8.274 1.00 94.56 204 PHE A N 1
ATOM 1467 C CA . PHE A 1 204 ? -9.733 6.556 7.191 1.00 94.56 204 PHE A CA 1
ATOM 1468 C C . PHE A 1 204 ? -9.943 7.309 5.863 1.00 94.56 204 PHE A C 1
ATOM 1470 O O . PHE A 1 204 ? -8.986 7.631 5.160 1.00 94.56 204 PHE A O 1
ATOM 1477 N N . GLU A 1 205 ? -11.184 7.679 5.545 1.00 90.81 205 GLU A N 1
ATOM 1478 C CA . GLU A 1 205 ? -11.559 8.439 4.346 1.00 90.81 205 GLU A CA 1
ATOM 1479 C C . GLU A 1 205 ? -10.941 9.849 4.286 1.00 90.81 205 GLU A C 1
ATOM 1481 O O . GLU A 1 205 ? -10.984 10.504 3.245 1.00 90.81 205 GLU A O 1
ATOM 1486 N N . THR A 1 206 ? -10.348 10.325 5.386 1.00 91.38 206 THR A N 1
ATOM 1487 C CA . THR A 1 206 ? -9.668 11.627 5.448 1.00 91.38 206 THR A CA 1
ATOM 1488 C C . THR A 1 206 ? -8.166 11.552 5.194 1.00 91.38 206 THR A C 1
ATOM 1490 O O . THR A 1 206 ? -7.518 12.597 5.185 1.00 91.38 206 THR A O 1
ATOM 1493 N N . ILE A 1 207 ? -7.596 10.362 4.975 1.00 92.19 207 ILE A N 1
ATOM 1494 C CA . ILE A 1 207 ? -6.207 10.207 4.520 1.00 92.19 207 ILE A CA 1
ATOM 1495 C C . ILE A 1 207 ? -6.065 10.883 3.152 1.00 92.19 207 ILE A C 1
ATOM 1497 O O . ILE A 1 207 ? -6.892 10.666 2.271 1.00 92.19 207 ILE A O 1
ATOM 1501 N N . ASP A 1 208 ? -5.031 11.703 2.965 1.00 84.31 208 ASP A N 1
ATOM 1502 C CA . ASP A 1 208 ? -4.983 12.681 1.872 1.00 84.31 208 ASP A CA 1
ATOM 1503 C C . ASP A 1 208 ? -4.825 12.063 0.470 1.00 84.31 208 ASP A C 1
ATOM 1505 O O . ASP A 1 208 ? -5.372 12.607 -0.493 1.00 84.31 208 ASP A O 1
ATOM 1509 N N . THR A 1 209 ? -4.084 10.956 0.312 1.00 80.00 209 THR A N 1
ATOM 1510 C CA . THR A 1 209 ? -3.839 10.340 -1.009 1.00 80.00 209 THR A CA 1
ATOM 1511 C C . THR A 1 209 ? -4.442 8.945 -1.139 1.00 80.00 209 THR A C 1
ATOM 1513 O O . THR A 1 209 ? -4.482 8.167 -0.187 1.00 80.00 209 THR A O 1
ATOM 1516 N N . ALA A 1 210 ? -4.874 8.603 -2.358 1.00 76.44 210 ALA A N 1
ATOM 1517 C CA . ALA A 1 210 ? -5.392 7.271 -2.670 1.00 76.44 210 ALA A CA 1
ATOM 1518 C C . ALA A 1 210 ? -4.345 6.171 -2.429 1.00 76.44 210 ALA A C 1
ATOM 1520 O O . ALA A 1 210 ? -4.690 5.131 -1.886 1.00 76.44 210 ALA A O 1
ATOM 1521 N N . SER A 1 211 ? -3.069 6.427 -2.735 1.00 69.94 211 SER A N 1
ATOM 1522 C CA . SER A 1 211 ? -1.972 5.483 -2.478 1.00 69.94 211 SER A CA 1
ATOM 1523 C C . SER A 1 211 ? -1.746 5.215 -0.986 1.00 69.94 211 SER A C 1
ATOM 1525 O O . SER A 1 211 ? -1.491 4.083 -0.591 1.00 69.94 211 SER A O 1
ATOM 1527 N N . GLN A 1 212 ? -1.886 6.233 -0.129 1.00 81.62 212 GLN A N 1
ATOM 1528 C CA . GLN A 1 212 ? -1.799 6.057 1.324 1.00 81.62 212 GLN A CA 1
ATOM 1529 C C . GLN A 1 212 ? -2.997 5.265 1.865 1.00 81.62 212 GLN A C 1
ATOM 1531 O O . GLN A 1 212 ? -2.820 4.425 2.746 1.00 81.62 212 GLN A O 1
ATOM 1536 N N . ARG A 1 213 ? -4.203 5.502 1.323 1.00 88.44 213 ARG A N 1
ATOM 1537 C CA . ARG A 1 213 ? -5.402 4.707 1.641 1.00 88.44 213 ARG A CA 1
ATOM 1538 C C . ARG A 1 213 ? -5.234 3.251 1.208 1.00 88.44 213 ARG A C 1
ATOM 1540 O O . ARG A 1 213 ? -5.484 2.357 2.007 1.00 88.44 213 ARG A O 1
ATOM 1547 N N . GLU A 1 214 ? -4.775 3.016 -0.019 1.00 83.19 214 GLU A N 1
ATOM 1548 C CA . GLU A 1 214 ? -4.489 1.679 -0.549 1.00 83.19 214 GLU A CA 1
ATOM 1549 C C . GLU A 1 214 ? -3.511 0.923 0.349 1.00 83.19 214 GLU A C 1
ATOM 1551 O O . GLU A 1 214 ? -3.819 -0.195 0.751 1.00 83.19 214 GLU A O 1
ATOM 1556 N N . LEU A 1 215 ? -2.377 1.539 0.708 1.00 77.94 215 LEU A N 1
ATOM 1557 C CA . LEU A 1 215 ? -1.364 0.911 1.557 1.00 77.94 215 LEU A CA 1
ATOM 1558 C C . LEU A 1 215 ? -1.952 0.458 2.900 1.00 77.94 215 LEU A C 1
ATOM 1560 O O . LEU A 1 215 ? -1.817 -0.708 3.265 1.00 77.94 215 LEU A O 1
ATOM 1564 N N . LEU A 1 216 ? -2.648 1.351 3.612 1.00 88.38 216 LEU A N 1
ATOM 1565 C CA . LEU A 1 216 ? -3.234 1.019 4.914 1.00 88.38 216 LEU A CA 1
ATOM 1566 C C . LEU A 1 216 ? -4.361 -0.009 4.811 1.00 88.38 216 LEU A C 1
ATOM 1568 O O . LEU A 1 216 ? -4.474 -0.881 5.672 1.00 88.38 216 LEU A O 1
ATOM 1572 N N . MET A 1 217 ? -5.210 0.090 3.785 1.00 92.50 217 MET A N 1
ATOM 1573 C CA . MET A 1 217 ? -6.282 -0.881 3.580 1.00 92.50 217 MET A CA 1
ATOM 1574 C C . MET A 1 217 ? -5.700 -2.253 3.252 1.00 92.50 217 MET A C 1
ATOM 1576 O O . MET A 1 217 ? -6.105 -3.237 3.856 1.00 92.50 217 MET A O 1
ATOM 1580 N N . ARG A 1 218 ? -4.695 -2.325 2.376 1.00 84.00 218 ARG A N 1
ATOM 1581 C CA . ARG A 1 218 ? -3.967 -3.563 2.081 1.00 84.00 218 ARG A CA 1
ATOM 1582 C C . ARG A 1 218 ? -3.383 -4.178 3.352 1.00 84.00 218 ARG A C 1
ATOM 1584 O O . ARG A 1 218 ? -3.727 -5.311 3.663 1.00 84.00 218 ARG A O 1
ATOM 1591 N N . GLN A 1 219 ? -2.612 -3.417 4.130 1.00 81.81 219 GLN A N 1
ATOM 1592 C CA . GLN A 1 219 ? -2.046 -3.885 5.404 1.00 81.81 219 GLN A CA 1
ATOM 1593 C C . GLN A 1 219 ? -3.134 -4.358 6.386 1.00 81.81 219 GLN A C 1
ATOM 1595 O O . GLN A 1 219 ? -2.960 -5.359 7.077 1.00 81.81 219 GLN A O 1
ATOM 1600 N N . THR A 1 220 ? -4.291 -3.688 6.415 1.00 91.94 220 THR A N 1
ATOM 1601 C CA . THR A 1 220 ? -5.442 -4.099 7.236 1.00 91.94 220 THR A CA 1
ATOM 1602 C C . THR A 1 220 ? -6.030 -5.431 6.773 1.00 91.94 220 THR A C 1
ATOM 1604 O O . THR A 1 220 ? -6.273 -6.311 7.593 1.00 91.94 220 THR A O 1
ATOM 1607 N N . LEU A 1 221 ? -6.262 -5.602 5.470 1.00 85.62 221 LEU A N 1
ATOM 1608 C CA . LEU A 1 221 ? -6.845 -6.825 4.914 1.00 85.62 221 LEU A CA 1
ATOM 1609 C C . LEU A 1 221 ? -5.871 -8.012 5.024 1.00 85.62 221 LEU A C 1
ATOM 1611 O O . LEU A 1 221 ? -6.303 -9.126 5.321 1.00 85.62 221 LEU A O 1
ATOM 1615 N N . GLU A 1 222 ? -4.565 -7.770 4.891 1.00 77.12 222 GLU A N 1
ATOM 1616 C CA . GLU A 1 222 ? -3.510 -8.747 5.195 1.00 77.12 222 GLU A CA 1
ATOM 1617 C C . GLU A 1 222 ? -3.511 -9.137 6.677 1.00 77.12 222 GLU A C 1
ATOM 1619 O O . GLU A 1 222 ? -3.452 -10.322 7.005 1.00 77.12 222 GLU A O 1
ATOM 1624 N N . PHE A 1 223 ? -3.659 -8.164 7.583 1.00 82.31 223 PHE A N 1
ATOM 1625 C CA . PHE A 1 223 ? -3.829 -8.423 9.015 1.00 82.31 223 PHE A CA 1
ATOM 1626 C C . PHE A 1 223 ? -5.157 -9.121 9.352 1.00 82.31 223 PHE A C 1
ATOM 1628 O O . PHE A 1 223 ? -5.325 -9.734 10.403 1.00 82.31 223 PHE A O 1
ATOM 1635 N N . PHE A 1 224 ? -6.132 -9.076 8.458 1.00 84.50 224 PHE A N 1
ATOM 1636 C CA . PHE A 1 224 ? -7.335 -9.890 8.560 1.00 84.50 224 PHE A CA 1
ATOM 1637 C C . PHE A 1 224 ? -7.151 -11.277 7.933 1.00 84.50 224 PHE A C 1
ATOM 1639 O O . PHE A 1 224 ? -8.082 -12.073 7.936 1.00 84.50 224 PHE A O 1
ATOM 1646 N N . GLY A 1 225 ? -5.970 -11.609 7.410 1.00 75.88 225 GLY A N 1
ATOM 1647 C CA . GLY A 1 225 ? -5.719 -12.892 6.754 1.00 75.88 225 GLY A CA 1
ATOM 1648 C C . GLY A 1 225 ? -6.573 -13.098 5.500 1.00 75.88 225 GLY A C 1
ATOM 1649 O O . GLY A 1 225 ? -6.823 -14.240 5.111 1.00 75.88 225 GLY A O 1
ATOM 1650 N N . LEU A 1 226 ? -7.059 -12.013 4.887 1.00 76.88 226 LEU A N 1
ATOM 1651 C CA . LEU A 1 226 ? -7.833 -12.077 3.652 1.00 76.88 226 LEU A CA 1
ATOM 1652 C C . LEU A 1 226 ? -6.887 -12.292 2.463 1.00 76.88 226 LEU A C 1
ATOM 1654 O O . LEU A 1 226 ? -5.773 -11.764 2.460 1.00 76.88 226 LEU A O 1
ATOM 1658 N N . PRO A 1 227 ? -7.301 -13.063 1.442 1.00 65.25 227 PRO A N 1
ATOM 1659 C CA . PRO A 1 227 ? -6.446 -13.358 0.302 1.00 65.25 227 PRO A CA 1
ATOM 1660 C C . PRO A 1 227 ? -6.163 -12.086 -0.503 1.00 65.25 227 PRO A C 1
ATOM 1662 O O . PRO A 1 227 ? -7.066 -11.511 -1.116 1.00 65.25 227 PRO A O 1
ATOM 1665 N N . ILE A 1 228 ? -4.893 -11.683 -0.531 1.00 64.75 228 ILE A N 1
ATOM 1666 C CA . ILE A 1 228 ? -4.390 -10.632 -1.414 1.00 64.75 228 ILE A CA 1
ATOM 1667 C C . ILE A 1 228 ? -3.746 -11.288 -2.630 1.00 64.75 228 ILE A C 1
ATOM 1669 O O . ILE A 1 228 ? -2.824 -12.093 -2.510 1.00 64.75 228 ILE A O 1
ATOM 1673 N N . VAL A 1 229 ? -4.246 -10.949 -3.812 1.00 57.78 229 VAL A N 1
ATOM 1674 C CA . VAL A 1 229 ? -3.617 -11.285 -5.082 1.00 57.78 229 VAL A CA 1
ATOM 1675 C C . VAL A 1 229 ? -2.744 -10.105 -5.480 1.00 57.78 229 VAL A C 1
ATOM 1677 O O . VAL A 1 229 ? -3.226 -9.068 -5.938 1.00 57.78 229 VAL A O 1
ATOM 1680 N N . TYR A 1 230 ? -1.438 -10.268 -5.306 1.00 57.38 230 TYR A N 1
ATOM 1681 C CA . TYR A 1 230 ? -0.469 -9.351 -5.884 1.00 57.38 230 TYR A CA 1
ATOM 1682 C C . TYR A 1 230 ? -0.350 -9.651 -7.372 1.00 57.38 230 TYR A C 1
ATOM 1684 O O . TYR A 1 230 ? 0.433 -10.500 -7.788 1.00 57.38 230 TYR A O 1
ATOM 1692 N N . GLU A 1 231 ? -1.159 -8.978 -8.184 1.00 58.00 231 GLU A N 1
ATOM 1693 C CA . GLU A 1 231 ? -0.892 -8.939 -9.616 1.00 58.00 231 GLU A CA 1
ATOM 1694 C C . GLU A 1 231 ? 0.320 -8.028 -9.837 1.00 58.00 231 GLU A C 1
ATOM 1696 O O . GLU A 1 231 ? 0.267 -6.851 -9.454 1.00 58.00 231 GLU A O 1
ATOM 1701 N N . PRO A 1 232 ? 1.418 -8.536 -10.424 1.00 70.44 232 PRO A N 1
ATOM 1702 C CA . PRO A 1 232 ? 2.556 -7.694 -10.730 1.00 70.44 232 PRO A CA 1
ATOM 1703 C C . PRO A 1 232 ? 2.126 -6.555 -11.658 1.00 70.44 232 PRO A C 1
ATOM 1705 O O . PRO A 1 232 ? 1.431 -6.782 -12.654 1.00 70.44 232 PRO A O 1
ATOM 1708 N N . ILE A 1 233 ? 2.556 -5.329 -11.366 1.00 79.56 233 ILE A N 1
ATOM 1709 C CA . ILE A 1 233 ? 2.415 -4.235 -12.326 1.00 79.56 233 ILE A CA 1
ATOM 1710 C C . ILE A 1 233 ? 3.498 -4.424 -13.381 1.00 79.56 233 ILE A C 1
ATOM 1712 O O . ILE A 1 233 ? 4.687 -4.324 -13.087 1.00 79.56 233 ILE A O 1
ATOM 1716 N N . GLU A 1 234 ? 3.084 -4.683 -14.617 1.00 90.12 234 GLU A N 1
ATOM 1717 C CA . GLU A 1 234 ? 3.985 -4.769 -15.762 1.00 90.12 234 GLU A CA 1
ATOM 1718 C C . GLU A 1 234 ? 3.915 -3.481 -16.588 1.00 90.12 234 GLU A C 1
ATOM 1720 O O . GLU A 1 234 ? 2.892 -3.159 -17.195 1.00 90.12 234 GLU A O 1
ATOM 1725 N N . TYR A 1 235 ? 5.035 -2.766 -16.653 1.00 93.50 235 TYR A N 1
ATOM 1726 C CA . TYR A 1 235 ? 5.267 -1.716 -17.635 1.00 93.50 235 TYR A CA 1
ATOM 1727 C C . TYR A 1 235 ? 6.057 -2.286 -18.807 1.00 93.50 235 TYR A C 1
ATOM 1729 O O . TYR A 1 235 ? 7.134 -2.839 -18.604 1.00 93.50 235 TYR A O 1
ATOM 1737 N N . VAL A 1 236 ? 5.574 -2.086 -20.033 1.00 96.44 236 VAL A N 1
ATOM 1738 C CA . VAL A 1 236 ? 6.357 -2.277 -21.262 1.00 96.44 236 VAL A CA 1
ATOM 1739 C C . VAL A 1 236 ? 6.489 -0.912 -21.925 1.00 96.44 236 VAL A C 1
ATOM 1741 O O . VAL A 1 236 ? 5.536 -0.390 -22.491 1.00 96.44 236 VAL A O 1
ATOM 1744 N N . LEU A 1 237 ? 7.665 -0.310 -21.783 1.00 97.31 237 LEU A N 1
ATOM 1745 C CA . LEU A 1 237 ? 7.974 1.056 -22.183 1.00 97.31 237 LEU A CA 1
ATOM 1746 C C . LEU A 1 237 ? 8.814 1.005 -23.458 1.00 97.31 237 LEU A C 1
ATOM 1748 O O . LEU A 1 237 ? 9.970 0.583 -23.420 1.00 97.31 237 LEU A O 1
ATOM 1752 N N . ASP A 1 238 ? 8.253 1.444 -24.576 1.00 97.50 238 ASP A N 1
ATOM 1753 C CA . ASP A 1 238 ? 8.918 1.417 -25.878 1.00 97.50 238 ASP A CA 1
ATOM 1754 C C . ASP A 1 238 ? 9.303 2.825 -26.355 1.00 97.50 238 ASP A C 1
ATOM 1756 O O . ASP A 1 238 ? 8.663 3.821 -26.005 1.00 97.50 238 ASP A O 1
ATOM 1760 N N . ASN A 1 239 ? 10.343 2.937 -27.184 1.00 97.12 239 ASN A N 1
ATOM 1761 C CA . ASN A 1 239 ? 10.717 4.226 -27.759 1.00 97.12 239 ASN A CA 1
ATOM 1762 C C . ASN A 1 239 ? 9.626 4.838 -28.643 1.00 97.12 239 ASN A C 1
ATOM 1764 O O . ASN A 1 239 ? 9.602 6.061 -28.812 1.00 97.12 239 ASN A O 1
ATOM 1768 N N . ASP A 1 240 ? 8.743 4.021 -29.224 1.00 96.12 240 ASP A N 1
ATOM 1769 C CA . ASP A 1 240 ? 7.652 4.507 -30.068 1.00 96.12 240 ASP A CA 1
ATOM 1770 C C . ASP A 1 240 ? 6.507 5.152 -29.264 1.00 96.12 240 ASP A C 1
ATOM 1772 O O . ASP A 1 240 ? 5.700 5.877 -29.850 1.00 96.12 240 ASP A O 1
ATOM 1776 N N . HIS A 1 241 ? 6.457 4.977 -27.935 1.00 94.94 241 HIS A N 1
ATOM 1777 C CA . HIS A 1 241 ? 5.446 5.618 -27.079 1.00 94.94 241 HIS A CA 1
ATOM 1778 C C . HIS A 1 241 ? 5.648 7.138 -26.960 1.00 94.94 241 HIS A C 1
ATOM 1780 O O . HIS A 1 241 ? 4.689 7.900 -26.833 1.00 94.94 241 HIS A O 1
ATOM 1786 N N . GLY A 1 242 ? 6.896 7.609 -27.057 1.00 92.00 242 GLY A N 1
ATOM 1787 C CA . GLY A 1 242 ? 7.228 9.027 -26.937 1.00 92.00 242 GLY A CA 1
ATOM 1788 C C . GLY A 1 242 ? 6.922 9.620 -25.554 1.00 92.00 242 GLY A C 1
ATOM 1789 O O . GLY A 1 242 ? 6.743 8.916 -24.563 1.00 92.00 242 GLY A O 1
ATOM 1790 N N . ALA A 1 243 ? 6.920 10.950 -25.461 1.00 92.06 243 ALA A N 1
ATOM 1791 C CA . ALA A 1 243 ? 6.785 11.634 -24.177 1.00 92.06 243 ALA A CA 1
ATOM 1792 C C . ALA A 1 243 ? 5.351 11.518 -23.605 1.00 92.06 243 ALA A C 1
ATOM 1794 O O . ALA A 1 243 ? 4.396 11.703 -24.362 1.00 92.06 243 ALA A O 1
ATOM 1795 N N . PRO A 1 244 ? 5.182 11.340 -22.276 1.00 92.25 244 PRO A N 1
ATOM 1796 C CA . PRO A 1 244 ? 6.224 11.426 -21.245 1.00 92.25 244 PRO A CA 1
ATOM 1797 C C . PRO A 1 244 ? 6.964 10.112 -20.942 1.00 92.25 244 PRO A C 1
ATOM 1799 O O . PRO A 1 244 ? 7.999 10.168 -20.279 1.00 92.25 244 PRO A O 1
ATOM 1802 N N . GLU A 1 245 ? 6.468 8.969 -21.416 1.00 93.00 245 GLU A N 1
ATOM 1803 C CA . GLU A 1 245 ? 6.999 7.637 -21.090 1.00 93.00 245 GLU A CA 1
ATOM 1804 C C . GLU A 1 245 ? 8.426 7.438 -21.604 1.00 93.00 245 GLU A C 1
ATOM 1806 O O . GLU A 1 245 ? 9.278 6.944 -20.873 1.00 93.00 245 GLU A O 1
ATOM 1811 N N . TYR A 1 246 ? 8.717 7.903 -22.819 1.00 98.00 246 TYR A N 1
ATOM 1812 C CA . TYR A 1 246 ? 10.036 7.853 -23.437 1.00 98.00 246 TYR A CA 1
ATOM 1813 C C . TYR A 1 246 ? 10.517 9.236 -23.885 1.00 98.00 246 TYR A C 1
ATOM 1815 O O . TYR A 1 246 ? 9.842 9.954 -24.627 1.00 98.00 246 TYR A O 1
ATOM 1823 N N . VAL A 1 247 ? 11.724 9.620 -23.459 1.00 98.25 247 VAL A N 1
ATOM 1824 C CA . VAL A 1 247 ? 12.335 10.909 -23.812 1.00 98.25 247 VAL A CA 1
ATOM 1825 C C . VAL A 1 247 ? 13.811 10.741 -24.154 1.00 98.25 247 VAL A C 1
ATOM 1827 O O . VAL A 1 247 ? 14.578 10.132 -23.411 1.00 98.25 247 VAL A O 1
ATOM 1830 N N . GLU A 1 248 ? 14.232 11.370 -25.250 1.00 98.38 248 GLU A N 1
ATOM 1831 C CA . GLU A 1 248 ? 15.622 11.399 -25.706 1.00 98.38 248 GLU A CA 1
ATOM 1832 C C . GLU A 1 248 ? 16.257 12.782 -25.548 1.00 98.38 248 GLU A C 1
ATOM 1834 O O . GLU A 1 248 ? 15.612 13.820 -25.712 1.00 98.38 248 GLU A O 1
ATOM 1839 N N . THR A 1 249 ? 17.571 12.800 -25.337 1.00 98.44 249 THR A N 1
ATOM 1840 C CA . THR A 1 249 ? 18.418 13.970 -25.580 1.00 98.44 249 THR A CA 1
ATOM 1841 C C . THR A 1 249 ? 19.453 13.649 -26.653 1.00 98.44 249 THR A C 1
ATOM 1843 O O . THR A 1 249 ? 19.919 12.517 -26.760 1.00 98.44 249 THR A O 1
ATOM 1846 N N . GLY A 1 250 ? 19.839 14.646 -27.451 1.00 96.88 250 GLY A N 1
ATOM 1847 C CA . GLY A 1 250 ? 20.761 14.456 -28.574 1.00 96.88 250 GLY A CA 1
ATOM 1848 C C . GLY A 1 250 ? 20.073 14.013 -29.871 1.00 96.88 250 GLY A C 1
ATOM 1849 O O . GLY A 1 250 ? 18.852 13.921 -29.960 1.00 96.88 250 GLY A O 1
ATOM 1850 N N . ALA A 1 251 ? 20.870 13.800 -30.920 1.00 95.62 251 ALA A N 1
ATOM 1851 C CA . ALA A 1 251 ? 20.387 13.537 -32.278 1.00 95.62 251 ALA A CA 1
ATOM 1852 C C . ALA A 1 251 ? 20.375 12.033 -32.598 1.00 95.62 251 ALA A C 1
ATOM 1854 O O . ALA A 1 251 ? 21.240 11.526 -33.318 1.00 95.62 251 ALA A O 1
ATOM 1855 N N . TRP A 1 252 ? 19.400 11.320 -32.038 1.00 98.38 252 TRP A N 1
ATOM 1856 C CA . TRP A 1 252 ? 19.176 9.898 -32.296 1.00 98.38 252 TRP A CA 1
ATOM 1857 C C . TRP A 1 252 ? 18.573 9.657 -33.684 1.00 98.38 252 TRP A C 1
ATOM 1859 O O . TRP A 1 252 ? 17.815 10.473 -34.216 1.00 98.38 252 TRP A O 1
ATOM 1869 N N . ASN A 1 253 ? 18.901 8.507 -34.268 1.00 98.19 253 ASN A N 1
ATOM 1870 C CA . ASN A 1 253 ? 18.492 8.117 -35.616 1.00 98.19 253 ASN A CA 1
ATOM 1871 C C . ASN A 1 253 ? 17.554 6.903 -35.564 1.00 98.19 253 ASN A C 1
ATOM 1873 O O . ASN A 1 253 ? 17.767 6.005 -34.751 1.00 98.19 253 ASN A O 1
ATOM 1877 N N . THR A 1 254 ? 16.580 6.841 -36.479 1.00 97.75 254 THR A N 1
ATOM 1878 C CA . THR A 1 254 ? 15.755 5.642 -36.715 1.00 97.75 254 THR A CA 1
ATOM 1879 C C . THR A 1 254 ? 16.321 4.866 -37.912 1.00 97.75 254 THR A C 1
ATOM 1881 O O . THR A 1 254 ? 16.522 5.463 -38.975 1.00 97.75 254 THR A O 1
ATOM 1884 N N . PRO A 1 255 ? 16.604 3.561 -37.791 1.00 95.38 255 PRO A N 1
ATOM 1885 C CA . PRO A 1 255 ? 17.019 2.712 -38.901 1.00 95.38 255 PRO A CA 1
ATOM 1886 C C . PRO A 1 255 ? 15.810 2.164 -39.673 1.00 95.38 255 PRO A C 1
ATOM 1888 O O . PRO A 1 255 ? 14.662 2.450 -39.359 1.00 95.38 255 PRO A O 1
ATOM 1891 N N . THR A 1 256 ? 16.062 1.367 -40.714 1.00 92.56 256 THR A N 1
ATOM 1892 C CA . THR A 1 256 ? 15.002 0.713 -41.506 1.00 92.56 256 THR A CA 1
ATOM 1893 C C . THR A 1 256 ? 14.619 -0.680 -41.003 1.00 92.56 256 THR A C 1
ATOM 1895 O O . THR A 1 256 ? 13.625 -1.236 -41.460 1.00 92.56 256 THR A O 1
ATOM 1898 N N . SER A 1 257 ? 15.426 -1.277 -40.127 1.00 92.50 257 SER A N 1
ATOM 1899 C CA . SER A 1 257 ? 15.114 -2.529 -39.431 1.00 92.50 257 SER A CA 1
ATOM 1900 C C . SER A 1 257 ? 14.208 -2.275 -38.229 1.00 92.50 257 SER A C 1
ATOM 1902 O O . SER A 1 257 ? 14.305 -1.215 -37.617 1.00 92.50 257 SER A O 1
ATOM 1904 N N . SER A 1 258 ? 13.384 -3.261 -37.881 1.00 94.00 258 SER A N 1
ATOM 1905 C CA . SER A 1 258 ? 12.433 -3.173 -36.771 1.00 94.00 258 SER A CA 1
ATOM 1906 C C . SER A 1 258 ? 13.074 -3.405 -35.399 1.00 94.00 258 SER A C 1
ATOM 1908 O O . SER A 1 258 ? 14.059 -4.145 -35.292 1.00 94.00 258 SER A O 1
ATOM 1910 N N . GLY A 1 259 ? 12.490 -2.771 -34.383 1.00 94.00 259 GLY A N 1
ATOM 1911 C CA . GLY A 1 259 ? 12.741 -2.970 -32.954 1.00 94.00 259 GLY A CA 1
ATOM 1912 C C . GLY A 1 259 ? 11.727 -3.928 -32.327 1.00 94.00 259 GLY A C 1
ATOM 1913 O O . GLY A 1 259 ? 11.264 -4.872 -32.988 1.00 94.00 259 GLY A O 1
ATOM 1914 N N . TYR A 1 260 ? 11.396 -3.683 -31.063 1.00 95.38 260 TYR A N 1
ATOM 1915 C CA . TYR A 1 260 ? 10.404 -4.431 -30.296 1.00 95.38 260 TYR A CA 1
ATOM 1916 C C . TYR A 1 260 ? 9.032 -4.445 -30.999 1.00 95.38 260 TYR A C 1
ATOM 1918 O O . TYR A 1 260 ? 8.640 -3.483 -31.649 1.00 95.38 260 TYR A O 1
ATOM 1926 N N . GLU A 1 261 ? 8.345 -5.594 -30.976 1.00 92.75 261 GLU A N 1
ATOM 1927 C CA . GLU A 1 261 ? 7.033 -5.831 -31.622 1.00 92.75 261 GLU A CA 1
ATOM 1928 C C . GLU A 1 261 ? 6.864 -5.354 -33.083 1.00 92.75 261 GLU A C 1
ATOM 1930 O O . GLU A 1 261 ? 5.755 -5.189 -33.590 1.00 92.75 261 GLU A O 1
ATOM 1935 N N . GLY A 1 262 ? 7.965 -5.217 -33.826 1.00 91.75 262 GLY A N 1
ATOM 1936 C CA . GLY A 1 262 ? 7.921 -4.734 -35.208 1.00 91.75 262 GLY A CA 1
ATOM 1937 C C . GLY A 1 262 ? 7.882 -3.207 -35.340 1.00 91.75 262 GLY A C 1
ATOM 1938 O O . GLY A 1 262 ? 7.793 -2.720 -36.471 1.00 91.75 262 GLY A O 1
ATOM 1939 N N . GLY A 1 263 ? 7.988 -2.482 -34.224 1.00 94.25 263 GLY A N 1
ATOM 1940 C CA . GLY A 1 263 ? 8.151 -1.035 -34.146 1.00 94.25 263 GLY A CA 1
ATOM 1941 C C . GLY A 1 263 ? 9.527 -0.559 -34.611 1.00 94.25 263 GLY A C 1
ATOM 1942 O O . GLY A 1 263 ? 10.271 -1.264 -35.309 1.00 94.25 263 GLY A O 1
ATOM 1943 N N . THR A 1 264 ? 9.870 0.673 -34.260 1.00 97.12 264 THR A N 1
ATOM 1944 C CA . THR A 1 264 ? 11.177 1.264 -34.540 1.00 97.12 264 THR A CA 1
ATOM 1945 C C . THR A 1 264 ? 12.099 1.139 -33.338 1.00 97.12 264 THR A C 1
ATOM 1947 O O . THR A 1 264 ? 11.639 0.961 -32.228 1.00 97.12 264 THR A O 1
ATOM 1950 N N . TYR A 1 265 ? 13.408 1.250 -33.562 1.00 97.69 265 TYR A N 1
ATOM 1951 C CA . TYR A 1 265 ? 14.367 1.455 -32.480 1.00 97.69 265 TYR A CA 1
ATOM 1952 C C . TYR A 1 265 ? 15.245 2.659 -32.779 1.00 97.69 265 TYR A C 1
ATOM 1954 O O . TYR A 1 265 ? 15.322 3.153 -33.911 1.00 97.69 265 TYR A O 1
ATOM 1962 N N . ARG A 1 266 ? 15.954 3.132 -31.764 1.00 98.50 266 ARG A N 1
ATOM 1963 C CA . ARG A 1 266 ? 16.707 4.381 -31.804 1.00 98.50 266 ARG A CA 1
ATOM 1964 C C . ARG A 1 266 ? 18.182 4.083 -31.618 1.00 98.50 266 ARG A C 1
ATOM 1966 O O . ARG A 1 266 ? 18.565 3.276 -30.780 1.00 98.50 266 ARG A O 1
ATOM 1973 N N . PHE A 1 267 ? 19.048 4.697 -32.424 1.00 98.38 267 PHE A N 1
ATOM 1974 C CA . PHE A 1 267 ? 20.495 4.519 -32.274 1.00 98.38 267 PHE A CA 1
ATOM 1975 C C . PHE A 1 267 ? 21.280 5.822 -32.393 1.00 98.38 267 PHE A C 1
ATOM 1977 O O . PHE A 1 267 ? 20.914 6.749 -33.125 1.00 98.38 267 PHE A O 1
ATOM 1984 N N . ILE A 1 268 ? 22.419 5.857 -31.709 1.00 98.44 268 ILE A N 1
ATOM 1985 C CA . ILE A 1 268 ? 23.377 6.959 -31.774 1.00 98.44 268 ILE A CA 1
ATOM 1986 C C . ILE A 1 268 ? 24.803 6.436 -31.602 1.00 98.44 268 ILE A C 1
ATOM 1988 O O . ILE A 1 268 ? 25.021 5.333 -31.102 1.00 98.44 268 ILE A O 1
ATOM 1992 N N . GLN A 1 269 ? 25.789 7.215 -32.045 1.00 98.31 269 GLN A N 1
ATOM 1993 C CA . GLN A 1 269 ? 27.196 6.884 -31.855 1.00 98.31 269 GLN A CA 1
ATOM 1994 C C . GLN A 1 269 ? 27.537 6.791 -30.358 1.00 98.31 269 GLN A C 1
ATOM 1996 O O . GLN A 1 269 ? 27.233 7.706 -29.591 1.00 98.31 269 GLN A O 1
ATOM 2001 N N . ALA A 1 270 ? 28.211 5.709 -29.971 1.00 97.81 270 ALA A N 1
ATOM 2002 C CA . ALA A 1 270 ? 28.742 5.525 -28.623 1.00 97.81 270 ALA A CA 1
ATOM 2003 C C . ALA A 1 270 ? 29.728 6.664 -28.267 1.00 97.81 270 ALA A C 1
ATOM 2005 O O . ALA A 1 270 ? 30.526 7.088 -29.108 1.00 97.81 270 ALA A O 1
ATOM 2006 N N . GLY A 1 271 ? 29.645 7.193 -27.048 1.00 97.50 271 GLY A N 1
ATOM 2007 C CA . GLY A 1 271 ? 30.387 8.359 -26.560 1.00 97.50 271 GLY A CA 1
ATOM 2008 C C . GLY A 1 271 ? 29.726 9.715 -26.847 1.00 97.50 271 GLY A C 1
ATOM 2009 O O . GLY A 1 271 ? 30.292 10.754 -26.505 1.00 97.50 271 GLY A O 1
ATOM 2010 N N . SER A 1 272 ? 28.548 9.747 -27.479 1.00 98.06 272 SER A N 1
ATOM 2011 C CA . SER A 1 272 ? 27.816 11.000 -27.728 1.00 98.06 272 SER A CA 1
ATOM 2012 C C . SER A 1 272 ? 27.171 11.528 -26.447 1.00 98.06 272 SER A C 1
ATOM 2014 O O . SER A 1 272 ? 26.605 10.754 -25.689 1.00 98.06 272 SER A O 1
ATOM 2016 N N . ALA A 1 273 ? 27.176 12.849 -26.235 1.00 98.00 273 ALA A N 1
ATOM 2017 C CA . ALA A 1 273 ? 26.448 13.496 -25.138 1.00 98.00 273 ALA A CA 1
ATOM 2018 C C . ALA A 1 273 ? 24.924 13.444 -25.377 1.00 98.00 273 ALA A C 1
ATOM 2020 O O . ALA A 1 273 ? 24.329 14.409 -25.858 1.00 98.00 273 ALA A O 1
ATOM 2021 N N . ALA A 1 274 ? 24.327 12.281 -25.118 1.00 98.38 274 ALA A N 1
ATOM 2022 C CA . ALA A 1 274 ? 22.947 11.938 -25.432 1.00 98.38 274 ALA A CA 1
ATOM 2023 C C . ALA A 1 274 ? 22.426 10.852 -24.483 1.00 98.38 274 ALA A C 1
ATOM 2025 O O . ALA A 1 274 ? 23.186 9.995 -24.027 1.00 98.38 274 ALA A O 1
ATOM 2026 N N . THR A 1 275 ? 21.124 10.867 -24.225 1.00 98.69 275 THR A N 1
ATOM 2027 C CA . THR A 1 275 ? 20.440 9.894 -23.366 1.00 98.69 275 THR A CA 1
ATOM 2028 C C . THR A 1 275 ? 19.123 9.452 -23.984 1.00 98.69 275 THR A C 1
ATOM 2030 O O . THR A 1 275 ? 18.539 10.184 -24.783 1.00 98.69 275 THR A O 1
ATOM 2033 N N . ALA A 1 276 ? 18.663 8.268 -23.594 1.00 98.75 276 ALA A N 1
ATOM 2034 C CA . ALA A 1 276 ? 17.306 7.781 -23.814 1.00 98.75 276 ALA A CA 1
ATOM 2035 C C . ALA A 1 276 ? 16.751 7.337 -22.457 1.00 98.75 276 ALA A C 1
ATOM 2037 O O . ALA A 1 276 ? 17.444 6.629 -21.724 1.00 98.75 276 ALA A O 1
ATOM 2038 N N . LYS A 1 277 ? 15.566 7.818 -22.082 1.00 98.75 277 LYS A N 1
ATOM 2039 C CA . LYS A 1 277 ? 14.985 7.623 -20.751 1.00 98.75 277 LYS A CA 1
ATOM 2040 C C . LYS A 1 277 ? 13.569 7.077 -20.865 1.00 98.75 277 LYS A C 1
ATOM 2042 O O . LYS A 1 277 ? 12.739 7.728 -21.493 1.00 98.75 277 LYS A O 1
ATOM 2047 N N . TRP A 1 278 ? 13.313 5.960 -20.195 1.00 98.75 278 TRP A N 1
ATOM 2048 C CA . TRP A 1 278 ? 11.990 5.381 -19.983 1.00 98.75 278 TRP A CA 1
ATOM 2049 C C . TRP A 1 278 ? 11.540 5.697 -18.556 1.00 98.75 278 TRP A C 1
ATOM 2051 O O . TRP A 1 278 ? 12.313 5.487 -17.621 1.00 98.75 278 TRP A O 1
ATOM 2061 N N . SER A 1 279 ? 10.340 6.246 -18.384 1.00 97.81 279 SER A N 1
ATOM 2062 C CA . SER A 1 279 ? 9.810 6.688 -17.086 1.00 97.81 279 SER A CA 1
ATOM 2063 C C . SER A 1 279 ? 8.550 5.904 -16.727 1.00 97.81 279 SER A C 1
ATOM 2065 O O . SER A 1 279 ? 7.730 5.641 -17.602 1.00 97.81 279 SER A O 1
ATOM 2067 N N . PHE A 1 280 ? 8.398 5.561 -15.452 1.00 94.56 280 PHE A N 1
ATOM 2068 C CA . PHE A 1 280 ? 7.265 4.805 -14.913 1.00 94.56 280 PHE A CA 1
ATOM 2069 C C . PHE A 1 280 ? 6.960 5.256 -13.480 1.00 94.56 280 PHE A C 1
ATOM 2071 O O . PHE A 1 280 ? 7.771 5.953 -12.867 1.00 94.56 280 PHE A O 1
ATOM 2078 N N . ASP A 1 281 ? 5.790 4.885 -12.965 1.00 86.25 281 ASP A N 1
ATOM 2079 C CA . ASP A 1 281 ? 5.364 5.205 -11.600 1.00 86.25 281 ASP A CA 1
ATOM 2080 C C . ASP A 1 281 ? 5.301 3.933 -10.750 1.00 86.25 281 ASP A C 1
ATOM 2082 O O . ASP A 1 281 ? 4.838 2.883 -11.200 1.00 86.25 281 ASP A O 1
ATOM 2086 N N . VAL A 1 282 ? 5.794 4.020 -9.524 1.00 77.88 282 VAL A N 1
ATOM 2087 C CA . VAL A 1 282 ? 5.764 2.940 -8.543 1.00 77.88 282 VAL A CA 1
ATOM 2088 C C . VAL A 1 282 ? 4.746 3.338 -7.467 1.00 77.88 282 VAL A C 1
ATOM 2090 O O . VAL A 1 282 ? 5.003 4.275 -6.713 1.00 77.88 282 VAL A O 1
ATOM 2093 N N . PRO A 1 283 ? 3.577 2.681 -7.379 1.00 62.03 283 PRO A N 1
ATOM 2094 C CA . PRO A 1 283 ? 2.501 3.129 -6.486 1.00 62.03 283 PRO A CA 1
ATOM 2095 C C . PRO A 1 283 ? 2.720 2.769 -5.007 1.00 62.03 283 PRO A C 1
ATOM 2097 O O . PRO A 1 283 ? 2.140 3.402 -4.124 1.00 62.03 283 PRO A O 1
ATOM 2100 N N . TYR A 1 284 ? 3.563 1.776 -4.730 1.00 62.03 284 TYR A N 1
ATOM 2101 C CA . TYR A 1 284 ? 3.844 1.221 -3.403 1.00 62.03 284 TYR A CA 1
ATOM 2102 C C . TYR A 1 284 ? 5.313 0.789 -3.313 1.00 62.03 284 TYR A C 1
ATOM 2104 O O . TYR A 1 284 ? 5.966 0.651 -4.340 1.00 62.03 284 TYR A O 1
ATOM 2112 N N . VAL A 1 285 ? 5.842 0.559 -2.106 1.00 61.19 285 VAL A N 1
ATOM 2113 C CA . VAL A 1 285 ? 7.180 -0.045 -1.960 1.00 61.19 285 VAL A CA 1
ATOM 2114 C C . VAL A 1 285 ? 7.160 -1.386 -2.701 1.00 61.19 285 VAL A C 1
ATOM 2116 O O . VAL A 1 285 ? 6.250 -2.187 -2.485 1.00 61.19 285 VAL A O 1
ATOM 2119 N N . ALA A 1 286 ? 8.083 -1.592 -3.637 1.00 65.94 286 ALA A N 1
ATOM 2120 C CA . ALA A 1 286 ? 8.017 -2.688 -4.602 1.00 65.94 286 ALA A CA 1
ATOM 2121 C C . ALA A 1 286 ? 9.380 -3.345 -4.818 1.00 65.94 286 ALA A C 1
ATOM 2123 O O . ALA A 1 286 ? 10.375 -2.638 -4.939 1.00 65.94 286 ALA A O 1
ATOM 2124 N N . ARG A 1 287 ? 9.420 -4.671 -4.968 1.00 77.00 287 ARG A N 1
ATOM 2125 C CA . ARG A 1 287 ? 10.546 -5.365 -5.598 1.00 77.00 287 ARG A CA 1
ATOM 2126 C C . ARG A 1 287 ? 10.258 -5.432 -7.095 1.00 77.00 287 ARG A C 1
ATOM 2128 O O . ARG A 1 287 ? 9.178 -5.830 -7.514 1.00 77.00 287 ARG A O 1
ATOM 2135 N N . GLY A 1 288 ? 11.181 -4.958 -7.920 1.00 82.38 288 GLY A N 1
ATOM 2136 C CA . GLY A 1 288 ? 10.956 -4.774 -9.348 1.00 82.38 288 GLY A CA 1
ATOM 2137 C C . GLY A 1 288 ? 12.047 -5.383 -10.209 1.00 82.38 288 GLY A C 1
ATOM 2138 O O . GLY A 1 288 ? 13.201 -4.981 -10.089 1.00 82.38 288 GLY A O 1
ATOM 2139 N N . GLU A 1 289 ? 11.697 -6.289 -11.124 1.00 92.00 289 GLU A N 1
ATOM 2140 C CA . GLU A 1 289 ? 12.629 -6.760 -12.154 1.00 92.00 289 GLU A CA 1
ATOM 2141 C C . GLU A 1 289 ? 12.643 -5.781 -13.336 1.00 92.00 289 GLU A C 1
ATOM 2143 O O . GLU A 1 289 ? 11.600 -5.475 -13.921 1.00 92.00 289 GLU A O 1
ATOM 2148 N N . VAL A 1 290 ? 13.834 -5.314 -13.725 1.00 96.44 290 VAL A N 1
ATOM 2149 C CA . VAL A 1 290 ? 14.018 -4.449 -14.899 1.00 96.44 290 VAL A CA 1
ATOM 2150 C C . VAL A 1 290 ? 14.680 -5.234 -16.019 1.00 96.44 290 VAL A C 1
ATOM 2152 O O . VAL A 1 290 ? 15.789 -5.746 -15.873 1.00 96.44 290 VAL A O 1
ATOM 2155 N N . LEU A 1 291 ? 14.036 -5.271 -17.182 1.00 97.94 291 LEU A N 1
ATOM 2156 C CA . LEU A 1 291 ? 14.520 -5.976 -18.359 1.00 97.94 291 LEU A CA 1
ATOM 2157 C C . LEU A 1 291 ? 14.621 -5.047 -19.563 1.00 97.94 291 LEU A C 1
ATOM 2159 O O . LEU A 1 291 ? 13.829 -4.129 -19.750 1.00 97.94 291 LEU A O 1
ATOM 2163 N N . LEU A 1 292 ? 15.592 -5.329 -20.419 1.00 98.25 292 LEU A N 1
ATOM 2164 C CA . LEU A 1 292 ? 15.830 -4.606 -21.659 1.00 98.25 292 LEU A CA 1
ATOM 2165 C C . LEU A 1 292 ? 15.508 -5.492 -22.852 1.00 98.25 292 LEU A C 1
ATOM 2167 O O . LEU A 1 292 ? 15.844 -6.675 -22.861 1.00 98.25 292 LEU A O 1
ATOM 2171 N N . HIS A 1 293 ? 14.955 -4.909 -23.902 1.00 98.00 293 HIS A N 1
ATOM 2172 C CA . HIS A 1 293 ? 14.903 -5.523 -25.221 1.00 98.00 293 HIS A CA 1
ATOM 2173 C C . HIS A 1 293 ? 15.651 -4.631 -26.201 1.00 98.00 293 HIS A C 1
ATOM 2175 O O . HIS A 1 293 ? 15.633 -3.411 -26.071 1.00 98.00 293 HIS A O 1
ATOM 2181 N N . TYR A 1 294 ? 16.389 -5.236 -27.129 1.00 96.81 294 TYR A N 1
ATOM 2182 C CA . TYR A 1 294 ? 17.095 -4.505 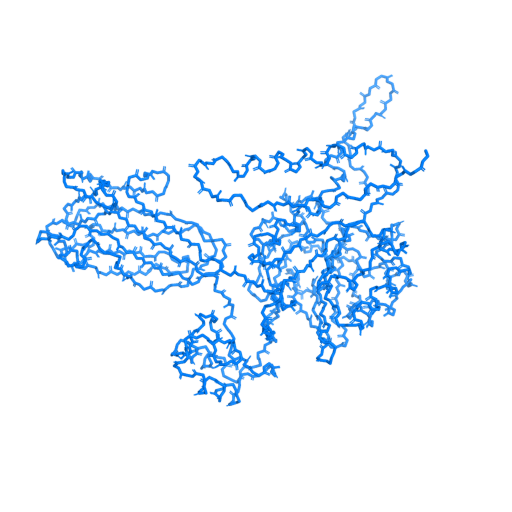-28.178 1.00 96.81 294 TYR A CA 1
ATOM 2183 C C . TYR A 1 294 ? 17.479 -5.422 -29.353 1.00 96.81 294 TYR A C 1
ATOM 2185 O O . TYR A 1 294 ? 17.710 -6.628 -29.182 1.00 96.81 294 TYR A O 1
ATOM 2193 N N . PRO A 1 295 ? 17.662 -4.869 -30.565 1.00 95.69 295 PRO A N 1
ATOM 2194 C CA . PRO A 1 295 ? 18.192 -5.596 -31.710 1.00 95.69 295 PRO A CA 1
ATOM 2195 C C . PRO A 1 295 ? 19.721 -5.695 -31.650 1.00 95.69 295 PRO A C 1
ATOM 2197 O O . PRO A 1 295 ? 20.460 -4.732 -31.902 1.00 95.69 295 PRO A O 1
ATOM 2200 N N . ALA A 1 296 ? 20.216 -6.905 -31.393 1.00 95.88 296 ALA A N 1
ATOM 2201 C CA . ALA A 1 296 ? 21.649 -7.162 -31.356 1.00 95.88 296 ALA A CA 1
ATOM 2202 C C . ALA A 1 296 ? 22.325 -7.018 -32.731 1.00 95.88 296 ALA A C 1
ATOM 2204 O O . ALA A 1 296 ? 21.750 -7.302 -33.784 1.00 95.88 296 ALA A O 1
ATOM 2205 N N . GLY A 1 297 ? 23.601 -6.626 -32.733 1.00 94.50 297 GLY A N 1
ATOM 2206 C CA . GLY A 1 297 ? 24.429 -6.729 -33.936 1.00 94.50 297 GLY A CA 1
ATOM 2207 C C . GLY A 1 297 ? 25.888 -6.313 -33.763 1.00 94.50 297 GLY A C 1
ATOM 2208 O O . GLY A 1 297 ? 26.290 -5.756 -32.748 1.00 94.50 297 GLY A O 1
ATOM 2209 N N . GLY A 1 298 ? 26.713 -6.575 -34.781 1.00 95.12 298 GLY A N 1
ATOM 2210 C CA . GLY A 1 298 ? 28.177 -6.513 -34.651 1.00 95.12 298 GLY A CA 1
ATOM 2211 C C . GLY A 1 298 ? 28.792 -5.125 -34.410 1.00 95.12 298 GLY A C 1
ATOM 2212 O O . GLY A 1 298 ? 29.905 -5.043 -33.901 1.00 95.12 298 GLY A O 1
ATOM 2213 N N . ASN A 1 299 ? 28.097 -4.039 -34.754 1.00 94.50 299 ASN A N 1
ATOM 2214 C CA . ASN A 1 299 ? 28.561 -2.655 -34.557 1.00 94.50 299 ASN A CA 1
ATOM 2215 C C . ASN A 1 299 ? 28.037 -2.001 -33.263 1.00 94.50 299 ASN A C 1
ATOM 2217 O O . ASN A 1 299 ? 28.354 -0.839 -33.001 1.00 94.50 299 ASN A O 1
ATOM 2221 N N . ARG A 1 300 ? 27.245 -2.722 -32.462 1.00 96.88 300 ARG A N 1
ATOM 2222 C CA . ARG A 1 300 ? 26.684 -2.223 -31.200 1.00 96.88 300 ARG A CA 1
ATOM 2223 C C . ARG A 1 300 ? 27.756 -2.159 -30.106 1.00 96.88 300 ARG A C 1
ATOM 2225 O O . ARG A 1 300 ? 28.811 -2.801 -30.224 1.00 96.88 300 ARG A O 1
ATOM 2232 N N . ALA A 1 301 ? 27.490 -1.370 -29.072 1.00 97.69 301 ALA A N 1
ATOM 2233 C CA . ALA A 1 301 ? 28.310 -1.263 -27.877 1.00 97.69 301 ALA A CA 1
ATOM 2234 C C . ALA A 1 301 ? 28.318 -2.586 -27.100 1.00 97.69 301 ALA A C 1
ATOM 2236 O O . ALA A 1 301 ? 27.306 -3.279 -27.010 1.00 97.69 301 ALA A O 1
ATOM 2237 N N . THR A 1 302 ? 29.475 -2.953 -26.562 1.00 97.75 302 THR A N 1
ATOM 2238 C CA . THR A 1 302 ? 29.663 -4.100 -25.668 1.00 97.75 302 THR A CA 1
ATOM 2239 C C . THR A 1 302 ? 29.502 -3.718 -24.197 1.00 97.75 302 THR A C 1
ATOM 2241 O O . THR A 1 302 ? 29.530 -4.598 -23.347 1.00 97.75 302 THR A O 1
ATOM 2244 N N . ASP A 1 303 ? 29.376 -2.424 -23.916 1.00 97.50 303 ASP A N 1
ATOM 2245 C CA . ASP A 1 303 ? 29.358 -1.781 -22.601 1.00 97.50 303 ASP A CA 1
ATOM 2246 C C . ASP A 1 303 ? 28.297 -0.662 -22.546 1.00 97.50 303 ASP A C 1
ATOM 2248 O O . ASP A 1 303 ? 28.535 0.385 -21.950 1.00 97.50 303 ASP A O 1
ATOM 2252 N N . ALA A 1 304 ? 27.146 -0.841 -23.206 1.00 98.44 304 ALA A N 1
ATOM 2253 C CA . ALA A 1 304 ? 26.071 0.150 -23.167 1.00 98.44 304 ALA A CA 1
ATOM 2254 C C . ALA A 1 304 ? 25.665 0.415 -21.708 1.00 98.44 304 ALA A C 1
ATOM 2256 O O . ALA A 1 304 ? 25.295 -0.520 -20.998 1.00 98.44 304 ALA A O 1
ATOM 2257 N N . VAL A 1 305 ? 25.784 1.663 -21.258 1.00 98.75 305 VAL A N 1
ATOM 2258 C CA . VAL A 1 305 ? 25.609 2.047 -19.855 1.00 98.75 305 VAL A CA 1
ATOM 2259 C C . VAL A 1 305 ? 24.149 2.371 -19.583 1.00 98.75 305 VAL A C 1
ATOM 2261 O O . VAL A 1 305 ? 23.639 3.383 -20.063 1.00 98.75 305 VAL A O 1
ATOM 2264 N N . PHE A 1 306 ? 23.502 1.537 -18.776 1.00 98.62 306 PHE A N 1
ATOM 2265 C CA . PHE A 1 306 ? 22.150 1.760 -18.274 1.00 98.62 306 PHE A CA 1
ATOM 2266 C C . PHE A 1 306 ? 22.195 2.199 -16.815 1.00 98.62 306 PHE A C 1
ATOM 2268 O O . PHE A 1 306 ? 23.068 1.772 -16.059 1.00 98.62 306 PHE A O 1
ATOM 2275 N N . ARG A 1 307 ? 21.254 3.053 -16.420 1.00 98.31 307 ARG A N 1
ATOM 2276 C CA . ARG A 1 307 ? 21.038 3.452 -15.034 1.00 98.31 307 ARG A CA 1
ATOM 2277 C C . ARG A 1 307 ? 19.595 3.219 -14.630 1.00 98.31 307 ARG A C 1
ATOM 2279 O O . ARG A 1 307 ? 18.708 3.598 -15.390 1.00 98.31 307 ARG A O 1
ATOM 2286 N N . VAL A 1 308 ? 19.391 2.621 -13.465 1.00 96.62 308 VAL A N 1
ATOM 2287 C CA . VAL A 1 308 ? 18.071 2.385 -12.873 1.00 96.62 308 VAL A CA 1
ATOM 2288 C C . VAL A 1 308 ? 17.959 3.293 -11.657 1.00 96.62 308 VAL A C 1
ATOM 2290 O O . VAL A 1 308 ? 18.812 3.236 -10.776 1.00 96.62 308 VAL A O 1
ATOM 2293 N N . ASP A 1 309 ? 16.972 4.179 -11.662 1.00 94.00 309 ASP A N 1
ATOM 2294 C CA . ASP A 1 309 ? 16.628 5.033 -10.528 1.00 94.00 309 ASP A CA 1
ATOM 2295 C C . ASP A 1 309 ? 15.591 4.313 -9.669 1.00 94.00 309 ASP A C 1
ATOM 2297 O O . ASP A 1 309 ? 14.495 4.051 -10.160 1.00 94.00 309 ASP A O 1
ATOM 2301 N N . THR A 1 310 ? 15.952 3.965 -8.433 1.00 80.62 310 THR A N 1
ATOM 2302 C CA . THR A 1 310 ? 15.047 3.307 -7.479 1.00 80.62 310 THR A CA 1
ATOM 2303 C C . THR A 1 310 ? 14.408 4.282 -6.488 1.00 80.62 310 THR A C 1
ATOM 2305 O O . THR A 1 310 ? 13.621 3.876 -5.632 1.00 80.62 310 THR A O 1
ATOM 2308 N N . GLY A 1 311 ? 14.755 5.572 -6.579 1.00 73.50 311 GLY A N 1
ATOM 2309 C CA . GLY A 1 311 ? 14.398 6.636 -5.637 1.00 73.50 311 GLY A CA 1
ATOM 2310 C C . GLY A 1 311 ? 15.374 6.790 -4.470 1.00 73.50 311 GLY A C 1
ATOM 2311 O O . GLY A 1 311 ? 15.655 7.921 -4.068 1.00 73.50 311 GLY A O 1
ATOM 2312 N N . ASP A 1 312 ? 15.956 5.691 -3.985 1.00 59.22 312 ASP A N 1
ATOM 2313 C CA . ASP A 1 312 ? 17.003 5.718 -2.953 1.00 59.22 312 ASP A CA 1
ATOM 2314 C C . ASP A 1 312 ? 18.405 5.811 -3.559 1.00 59.22 312 ASP A C 1
ATOM 2316 O O . ASP A 1 312 ? 19.280 6.540 -3.074 1.00 59.22 312 ASP A O 1
ATOM 2320 N N . VAL A 1 313 ? 18.629 5.070 -4.645 1.00 77.62 313 VAL A N 1
ATOM 2321 C CA . VAL A 1 313 ? 19.914 4.976 -5.330 1.00 77.62 313 VAL A CA 1
ATOM 2322 C C . VAL A 1 313 ? 19.716 4.925 -6.842 1.00 77.62 313 VAL A C 1
ATOM 2324 O O . VAL A 1 313 ? 18.714 4.442 -7.357 1.00 77.62 313 VAL A O 1
ATOM 2327 N N . VAL A 1 314 ? 20.712 5.431 -7.571 1.00 89.88 314 VAL A N 1
ATOM 2328 C CA . VAL A 1 314 ? 20.809 5.233 -9.017 1.00 89.88 314 VAL A CA 1
ATOM 2329 C C . VAL A 1 314 ? 21.877 4.183 -9.288 1.00 89.88 314 VAL A C 1
ATOM 2331 O O . VAL A 1 314 ? 23.079 4.463 -9.204 1.00 89.88 314 VAL A O 1
ATOM 2334 N N . GLU A 1 315 ? 21.448 2.974 -9.624 1.00 88.06 315 GLU A N 1
ATOM 2335 C CA . GLU A 1 315 ? 22.336 1.860 -9.944 1.00 88.06 315 GLU A CA 1
ATOM 2336 C C . GLU A 1 315 ? 22.807 1.924 -11.396 1.00 88.06 315 GLU A C 1
ATOM 2338 O O . GLU A 1 315 ? 22.115 2.453 -12.263 1.00 88.06 315 GLU A O 1
ATOM 2343 N N . THR A 1 316 ? 24.018 1.436 -11.682 1.00 95.31 316 THR A N 1
ATOM 2344 C CA . THR A 1 316 ? 24.635 1.532 -13.016 1.00 95.31 316 THR A CA 1
ATOM 2345 C C . THR A 1 316 ? 25.071 0.165 -13.527 1.00 95.31 316 THR A C 1
ATOM 2347 O O . THR A 1 316 ? 25.858 -0.527 -12.885 1.00 95.31 316 THR A O 1
ATOM 2350 N N . PHE A 1 317 ? 24.643 -0.162 -14.745 1.00 95.25 317 PHE A N 1
ATOM 2351 C CA . PHE A 1 317 ? 24.880 -1.435 -15.419 1.00 95.25 317 PHE A CA 1
ATOM 2352 C C . PHE A 1 317 ? 25.561 -1.228 -16.767 1.00 95.25 317 PHE A C 1
ATOM 2354 O O . PHE A 1 317 ? 25.375 -0.205 -17.425 1.00 95.25 317 PHE A O 1
ATOM 2361 N N . THR A 1 318 ? 26.327 -2.228 -17.206 1.00 97.06 318 THR A N 1
ATOM 2362 C CA . THR A 1 318 ? 26.884 -2.272 -18.566 1.00 97.06 318 THR A CA 1
ATOM 2363 C C . THR A 1 318 ? 26.335 -3.482 -19.303 1.00 97.06 318 THR A C 1
ATOM 2365 O O . THR A 1 318 ? 26.384 -4.599 -18.794 1.00 97.06 318 THR A O 1
ATOM 2368 N N . VAL A 1 319 ? 25.813 -3.259 -20.507 1.00 97.50 319 VAL A N 1
ATOM 2369 C CA . VAL A 1 319 ? 25.124 -4.280 -21.300 1.00 97.50 319 VAL A CA 1
ATOM 2370 C C . VAL A 1 319 ? 25.820 -4.460 -22.640 1.00 97.50 319 VAL A C 1
ATOM 2372 O O . VAL A 1 319 ? 26.088 -3.505 -23.372 1.00 97.50 319 VAL A O 1
ATOM 2375 N N . ASN A 1 320 ? 26.084 -5.714 -23.000 1.00 97.44 320 ASN A N 1
ATOM 2376 C CA . ASN A 1 320 ? 26.636 -6.046 -24.304 1.00 97.44 320 ASN A CA 1
ATOM 2377 C C . ASN A 1 320 ? 25.526 -6.192 -25.351 1.00 97.44 320 ASN A C 1
ATOM 2379 O O . ASN A 1 320 ? 24.976 -7.274 -25.554 1.00 97.44 320 ASN A O 1
ATOM 2383 N N . GLN A 1 321 ? 25.279 -5.123 -26.104 1.00 97.56 321 GLN A N 1
ATOM 2384 C CA . GLN A 1 321 ? 24.244 -5.079 -27.137 1.00 97.56 321 GLN A CA 1
ATOM 2385 C C . GLN A 1 321 ? 24.601 -5.842 -28.427 1.00 97.56 321 GLN A C 1
ATOM 2387 O O . GLN A 1 321 ? 23.899 -5.755 -29.435 1.00 97.56 321 GLN A O 1
ATOM 2392 N N . ARG A 1 322 ? 25.700 -6.606 -28.451 1.00 96.94 322 ARG A N 1
ATOM 2393 C CA . ARG A 1 322 ? 26.023 -7.511 -29.570 1.00 96.94 322 ARG A CA 1
ATOM 2394 C C . ARG A 1 322 ? 25.408 -8.896 -29.421 1.00 96.94 322 ARG A C 1
ATOM 2396 O O . ARG A 1 322 ? 25.410 -9.654 -30.389 1.00 96.94 322 ARG 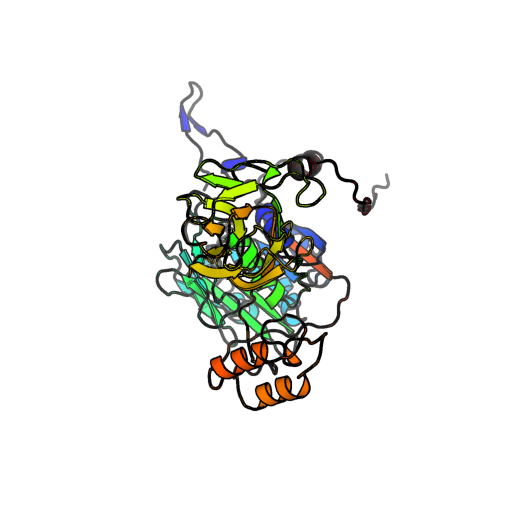A O 1
ATOM 2403 N N . VAL A 1 323 ? 24.932 -9.229 -28.227 1.00 95.25 323 VAL A N 1
ATOM 2404 C CA . VAL A 1 323 ? 24.417 -10.551 -27.865 1.00 95.25 323 VAL A CA 1
ATOM 2405 C C . VAL A 1 323 ? 23.053 -10.419 -27.200 1.00 95.25 323 VAL A C 1
ATOM 2407 O O . VAL A 1 323 ? 22.655 -9.323 -26.815 1.00 95.25 323 VAL A O 1
ATOM 2410 N N . ASN A 1 324 ? 22.340 -11.541 -27.095 1.00 90.44 324 ASN A N 1
ATOM 2411 C CA . ASN A 1 324 ? 21.026 -11.640 -26.459 1.00 90.44 324 ASN A CA 1
ATOM 2412 C C . ASN A 1 324 ? 19.980 -10.655 -27.008 1.00 90.44 324 ASN A C 1
ATOM 2414 O O . ASN A 1 324 ? 19.092 -10.224 -26.290 1.00 90.44 324 ASN A O 1
ATOM 2418 N N . GLY A 1 325 ? 20.087 -10.288 -28.287 1.00 84.50 325 GLY A N 1
ATOM 2419 C CA . GLY A 1 325 ? 19.086 -9.437 -28.918 1.00 84.50 325 GLY A CA 1
ATOM 2420 C C . GLY A 1 325 ? 17.773 -10.175 -29.153 1.00 84.50 325 GLY A C 1
ATOM 2421 O O . GLY A 1 325 ? 17.756 -11.404 -29.258 1.00 84.50 325 GLY A O 1
ATOM 2422 N N . SER A 1 326 ? 16.698 -9.402 -29.286 1.00 82.94 326 SER A N 1
ATOM 2423 C CA . SER A 1 326 ? 15.336 -9.893 -29.540 1.00 82.94 326 SER A CA 1
ATOM 2424 C C . SER A 1 326 ? 14.745 -10.795 -28.443 1.00 82.94 326 SER A C 1
ATOM 2426 O O . SER A 1 326 ? 13.766 -11.496 -28.688 1.00 82.94 326 SER A O 1
ATOM 2428 N N . GLN A 1 327 ? 15.315 -10.756 -27.241 1.00 93.06 327 GLN A N 1
ATOM 2429 C CA . GLN A 1 327 ? 14.791 -11.352 -26.010 1.00 93.06 327 GLN A CA 1
ATOM 2430 C C . GLN A 1 327 ? 14.876 -10.313 -24.887 1.00 93.06 327 GLN A C 1
ATOM 2432 O O . GLN A 1 327 ? 15.648 -9.359 -24.996 1.00 93.06 327 GLN A O 1
ATOM 2437 N N . TRP A 1 328 ? 14.107 -10.512 -23.819 1.00 95.88 328 TRP A N 1
ATOM 2438 C CA . TRP A 1 328 ? 14.220 -9.702 -22.611 1.00 95.88 328 TRP A CA 1
ATOM 2439 C C . TRP A 1 328 ? 15.489 -10.082 -21.837 1.00 95.88 328 TRP A C 1
ATOM 2441 O O . TRP A 1 328 ? 15.668 -11.235 -21.450 1.00 95.88 328 TRP A O 1
ATOM 2451 N N . VAL A 1 329 ? 16.380 -9.114 -21.643 1.00 95.19 329 VAL A N 1
ATOM 2452 C CA . VAL A 1 329 ? 17.644 -9.238 -20.912 1.00 95.19 329 VAL A CA 1
ATOM 2453 C C . VAL A 1 329 ? 17.487 -8.543 -19.567 1.00 95.19 329 VAL A C 1
ATOM 2455 O O . VAL A 1 329 ? 17.388 -7.319 -19.525 1.00 95.19 329 VAL A O 1
ATOM 2458 N N . SER A 1 330 ? 17.463 -9.314 -18.482 1.00 94.56 330 SER A N 1
ATOM 2459 C CA . SER A 1 330 ? 17.333 -8.777 -17.123 1.00 94.56 330 SER A CA 1
ATOM 2460 C C . SER A 1 330 ? 18.581 -7.992 -16.703 1.00 94.56 330 SER A C 1
ATOM 2462 O O . SER A 1 330 ? 19.712 -8.431 -16.946 1.00 94.56 330 SER A O 1
ATOM 2464 N N . LEU A 1 331 ? 18.371 -6.824 -16.096 1.00 89.31 331 LEU A N 1
ATOM 2465 C CA . LEU A 1 331 ? 19.390 -6.064 -15.367 1.00 89.31 331 LEU A CA 1
ATOM 2466 C C . LEU A 1 331 ? 19.481 -6.489 -13.897 1.00 89.31 331 LEU A C 1
ATOM 2468 O O . LEU A 1 331 ? 20.491 -6.198 -13.259 1.00 89.31 331 LEU A O 1
ATOM 2472 N N . GLY A 1 332 ? 18.463 -7.187 -13.393 1.00 82.88 332 GLY A N 1
ATOM 2473 C CA . GLY A 1 332 ? 18.311 -7.576 -11.997 1.00 82.88 332 GLY A CA 1
ATOM 2474 C C . GLY A 1 332 ? 16.955 -7.165 -11.427 1.00 82.88 332 GLY A C 1
ATOM 2475 O O . GLY A 1 332 ? 16.125 -6.567 -12.122 1.00 82.88 332 GLY A O 1
ATOM 2476 N N . SER A 1 333 ? 16.779 -7.488 -10.149 1.00 82.88 333 SER A N 1
ATOM 2477 C CA . SER A 1 333 ? 15.650 -7.070 -9.320 1.00 82.88 333 SER A CA 1
ATOM 2478 C C . SER A 1 333 ? 16.101 -5.995 -8.334 1.00 82.88 333 SER A C 1
ATOM 2480 O O . SER A 1 333 ? 17.224 -6.054 -7.831 1.00 82.88 333 SER A O 1
ATOM 2482 N N . PHE A 1 334 ? 15.233 -5.020 -8.078 1.00 78.12 334 PHE A N 1
ATOM 2483 C CA . PHE A 1 334 ? 15.538 -3.809 -7.318 1.00 78.12 334 PHE A CA 1
ATOM 2484 C C . PHE A 1 334 ? 14.427 -3.480 -6.334 1.00 78.12 334 PHE A C 1
ATOM 2486 O O . PHE A 1 334 ? 13.259 -3.678 -6.655 1.00 78.12 334 PHE A O 1
ATOM 2493 N N . ASP A 1 335 ? 14.779 -2.888 -5.200 1.00 75.06 335 ASP A N 1
ATOM 2494 C CA . ASP A 1 335 ? 13.793 -2.349 -4.268 1.00 75.06 335 ASP A CA 1
ATOM 2495 C C . ASP A 1 335 ? 13.497 -0.889 -4.640 1.00 75.06 335 ASP A C 1
ATOM 2497 O O . ASP A 1 335 ? 14.392 -0.043 -4.658 1.00 75.06 335 ASP A O 1
ATOM 2501 N N . PHE A 1 336 ? 12.240 -0.605 -4.973 1.00 70.94 336 PHE A N 1
ATOM 2502 C CA . PHE A 1 336 ? 11.730 0.709 -5.350 1.00 70.94 336 PHE A CA 1
ATOM 2503 C C . PHE A 1 336 ? 10.889 1.308 -4.225 1.00 70.94 336 PHE A C 1
ATOM 2505 O O . PHE A 1 336 ? 10.020 0.647 -3.653 1.00 70.94 336 PHE A O 1
ATOM 2512 N N . VAL A 1 337 ? 11.074 2.604 -3.974 1.00 67.50 337 VAL A N 1
ATOM 2513 C CA . VAL A 1 337 ? 10.157 3.392 -3.135 1.00 67.50 337 VAL A CA 1
ATOM 2514 C C . VAL A 1 337 ? 8.973 3.916 -3.963 1.00 67.50 337 VAL A C 1
ATOM 2516 O O . VAL A 1 337 ? 9.098 4.041 -5.180 1.00 67.50 337 VAL A O 1
ATOM 2519 N N . PRO A 1 338 ? 7.827 4.280 -3.360 1.00 69.69 338 PRO A N 1
ATOM 2520 C CA . PRO A 1 338 ? 6.729 4.890 -4.103 1.00 69.69 338 PRO A CA 1
ATOM 2521 C C . PRO A 1 338 ? 7.131 6.203 -4.794 1.00 69.69 338 PRO A C 1
ATOM 2523 O O . PRO A 1 338 ? 7.798 7.050 -4.194 1.00 69.69 338 PRO A O 1
ATOM 2526 N N . GLY A 1 339 ? 6.673 6.412 -6.028 1.00 71.00 339 GLY A N 1
ATOM 2527 C CA . GLY A 1 339 ? 6.863 7.642 -6.796 1.00 71.00 339 GLY A CA 1
ATOM 2528 C C . GLY A 1 339 ? 7.281 7.414 -8.250 1.00 71.00 339 GLY A C 1
ATOM 2529 O O . GLY A 1 339 ? 7.236 6.303 -8.767 1.00 71.00 339 GLY A O 1
ATOM 2530 N N . ALA A 1 340 ? 7.701 8.493 -8.912 1.00 86.00 340 ALA A N 1
ATOM 2531 C CA . ALA A 1 340 ? 8.129 8.461 -10.307 1.00 86.00 340 ALA A CA 1
ATOM 2532 C C . ALA A 1 340 ? 9.606 8.063 -10.438 1.00 86.00 340 ALA A C 1
ATOM 2534 O O . ALA A 1 340 ? 10.471 8.707 -9.844 1.00 86.00 340 ALA A O 1
ATOM 2535 N N . HIS A 1 341 ? 9.886 7.084 -11.299 1.00 95.12 341 HIS A N 1
ATOM 2536 C CA . HIS A 1 341 ? 11.211 6.488 -11.504 1.00 95.12 341 HIS A CA 1
ATOM 2537 C C . HIS A 1 341 ? 11.590 6.413 -12.980 1.00 95.12 341 HIS A C 1
ATOM 2539 O O . HIS A 1 341 ? 10.795 6.729 -13.874 1.00 95.12 341 HIS A O 1
ATOM 2545 N N . SER A 1 342 ? 12.836 6.017 -13.261 1.00 97.75 342 SER A N 1
ATOM 2546 C CA . SER A 1 342 ? 13.283 5.848 -14.642 1.00 97.75 342 SER A CA 1
ATOM 2547 C C . SER A 1 342 ? 14.400 4.830 -14.849 1.00 97.75 342 SER A C 1
ATOM 2549 O O . SER A 1 342 ? 15.269 4.629 -14.003 1.00 97.75 342 SER A O 1
ATOM 2551 N N . VAL A 1 343 ? 14.415 4.256 -16.052 1.00 98.69 343 VAL A N 1
ATOM 2552 C CA . VAL A 1 343 ? 15.574 3.567 -16.626 1.00 98.69 343 VAL A CA 1
ATOM 2553 C C . VAL A 1 343 ? 16.174 4.475 -17.695 1.00 98.69 343 VAL A C 1
ATOM 2555 O O . VAL A 1 343 ? 15.458 5.008 -18.543 1.00 98.69 343 VAL A O 1
ATOM 2558 N N . MET A 1 344 ? 17.490 4.679 -17.676 1.00 98.69 344 MET A N 1
ATOM 2559 C CA . MET A 1 344 ? 18.175 5.590 -18.595 1.00 98.69 344 MET A CA 1
ATOM 2560 C C . MET A 1 344 ? 19.384 4.937 -19.261 1.00 98.69 344 MET A C 1
ATOM 2562 O O . MET A 1 344 ? 20.312 4.500 -18.588 1.00 98.69 344 MET A O 1
ATOM 2566 N N . LEU A 1 345 ? 19.429 4.974 -20.591 1.00 98.81 345 LEU A N 1
ATOM 2567 C CA . LEU A 1 345 ? 20.623 4.683 -21.382 1.00 98.81 345 LEU A CA 1
ATOM 2568 C C . LEU A 1 345 ? 21.474 5.952 -21.541 1.00 98.81 345 LEU A C 1
ATOM 2570 O O . LEU A 1 345 ? 21.000 6.969 -22.051 1.00 98.81 345 LEU A O 1
ATOM 2574 N N . ASP A 1 346 ? 22.746 5.877 -21.148 1.00 98.69 346 ASP A N 1
ATOM 2575 C CA . ASP A 1 346 ? 23.737 6.947 -21.282 1.00 98.69 346 ASP A CA 1
ATOM 2576 C C . ASP A 1 346 ? 24.720 6.647 -22.420 1.00 98.69 346 ASP A C 1
ATOM 2578 O O . ASP A 1 346 ? 25.660 5.852 -22.291 1.00 98.69 346 ASP A O 1
ATOM 2582 N N . ALA A 1 347 ? 24.527 7.321 -23.555 1.00 98.44 347 ALA A N 1
ATOM 2583 C CA . ALA A 1 347 ? 25.399 7.151 -24.707 1.00 98.44 347 ALA A CA 1
ATOM 2584 C C . ALA A 1 347 ? 26.809 7.704 -24.458 1.00 98.44 347 ALA A C 1
ATOM 2586 O O . ALA A 1 347 ? 27.753 7.188 -25.051 1.00 98.44 347 ALA A O 1
ATOM 2587 N N . ALA A 1 348 ? 26.982 8.703 -23.587 1.00 98.25 348 ALA A N 1
ATOM 2588 C CA . ALA A 1 348 ? 28.274 9.340 -23.334 1.00 98.25 348 ALA A CA 1
ATOM 2589 C C . ALA A 1 348 ? 29.202 8.423 -22.535 1.00 98.25 348 ALA A C 1
ATOM 2591 O O . ALA A 1 348 ? 30.406 8.381 -22.789 1.00 98.25 348 ALA A O 1
ATOM 2592 N N . ALA A 1 349 ? 28.628 7.674 -21.593 1.00 97.88 349 ALA A N 1
ATOM 2593 C CA . ALA A 1 349 ? 29.350 6.704 -20.777 1.00 97.88 349 ALA A CA 1
ATOM 2594 C C . ALA A 1 349 ? 29.612 5.367 -21.501 1.00 97.88 349 ALA A C 1
ATOM 2596 O O . ALA A 1 349 ? 30.452 4.589 -21.058 1.00 97.88 349 ALA A O 1
ATOM 2597 N N . SER A 1 350 ? 28.937 5.112 -22.625 1.00 98.00 350 SER A N 1
ATOM 2598 C CA . SER A 1 350 ? 29.087 3.891 -23.426 1.00 98.00 350 SER A CA 1
ATOM 2599 C C . SER A 1 350 ? 30.190 4.057 -24.476 1.00 98.00 350 SER A C 1
ATOM 2601 O O . SER A 1 350 ? 30.066 4.918 -25.345 1.00 98.00 350 SER A O 1
ATOM 2603 N N . THR A 1 351 ? 31.259 3.252 -24.453 1.00 94.12 351 THR A N 1
ATOM 2604 C CA . THR A 1 351 ? 32.460 3.513 -25.290 1.00 94.12 351 THR A CA 1
ATOM 2605 C C . THR A 1 351 ? 32.949 2.327 -26.126 1.00 94.12 351 THR A C 1
ATOM 2607 O O . THR A 1 351 ? 33.638 2.499 -27.135 1.00 94.12 351 THR A O 1
ATOM 2610 N N . GLY A 1 352 ? 32.581 1.112 -25.751 1.00 86.31 352 GLY A N 1
ATOM 2611 C CA . GLY A 1 352 ? 32.988 -0.162 -26.328 1.00 86.31 352 GLY A CA 1
ATOM 2612 C C . GLY A 1 352 ? 32.205 -0.546 -27.578 1.00 86.31 352 GLY A C 1
ATOM 2613 O O . GLY A 1 352 ? 31.573 -1.591 -27.636 1.00 86.31 352 GLY A O 1
ATOM 2614 N N . GLY A 1 353 ? 32.249 0.252 -28.638 1.00 90.38 353 GLY A N 1
ATOM 2615 C CA . GLY A 1 353 ? 31.609 -0.091 -29.909 1.00 90.38 353 GLY A CA 1
ATOM 2616 C C . GLY A 1 353 ? 31.405 1.123 -30.796 1.00 90.38 353 GLY A C 1
ATOM 2617 O O . GLY A 1 353 ? 32.005 2.167 -30.569 1.00 90.38 353 GLY A O 1
ATOM 2618 N N . SER A 1 354 ? 30.584 0.985 -31.840 1.00 96.31 354 SER A N 1
ATOM 2619 C CA . SER A 1 354 ? 30.286 2.114 -32.731 1.00 96.31 354 SER A CA 1
ATOM 2620 C C . SER A 1 354 ? 29.003 2.837 -32.336 1.00 96.31 354 SER A C 1
ATOM 2622 O O . SER A 1 354 ? 28.968 4.062 -32.403 1.00 96.31 354 SER A O 1
ATOM 2624 N N . ILE A 1 355 ? 27.959 2.104 -31.939 1.00 97.81 355 ILE A N 1
ATOM 2625 C CA . ILE A 1 355 ? 26.644 2.673 -31.610 1.00 97.81 355 ILE A CA 1
ATOM 2626 C C . ILE A 1 355 ? 26.053 2.063 -30.340 1.00 97.81 355 ILE A C 1
ATOM 2628 O O . ILE A 1 355 ? 26.294 0.891 -30.064 1.00 97.81 355 ILE A O 1
ATOM 2632 N N . VAL A 1 356 ? 25.234 2.830 -29.627 1.00 98.31 356 VAL A N 1
ATOM 2633 C CA . VAL A 1 356 ? 24.275 2.315 -28.637 1.00 98.31 356 VAL A CA 1
ATOM 2634 C C . VAL A 1 356 ? 22.868 2.334 -29.224 1.00 98.31 356 VAL A C 1
ATOM 2636 O O . VAL A 1 356 ? 22.584 3.124 -30.132 1.00 98.31 356 VAL A O 1
ATOM 2639 N N . VAL A 1 357 ? 22.009 1.453 -28.721 1.00 98.06 357 VAL A N 1
ATOM 2640 C CA . VAL A 1 357 ? 20.620 1.298 -29.158 1.00 98.06 357 VAL A CA 1
ATOM 2641 C C . VAL A 1 357 ? 19.665 1.457 -27.974 1.00 98.06 357 VAL A C 1
ATOM 2643 O O . VAL A 1 357 ? 19.895 0.854 -26.931 1.00 98.06 357 VAL A O 1
ATOM 2646 N N . ALA A 1 358 ? 18.607 2.239 -28.154 1.00 98.31 358 ALA A N 1
ATOM 2647 C CA . ALA A 1 358 ? 17.435 2.306 -27.289 1.00 98.31 358 ALA A CA 1
ATOM 2648 C C . ALA A 1 358 ? 16.248 1.678 -28.033 1.00 98.31 358 ALA A C 1
ATOM 2650 O O . ALA A 1 358 ? 16.066 1.969 -29.215 1.00 98.31 358 ALA A O 1
ATOM 2651 N N . ASP A 1 359 ? 15.516 0.790 -27.367 1.00 97.94 359 ASP A N 1
ATOM 2652 C CA . ASP A 1 359 ? 14.345 0.097 -27.918 1.00 97.94 359 ASP A CA 1
ATOM 2653 C C . ASP A 1 359 ? 13.255 0.038 -26.831 1.00 97.94 359 ASP A C 1
ATOM 2655 O O . ASP A 1 359 ? 12.690 1.080 -26.488 1.00 97.94 359 ASP A O 1
ATOM 2659 N N . ALA A 1 360 ? 13.103 -1.104 -26.150 1.00 98.19 360 ALA A N 1
ATOM 2660 C CA . ALA A 1 360 ? 12.113 -1.264 -25.088 1.00 98.19 360 ALA A CA 1
ATOM 2661 C C . ALA A 1 360 ? 12.712 -1.642 -23.723 1.00 98.19 360 ALA A C 1
ATOM 2663 O O . ALA A 1 360 ? 13.730 -2.335 -23.617 1.00 98.19 360 ALA A O 1
ATOM 2664 N N . VAL A 1 361 ? 12.029 -1.206 -22.668 1.00 98.62 361 VAL A N 1
ATOM 2665 C CA . VAL A 1 361 ? 12.264 -1.564 -21.267 1.00 98.62 361 VAL A CA 1
ATOM 2666 C C . VAL A 1 361 ? 10.999 -2.205 -20.721 1.00 98.62 361 VAL A C 1
ATOM 2668 O O . VAL A 1 361 ? 9.907 -1.682 -20.916 1.00 98.62 361 VAL A O 1
ATOM 2671 N N . ARG A 1 362 ? 11.144 -3.316 -20.005 1.00 97.94 362 ARG A N 1
ATOM 2672 C CA . ARG A 1 362 ? 10.067 -3.911 -19.222 1.00 97.94 362 ARG A CA 1
ATOM 2673 C C . ARG A 1 362 ? 10.385 -3.791 -17.742 1.00 97.94 362 ARG A C 1
ATOM 2675 O O . ARG A 1 362 ? 11.501 -4.109 -17.343 1.00 97.94 362 ARG A O 1
ATOM 2682 N N . VAL A 1 363 ? 9.414 -3.363 -16.948 1.00 96.56 363 VAL A N 1
ATOM 2683 C CA . VAL A 1 363 ? 9.507 -3.327 -15.486 1.00 96.56 363 VAL A CA 1
ATOM 2684 C C . VAL A 1 363 ? 8.365 -4.158 -14.930 1.00 96.56 363 VAL A C 1
ATOM 2686 O O . VAL A 1 363 ? 7.214 -3.892 -15.258 1.00 96.56 363 VAL A O 1
ATOM 2689 N N . VAL A 1 364 ? 8.683 -5.165 -14.124 1.00 88.94 364 VAL A N 1
ATOM 2690 C CA . VAL A 1 364 ? 7.694 -5.999 -13.434 1.00 88.94 364 VAL A CA 1
ATOM 2691 C C . VAL A 1 364 ? 7.810 -5.698 -11.951 1.00 88.94 364 VAL A C 1
ATOM 2693 O O . VAL A 1 364 ? 8.806 -6.071 -11.345 1.00 88.94 364 VAL A O 1
ATOM 2696 N N . LEU A 1 365 ? 6.833 -4.991 -11.391 1.00 80.19 365 LEU A N 1
ATOM 2697 C CA . LEU A 1 365 ? 6.794 -4.610 -9.982 1.00 80.19 365 LEU A CA 1
ATOM 2698 C C . LEU A 1 365 ? 5.896 -5.570 -9.215 1.00 80.19 365 LEU A C 1
ATOM 2700 O O . LEU A 1 365 ? 4.716 -5.708 -9.535 1.00 80.19 365 LEU A O 1
ATOM 2704 N N . THR A 1 366 ? 6.430 -6.162 -8.162 1.00 72.00 366 THR A N 1
ATOM 2705 C CA . THR A 1 366 ? 5.660 -6.821 -7.113 1.00 72.00 366 THR A CA 1
ATOM 2706 C C . THR A 1 366 ? 5.742 -5.961 -5.856 1.00 72.00 366 THR A C 1
ATOM 2708 O O . THR A 1 366 ? 6.789 -5.373 -5.591 1.00 72.00 366 THR A O 1
ATOM 2711 N N . PRO A 1 367 ? 4.664 -5.809 -5.073 1.00 62.28 367 PRO A N 1
ATOM 2712 C CA . PRO A 1 367 ? 4.761 -5.159 -3.772 1.00 62.28 367 PRO A CA 1
ATOM 2713 C C . PRO A 1 367 ? 5.860 -5.812 -2.934 1.00 62.28 367 PRO A C 1
ATOM 2715 O O . PRO A 1 367 ? 5.861 -7.026 -2.755 1.00 62.28 367 PRO A O 1
ATOM 2718 N N . ALA A 1 368 ? 6.787 -5.002 -2.432 1.00 56.78 368 ALA A N 1
ATOM 2719 C CA . ALA A 1 368 ? 7.726 -5.427 -1.414 1.00 56.78 368 ALA A CA 1
ATOM 2720 C C . ALA A 1 368 ? 6.957 -5.346 -0.102 1.00 56.78 368 ALA A C 1
ATOM 2722 O O . ALA A 1 368 ? 6.738 -4.271 0.460 1.00 56.78 368 ALA A O 1
ATOM 2723 N N . ILE A 1 369 ? 6.448 -6.494 0.316 1.00 53.78 369 ILE A N 1
ATOM 2724 C CA . ILE A 1 369 ? 5.907 -6.674 1.655 1.00 53.78 369 ILE A CA 1
ATOM 2725 C C . ILE A 1 369 ? 7.121 -6.633 2.580 1.00 53.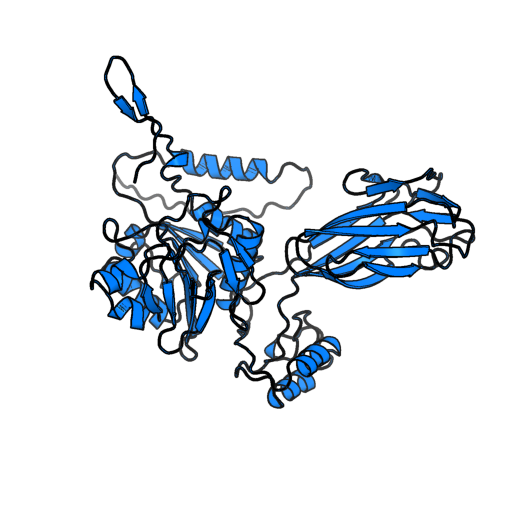78 369 ILE A C 1
ATOM 2727 O O . ILE A 1 369 ? 8.142 -7.218 2.228 1.00 53.78 369 ILE A O 1
ATOM 2731 N N . ASP A 1 370 ? 7.046 -5.911 3.703 1.00 53.31 370 ASP A N 1
ATOM 2732 C CA . ASP A 1 370 ? 8.158 -5.838 4.660 1.00 53.31 370 ASP A CA 1
ATOM 2733 C C . ASP A 1 370 ? 8.542 -7.277 5.044 1.00 53.31 370 ASP A C 1
ATOM 2735 O O . ASP A 1 370 ? 7.722 -7.979 5.655 1.00 53.31 370 ASP A O 1
ATOM 2739 N N . PRO A 1 371 ? 9.699 -7.777 4.577 1.00 62.78 371 PRO A N 1
ATOM 2740 C CA . PRO A 1 371 ? 9.975 -9.193 4.643 1.00 62.78 371 PRO A CA 1
ATOM 2741 C C . PRO A 1 371 ? 10.170 -9.554 6.110 1.00 62.78 371 PRO A C 1
ATOM 2743 O O . PRO A 1 371 ? 10.886 -8.851 6.820 1.00 62.78 371 PRO A O 1
ATOM 2746 N N . SER A 1 372 ? 9.540 -10.620 6.600 1.00 67.44 372 SER A N 1
ATOM 2747 C CA . SER A 1 372 ? 9.764 -11.076 7.975 1.00 67.44 372 SER A CA 1
ATOM 2748 C C . SER A 1 372 ? 10.092 -12.552 8.022 1.00 67.44 372 SER A C 1
ATOM 2750 O O . SER A 1 372 ? 9.454 -13.391 7.391 1.00 67.44 372 SER A O 1
ATOM 2752 N N . ALA A 1 373 ? 11.143 -12.829 8.782 1.00 77.94 373 ALA A N 1
ATOM 2753 C CA . ALA A 1 373 ? 11.688 -14.150 9.000 1.00 77.94 373 ALA A CA 1
ATOM 2754 C C . ALA A 1 373 ? 11.140 -14.800 10.278 1.00 77.94 373 ALA A C 1
ATOM 2756 O O . ALA A 1 373 ? 11.783 -15.689 10.823 1.00 77.94 373 ALA A O 1
ATOM 2757 N N . ASP A 1 374 ? 9.999 -14.327 10.778 1.00 71.94 374 ASP A N 1
ATOM 2758 C CA . ASP A 1 374 ? 9.261 -14.911 11.898 1.00 71.94 374 ASP A CA 1
ATOM 2759 C C . ASP A 1 374 ? 8.221 -15.891 11.350 1.00 71.94 374 ASP A C 1
ATOM 2761 O O . ASP A 1 374 ? 7.071 -15.554 11.058 1.00 71.94 374 ASP A O 1
ATOM 2765 N N . PHE A 1 375 ? 8.665 -17.115 11.091 1.00 73.81 375 PHE A N 1
ATOM 2766 C CA . PHE A 1 375 ? 7.872 -18.108 10.375 1.00 73.81 375 PHE A CA 1
ATOM 2767 C C . PHE A 1 375 ? 6.947 -18.897 11.300 1.00 73.81 375 PHE A C 1
ATOM 2769 O O . PHE A 1 375 ? 5.998 -19.532 10.825 1.00 73.81 375 PHE A O 1
ATOM 2776 N N . ASN A 1 376 ? 7.244 -18.925 12.600 1.00 68.12 376 ASN A N 1
ATOM 2777 C CA . ASN A 1 376 ? 6.414 -19.574 13.612 1.00 68.12 376 ASN A CA 1
ATOM 2778 C C . ASN A 1 376 ? 5.479 -18.593 14.346 1.00 68.12 376 ASN A C 1
ATOM 2780 O O . ASN A 1 376 ? 4.665 -19.070 15.143 1.00 68.12 376 ASN A O 1
ATOM 2784 N N . ALA A 1 377 ? 5.548 -17.298 14.015 1.00 58.47 377 ALA A N 1
ATOM 2785 C CA . ALA A 1 377 ? 4.710 -16.226 14.541 1.00 58.47 377 ALA A CA 1
ATOM 2786 C C . ALA A 1 377 ? 4.765 -16.146 16.074 1.00 58.47 377 ALA A C 1
ATOM 2788 O O . ALA A 1 377 ? 3.728 -16.029 16.734 1.00 58.47 377 ALA A O 1
ATOM 2789 N N . ASP A 1 378 ? 5.965 -16.291 16.642 1.00 64.44 378 ASP A N 1
ATOM 2790 C CA . ASP A 1 378 ? 6.201 -16.173 18.086 1.00 64.44 378 ASP A CA 1
ATOM 2791 C C . ASP A 1 378 ? 6.837 -14.835 18.499 1.00 64.44 378 ASP A C 1
ATOM 2793 O O . ASP A 1 378 ? 7.224 -14.663 19.662 1.00 64.44 378 ASP A O 1
ATOM 2797 N N . ASP A 1 379 ? 6.868 -13.881 17.564 1.00 59.91 379 ASP A N 1
ATOM 2798 C CA . ASP A 1 379 ? 7.355 -12.510 17.716 1.00 59.91 379 ASP A CA 1
ATOM 2799 C C . ASP A 1 379 ? 8.867 -12.425 17.985 1.00 59.91 379 ASP A C 1
ATOM 2801 O O . ASP A 1 379 ? 9.387 -11.391 18.428 1.00 59.91 379 ASP A O 1
ATOM 2805 N N . VAL A 1 380 ? 9.616 -13.503 17.725 1.00 67.94 380 VAL A N 1
ATOM 2806 C CA . VAL A 1 380 ? 11.075 -13.525 17.837 1.00 67.94 380 VAL A CA 1
ATOM 2807 C C . VAL A 1 380 ? 11.719 -14.272 16.677 1.00 67.94 380 VAL A C 1
ATOM 2809 O O . VAL A 1 380 ? 11.577 -15.473 16.547 1.00 67.94 380 VAL A O 1
ATOM 2812 N N . VAL A 1 381 ? 12.576 -13.597 15.903 1.00 80.62 381 VAL A N 1
ATOM 2813 C CA . VAL A 1 381 ? 13.359 -14.291 14.866 1.00 80.62 381 VAL A CA 1
ATOM 2814 C C . VAL A 1 381 ? 14.520 -15.023 15.515 1.00 80.62 381 VAL A C 1
ATOM 2816 O O . VAL A 1 381 ? 15.552 -14.432 15.869 1.00 80.62 381 VAL A O 1
ATOM 2819 N N . ASP A 1 382 ? 14.362 -16.332 15.670 1.00 82.31 382 ASP A N 1
ATOM 2820 C CA . ASP A 1 382 ? 15.308 -17.180 16.370 1.00 82.31 382 ASP A CA 1
ATOM 2821 C C . ASP A 1 382 ? 15.670 -18.467 15.600 1.00 82.31 382 ASP A C 1
ATOM 2823 O O . ASP A 1 382 ? 15.588 -18.572 14.372 1.00 82.31 382 ASP A O 1
ATOM 2827 N N . GLY A 1 383 ? 16.242 -19.439 16.314 1.00 87.81 383 GLY A N 1
ATOM 2828 C CA . GLY A 1 383 ? 16.661 -20.705 15.718 1.00 87.81 383 GLY A CA 1
ATOM 2829 C C . GLY A 1 383 ? 15.502 -21.597 15.256 1.00 87.81 383 GLY A C 1
ATOM 2830 O O . GLY A 1 383 ? 15.744 -22.514 14.470 1.00 87.81 383 GLY A O 1
ATOM 2831 N N . ASN A 1 384 ? 14.279 -21.368 15.733 1.00 79.69 384 ASN A N 1
ATOM 2832 C CA . ASN A 1 384 ? 13.074 -22.076 15.311 1.00 79.69 384 ASN A CA 1
ATOM 2833 C C . ASN A 1 384 ? 12.633 -21.618 13.921 1.00 79.69 384 ASN A C 1
ATOM 2835 O O . ASN A 1 384 ? 12.283 -22.470 13.100 1.00 79.69 384 ASN A O 1
ATOM 2839 N N . ASP A 1 385 ? 12.775 -20.331 13.620 1.00 80.94 385 ASP A N 1
ATOM 2840 C CA . ASP A 1 385 ? 12.535 -19.781 12.289 1.00 80.94 385 ASP A CA 1
ATOM 2841 C C . ASP A 1 385 ? 13.568 -20.252 11.284 1.00 80.94 385 ASP A C 1
ATOM 2843 O O . ASP A 1 385 ? 13.239 -20.747 10.206 1.00 80.94 385 ASP A O 1
ATOM 2847 N N . PHE A 1 386 ? 14.842 -20.245 11.677 1.00 88.81 386 PHE A N 1
ATOM 2848 C CA . PHE A 1 386 ? 15.890 -20.823 10.842 1.00 88.81 386 PHE A CA 1
ATOM 2849 C C . PHE A 1 386 ? 15.576 -22.274 10.468 1.00 88.81 386 PHE A C 1
ATOM 2851 O O . PHE A 1 386 ? 15.858 -22.731 9.362 1.00 88.81 386 PHE A O 1
ATOM 2858 N N . LEU A 1 387 ? 14.973 -23.014 11.401 1.00 89.81 387 LEU A N 1
ATOM 2859 C CA . LEU A 1 387 ? 14.558 -24.388 11.182 1.00 89.81 387 LEU A CA 1
ATOM 2860 C C . LEU A 1 387 ? 13.382 -24.498 10.197 1.00 89.81 387 LEU A C 1
ATOM 2862 O O . LEU A 1 387 ? 13.294 -25.509 9.496 1.00 89.81 387 LEU A O 1
ATOM 2866 N N . ALA A 1 388 ? 12.477 -23.514 10.164 1.00 79.62 388 ALA A N 1
ATOM 2867 C CA . ALA A 1 388 ? 11.395 -23.427 9.186 1.00 79.62 388 ALA A CA 1
ATOM 2868 C C . ALA A 1 388 ? 11.955 -23.137 7.786 1.00 79.62 388 ALA A C 1
ATOM 2870 O O . ALA A 1 388 ? 11.728 -23.949 6.887 1.00 79.62 388 ALA A O 1
ATOM 2871 N N . TRP A 1 389 ? 12.814 -22.120 7.641 1.00 91.44 389 TRP A N 1
ATOM 2872 C CA . TRP A 1 389 ? 13.548 -21.848 6.398 1.00 91.44 389 TRP A CA 1
ATOM 2873 C C . TRP A 1 389 ? 14.339 -23.064 5.905 1.00 91.44 389 TRP A C 1
ATOM 2875 O O . TRP A 1 389 ? 14.187 -23.511 4.769 1.00 91.44 389 TRP A O 1
ATOM 2885 N N . GLN A 1 390 ? 15.116 -23.705 6.782 1.00 94.62 390 GLN A N 1
ATOM 2886 C CA . GLN A 1 390 ? 15.935 -24.860 6.407 1.00 94.62 390 GLN A CA 1
ATOM 2887 C C . GLN A 1 390 ? 15.090 -26.049 5.907 1.00 94.62 390 GLN A C 1
ATOM 2889 O O . GLN A 1 390 ? 15.575 -26.869 5.122 1.00 94.62 390 GLN A O 1
ATOM 2894 N N . ARG A 1 391 ? 13.842 -26.186 6.374 1.00 90.00 391 ARG A N 1
ATOM 2895 C CA . ARG A 1 391 ? 12.908 -27.223 5.903 1.00 90.00 391 ARG A CA 1
ATOM 2896 C C . ARG A 1 391 ? 12.259 -26.862 4.571 1.00 90.00 391 ARG A C 1
ATOM 2898 O O . ARG A 1 391 ? 11.941 -27.785 3.822 1.00 90.00 391 ARG A O 1
ATOM 2905 N N . GLY A 1 392 ? 12.053 -25.573 4.312 1.00 81.50 392 GLY A N 1
ATOM 2906 C CA . GLY A 1 392 ? 11.506 -25.056 3.063 1.00 81.50 392 GLY A CA 1
ATOM 2907 C C . GLY A 1 392 ? 12.508 -24.975 1.923 1.00 81.50 392 GLY A C 1
ATOM 2908 O O . GLY A 1 392 ? 12.090 -25.087 0.778 1.00 81.50 392 GLY A O 1
ATOM 2909 N N . LEU A 1 393 ? 13.803 -24.841 2.222 1.00 90.88 393 LEU A N 1
ATOM 2910 C CA . LEU A 1 393 ? 14.869 -24.575 1.253 1.00 90.88 393 LEU A CA 1
ATOM 2911 C C . LEU A 1 393 ? 14.754 -25.392 -0.048 1.00 90.88 393 LEU A C 1
ATOM 2913 O O . LEU A 1 393 ? 14.846 -26.626 -0.043 1.00 90.88 393 LEU A O 1
ATOM 2917 N N . GLY A 1 394 ? 14.612 -24.684 -1.172 1.00 82.38 394 GLY A N 1
ATOM 2918 C CA . GLY A 1 394 ? 14.423 -25.245 -2.512 1.00 82.38 394 GLY A CA 1
ATOM 2919 C C . GLY A 1 394 ? 12.967 -25.550 -2.886 1.00 82.38 394 GLY A C 1
ATOM 2920 O O . GLY A 1 394 ? 12.728 -26.202 -3.908 1.00 82.38 394 GLY A O 1
ATOM 2921 N N . SER A 1 395 ? 12.003 -25.129 -2.066 1.00 78.44 395 SER A N 1
ATOM 2922 C CA . SER A 1 395 ? 10.583 -25.102 -2.428 1.00 78.44 395 SER A CA 1
ATOM 2923 C C . SER A 1 395 ? 10.323 -23.977 -3.426 1.00 78.44 395 SER A C 1
ATOM 2925 O O . SER A 1 395 ? 11.004 -22.970 -3.397 1.00 78.44 395 SER A O 1
ATOM 2927 N N . VAL A 1 396 ? 9.349 -24.167 -4.318 1.00 67.50 396 VAL A N 1
ATOM 2928 C CA . VAL A 1 396 ? 8.974 -23.211 -5.388 1.00 67.50 396 VAL A CA 1
ATOM 2929 C C . VAL A 1 396 ? 7.459 -22.950 -5.397 1.00 67.50 396 VAL A C 1
ATOM 2931 O O . VAL A 1 396 ? 6.827 -22.826 -6.442 1.00 67.50 396 VAL A O 1
ATOM 2934 N N . SER A 1 397 ? 6.856 -23.066 -4.213 1.00 64.94 397 SER A N 1
ATOM 2935 C CA . SER A 1 397 ? 5.449 -22.778 -3.912 1.00 64.94 397 SER A CA 1
ATOM 2936 C C . SER A 1 397 ? 5.286 -22.758 -2.385 1.00 64.94 397 SER A C 1
ATOM 2938 O O . SER A 1 397 ? 4.497 -23.529 -1.826 1.00 64.94 397 SER A O 1
ATOM 2940 N N . ALA A 1 398 ? 6.121 -21.979 -1.705 1.00 52.34 398 ALA A N 1
ATOM 2941 C CA . ALA A 1 398 ? 6.143 -21.879 -0.255 1.00 52.34 398 ALA A CA 1
ATOM 2942 C C . ALA A 1 398 ? 5.198 -20.784 0.256 1.00 52.34 398 ALA A C 1
ATOM 2944 O O . ALA A 1 398 ? 4.870 -19.831 -0.437 1.00 52.34 398 ALA A O 1
ATOM 2945 N N . SER A 1 399 ? 4.696 -20.979 1.471 1.00 56.88 399 SER A N 1
ATOM 2946 C CA . SER A 1 399 ? 4.091 -19.920 2.283 1.00 56.88 399 SER A CA 1
ATOM 2947 C C . SER A 1 399 ? 5.145 -19.297 3.195 1.00 56.88 399 SER A C 1
ATOM 2949 O O . SER A 1 399 ? 6.106 -19.987 3.537 1.00 56.88 399 SER A O 1
ATOM 2951 N N . ALA A 1 400 ? 4.871 -18.116 3.756 1.00 61.41 400 ALA A N 1
ATOM 2952 C CA . ALA A 1 400 ? 5.721 -17.502 4.782 1.00 61.41 400 ALA A CA 1
ATOM 2953 C C . ALA A 1 400 ? 6.146 -18.486 5.889 1.00 61.41 400 ALA A C 1
ATOM 2955 O O . ALA A 1 400 ? 7.329 -18.704 6.111 1.00 61.41 400 ALA A O 1
ATOM 2956 N N . SER A 1 401 ? 5.208 -19.236 6.483 1.00 68.44 401 SER A N 1
ATOM 2957 C CA . SER A 1 401 ? 5.525 -20.226 7.539 1.00 68.44 401 SER A CA 1
ATOM 2958 C C . SER A 1 401 ? 6.423 -21.401 7.108 1.00 68.44 401 SER A C 1
ATOM 2960 O O . SER A 1 401 ? 6.850 -22.213 7.931 1.00 68.44 401 SER A O 1
ATOM 2962 N N . GLN A 1 402 ? 6.681 -21.536 5.809 1.00 72.25 402 GLN A N 1
ATOM 2963 C CA . GLN A 1 402 ? 7.571 -22.537 5.231 1.00 72.25 402 GLN A CA 1
ATOM 2964 C C . GLN A 1 402 ? 8.959 -21.975 4.917 1.00 72.25 402 GLN A C 1
ATOM 2966 O O . GLN A 1 402 ? 9.777 -22.740 4.421 1.00 72.25 402 GLN A O 1
ATOM 2971 N N . GLY A 1 403 ? 9.250 -20.714 5.245 1.00 72.81 403 GLY A N 1
ATOM 2972 C CA . GLY A 1 403 ? 10.572 -20.122 5.056 1.00 72.81 403 GLY A CA 1
ATOM 2973 C C . GLY A 1 403 ? 10.660 -18.992 4.039 1.00 72.81 403 GLY A C 1
ATOM 2974 O O . GLY A 1 403 ? 11.773 -18.555 3.787 1.00 72.81 403 GLY A O 1
ATOM 2975 N N . ASP A 1 404 ? 9.532 -18.568 3.474 1.00 70.44 404 ASP A N 1
ATOM 2976 C CA . ASP A 1 404 ? 9.430 -17.549 2.423 1.00 70.44 404 ASP A CA 1
ATOM 2977 C C . ASP A 1 404 ? 9.252 -16.154 3.061 1.00 70.44 404 ASP A C 1
ATOM 2979 O O . ASP A 1 404 ? 8.144 -15.731 3.406 1.00 70.44 404 ASP A O 1
ATOM 2983 N N . SER A 1 405 ? 10.370 -15.495 3.355 1.00 70.62 405 SER A N 1
ATOM 2984 C CA . SER A 1 405 ? 10.424 -14.235 4.105 1.00 70.62 405 SER A CA 1
ATOM 2985 C C . SER A 1 405 ? 10.040 -13.036 3.256 1.00 70.62 405 SER A C 1
ATOM 2987 O O . SER A 1 405 ? 9.471 -12.088 3.797 1.00 70.62 405 SER A O 1
ATOM 2989 N N . ASP A 1 406 ? 10.380 -13.047 1.966 1.00 64.06 406 ASP A N 1
ATOM 2990 C CA . ASP A 1 406 ? 10.074 -11.962 1.027 1.00 64.06 406 ASP A CA 1
ATOM 2991 C C . ASP A 1 406 ? 8.789 -12.201 0.216 1.00 64.06 406 ASP A C 1
ATOM 2993 O O . ASP A 1 406 ? 8.329 -11.306 -0.501 1.00 64.06 406 ASP A O 1
ATOM 2997 N N . ARG A 1 407 ? 8.132 -13.341 0.470 1.00 60.44 407 ARG A N 1
ATOM 2998 C CA . ARG A 1 407 ? 6.814 -13.735 -0.042 1.00 60.44 407 ARG A CA 1
ATOM 2999 C C . ARG A 1 407 ? 6.803 -13.891 -1.562 1.00 60.44 407 ARG A C 1
ATOM 3001 O O . ARG A 1 407 ? 5.770 -13.649 -2.200 1.00 60.44 407 ARG A O 1
ATOM 3008 N N . ASP A 1 408 ? 7.927 -14.310 -2.137 1.00 57.78 408 ASP A N 1
ATOM 3009 C CA . ASP A 1 408 ? 8.088 -14.559 -3.568 1.00 57.78 408 ASP A CA 1
ATOM 3010 C C . ASP A 1 408 ? 7.690 -15.989 -4.001 1.00 57.78 408 ASP A C 1
ATOM 3012 O O . ASP A 1 408 ? 7.656 -16.304 -5.196 1.00 57.78 408 ASP A O 1
ATOM 3016 N N . GLN A 1 409 ? 7.232 -16.800 -3.037 1.00 58.78 409 GLN A N 1
ATOM 3017 C CA . GLN A 1 409 ? 6.772 -18.186 -3.165 1.00 58.78 409 GLN A CA 1
ATOM 3018 C C . GLN A 1 409 ? 7.877 -19.214 -3.385 1.00 58.78 409 GLN A C 1
ATOM 3020 O O . GLN A 1 409 ? 7.555 -20.398 -3.579 1.00 58.78 409 GLN A O 1
ATOM 3025 N N . ASP A 1 410 ? 9.148 -18.842 -3.327 1.00 64.94 410 ASP A N 1
ATOM 3026 C CA . ASP A 1 410 ? 10.234 -19.799 -3.222 1.00 64.94 410 ASP A CA 1
ATOM 3027 C C . ASP A 1 410 ? 10.937 -19.717 -1.855 1.00 64.94 410 ASP A C 1
ATOM 3029 O O . ASP A 1 410 ? 10.420 -19.114 -0.920 1.00 64.94 410 ASP A O 1
ATOM 3033 N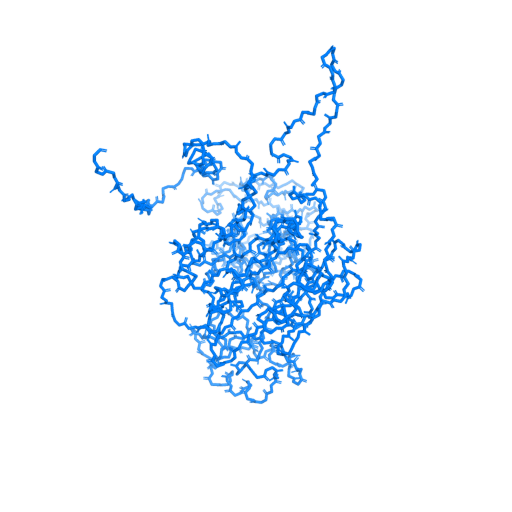 N . VAL A 1 411 ? 11.919 -20.592 -1.625 1.00 77.75 411 VAL A N 1
ATOM 3034 C CA . VAL A 1 411 ? 12.696 -20.568 -0.376 1.00 77.75 411 VAL A CA 1
ATOM 3035 C C . VAL A 1 411 ? 14.156 -20.710 -0.737 1.00 77.75 411 VAL A C 1
ATOM 3037 O O . VAL A 1 411 ? 14.615 -21.824 -1.045 1.00 77.75 411 VAL A O 1
ATOM 3040 N N . ASP A 1 412 ? 14.892 -19.612 -0.684 1.00 78.56 412 ASP A N 1
ATOM 3041 C CA . ASP A 1 412 ? 16.242 -19.525 -1.202 1.00 78.56 412 ASP A CA 1
ATOM 3042 C C . ASP A 1 412 ? 17.198 -18.683 -0.323 1.00 78.56 412 ASP A C 1
ATOM 3044 O O . ASP A 1 412 ? 17.151 -18.723 0.914 1.00 78.56 412 ASP A O 1
ATOM 3048 N N . ALA A 1 413 ? 18.220 -18.087 -0.940 1.00 69.62 413 ALA A N 1
ATOM 3049 C CA . ALA A 1 413 ? 19.228 -17.301 -0.244 1.00 69.62 413 ALA A CA 1
ATOM 3050 C C . ALA A 1 413 ? 18.746 -15.888 0.126 1.00 69.62 413 ALA A C 1
ATOM 3052 O O . ALA A 1 413 ? 19.309 -15.313 1.063 1.00 69.62 413 ALA A O 1
ATOM 3053 N N . ASP A 1 414 ? 17.748 -15.356 -0.576 1.00 66.06 414 ASP A N 1
ATOM 3054 C CA . ASP A 1 414 ? 17.171 -14.041 -0.322 1.00 66.06 414 ASP A CA 1
ATOM 3055 C C . ASP A 1 414 ? 16.352 -14.086 0.985 1.00 66.06 414 ASP A C 1
ATOM 3057 O O . ASP A 1 414 ? 16.585 -13.259 1.873 1.00 66.06 414 ASP A O 1
ATOM 3061 N N . ASP A 1 415 ? 15.590 -15.156 1.238 1.00 74.62 415 ASP A N 1
ATOM 3062 C CA . ASP A 1 415 ? 14.926 -15.392 2.536 1.00 74.62 415 ASP A CA 1
ATOM 3063 C C . ASP A 1 415 ? 15.902 -15.514 3.702 1.00 74.62 415 ASP A C 1
ATOM 3065 O O . ASP A 1 415 ? 15.709 -14.985 4.802 1.00 74.62 415 ASP A O 1
ATOM 3069 N N . LEU A 1 416 ? 17.000 -16.234 3.464 1.00 81.69 416 LEU A N 1
ATOM 3070 C CA . LEU A 1 416 ? 18.034 -16.412 4.469 1.00 81.69 416 LEU A CA 1
ATOM 3071 C C . LEU A 1 416 ? 18.674 -15.072 4.836 1.00 81.69 416 LEU A C 1
ATOM 3073 O O . LEU A 1 416 ? 19.056 -14.872 5.993 1.00 81.69 416 LEU A O 1
ATOM 3077 N N . ALA A 1 417 ? 18.817 -14.165 3.868 1.00 72.38 417 ALA A N 1
ATOM 3078 C CA . ALA A 1 417 ? 19.350 -12.833 4.104 1.00 72.38 417 ALA A CA 1
ATOM 3079 C C . ALA A 1 417 ? 18.421 -12.013 5.015 1.00 72.38 417 ALA A C 1
ATOM 3081 O O . ALA A 1 417 ? 18.924 -11.322 5.908 1.00 72.38 417 ALA A O 1
ATOM 3082 N N . VAL A 1 418 ? 17.098 -12.160 4.867 1.00 71.25 418 VAL A N 1
ATOM 3083 C CA . VAL A 1 418 ? 16.101 -11.558 5.768 1.00 71.25 418 VAL A CA 1
ATOM 3084 C C . VAL A 1 418 ? 16.246 -12.127 7.180 1.00 71.25 418 VAL A C 1
ATOM 3086 O O . VAL A 1 418 ? 16.427 -11.357 8.128 1.00 71.25 418 VAL A O 1
ATOM 3089 N N . TRP A 1 419 ? 16.295 -13.457 7.333 1.00 85.75 419 TRP A N 1
ATOM 3090 C CA . TRP A 1 419 ? 16.509 -14.091 8.641 1.00 85.75 419 TRP A CA 1
ATOM 3091 C C . TRP A 1 419 ? 17.815 -13.637 9.298 1.00 85.75 419 TRP A C 1
ATOM 3093 O O . TRP A 1 419 ? 17.833 -13.289 10.474 1.00 85.75 419 TRP A O 1
ATOM 3103 N N . MET A 1 420 ? 18.921 -13.568 8.550 1.00 78.38 420 MET A N 1
ATOM 3104 C CA . MET A 1 420 ? 20.206 -13.092 9.077 1.00 78.38 420 MET A CA 1
ATOM 3105 C C . MET A 1 420 ? 20.159 -11.626 9.521 1.00 78.38 420 MET A C 1
ATOM 3107 O O . MET A 1 420 ? 20.832 -11.264 10.489 1.00 78.38 420 MET A O 1
ATOM 3111 N N . GLY A 1 421 ? 19.400 -10.786 8.813 1.00 71.69 421 GLY A N 1
ATOM 3112 C CA . GLY A 1 421 ? 19.199 -9.380 9.159 1.00 71.69 421 GLY A CA 1
ATOM 3113 C C . GLY A 1 421 ? 18.323 -9.189 10.399 1.00 71.69 421 GLY A C 1
ATOM 3114 O O . GLY A 1 421 ? 18.554 -8.256 11.173 1.00 71.69 421 GLY A O 1
ATOM 3115 N N . GLN A 1 422 ? 17.364 -10.091 10.610 1.00 77.44 422 GLN A N 1
ATOM 3116 C CA . GLN A 1 422 ? 16.394 -10.026 11.702 1.00 77.44 422 GLN A CA 1
ATOM 3117 C C . GLN A 1 422 ? 16.744 -10.910 12.905 1.00 77.44 422 GLN A C 1
ATOM 3119 O O . GLN A 1 422 ? 16.138 -10.765 13.960 1.00 77.44 422 GLN A O 1
ATOM 3124 N N . PHE A 1 423 ? 17.750 -11.780 12.807 1.00 79.81 423 PHE A N 1
ATOM 3125 C CA . PHE A 1 423 ? 18.102 -12.718 13.870 1.00 79.81 423 PHE A CA 1
ATOM 3126 C C . PHE A 1 423 ? 18.375 -12.030 15.214 1.00 79.81 423 PHE A C 1
ATOM 3128 O O . PHE A 1 423 ? 19.265 -11.182 15.346 1.00 79.81 423 PHE A O 1
ATOM 3135 N N . GLY A 1 424 ? 17.638 -12.454 16.243 1.00 70.50 424 GLY A N 1
ATOM 3136 C CA . GLY A 1 424 ? 17.716 -11.891 17.589 1.00 70.50 424 GLY A CA 1
ATOM 3137 C C . GLY A 1 424 ? 17.011 -10.541 17.751 1.00 70.50 424 GLY A C 1
ATOM 3138 O O . GLY A 1 424 ? 17.143 -9.928 18.815 1.00 70.50 424 GLY A O 1
ATOM 3139 N N . GLN A 1 425 ? 16.283 -10.074 16.733 1.00 68.88 425 GLN A N 1
ATOM 3140 C CA . GLN A 1 425 ? 15.271 -9.031 16.877 1.00 68.88 425 GLN A CA 1
ATOM 3141 C C . GLN A 1 425 ? 14.004 -9.675 17.458 1.00 68.88 425 GLN A C 1
ATOM 3143 O O . GLN A 1 425 ? 13.657 -10.801 17.106 1.00 68.88 425 GLN A O 1
ATOM 3148 N N . ALA A 1 426 ? 13.305 -8.953 18.334 1.00 49.44 426 ALA A N 1
ATOM 3149 C CA . ALA A 1 426 ? 11.880 -9.208 18.494 1.00 49.44 426 ALA A CA 1
ATOM 3150 C C . ALA A 1 426 ? 11.227 -8.710 17.205 1.00 49.44 426 ALA A C 1
ATOM 3152 O O . ALA A 1 426 ? 11.326 -7.518 16.892 1.00 49.44 426 ALA A O 1
ATOM 3153 N N . THR A 1 427 ? 10.680 -9.627 16.422 1.00 48.28 427 THR A N 1
ATOM 3154 C CA . THR A 1 427 ? 9.785 -9.279 15.329 1.00 48.28 427 THR A CA 1
ATOM 3155 C C . THR A 1 427 ? 8.437 -8.912 15.904 1.00 48.28 427 THR A C 1
ATOM 3157 O O . THR A 1 427 ? 8.212 -8.868 17.111 1.00 48.28 427 THR A O 1
ATOM 3160 N N . THR A 1 428 ? 7.560 -8.477 15.030 1.00 39.44 428 THR A N 1
ATOM 3161 C CA . THR A 1 428 ? 6.230 -8.037 15.396 1.00 39.44 428 THR A CA 1
ATOM 3162 C C . THR A 1 428 ? 5.286 -8.751 14.428 1.00 39.44 428 THR A C 1
ATOM 3164 O O . THR A 1 428 ? 5.696 -9.015 13.290 1.00 39.44 428 THR A O 1
ATOM 3167 N N . PRO A 1 429 ? 4.092 -9.164 14.878 1.00 33.22 429 PRO A N 1
ATOM 3168 C CA . PRO A 1 429 ? 3.478 -10.393 14.389 1.00 33.22 429 PRO A CA 1
ATOM 3169 C C . PRO A 1 429 ? 3.102 -10.341 12.903 1.00 33.22 429 PRO A C 1
ATOM 3171 O O . PRO A 1 429 ? 2.473 -9.381 12.453 1.00 33.22 429 PRO A O 1
ATOM 3174 N N . LEU A 1 430 ? 3.386 -11.416 12.153 1.00 37.72 430 LEU A N 1
ATOM 3175 C CA . LEU A 1 430 ? 2.809 -11.671 10.826 1.00 37.72 430 LEU A CA 1
ATOM 3176 C C . LEU A 1 430 ? 1.848 -12.869 10.850 1.00 37.72 430 LEU A C 1
ATOM 3178 O O . LEU A 1 430 ? 2.122 -13.914 11.434 1.00 37.72 430 LEU A O 1
ATOM 3182 N N . LEU A 1 431 ? 0.711 -12.721 10.167 1.00 37.06 431 LEU A N 1
ATOM 3183 C CA . LEU A 1 431 ? -0.362 -13.715 10.086 1.00 37.06 431 LEU A CA 1
ATOM 3184 C C . LEU A 1 431 ? -0.166 -14.757 8.977 1.00 37.06 431 LEU A C 1
ATOM 3186 O O . LEU A 1 431 ? 0.306 -14.457 7.881 1.00 37.06 431 LEU A O 1
ATOM 3190 N N . GLN A 1 432 ? -0.591 -15.988 9.272 1.00 28.38 432 GLN A N 1
ATOM 3191 C CA . GLN A 1 432 ? -0.502 -17.176 8.421 1.00 28.38 432 GLN A CA 1
ATOM 3192 C C . GLN A 1 432 ? -1.703 -17.272 7.452 1.00 28.38 432 GLN A C 1
ATOM 3194 O O . GLN A 1 432 ? -2.853 -17.178 7.873 1.00 28.38 432 GLN A O 1
ATOM 3199 N N . VAL A 1 433 ? -1.455 -17.507 6.156 1.00 30.11 433 VAL A N 1
ATOM 3200 C CA . VAL A 1 433 ? -2.501 -17.663 5.120 1.00 30.11 433 VAL A CA 1
ATOM 3201 C C . VAL A 1 433 ? -3.046 -19.098 5.105 1.00 30.11 433 VAL A C 1
ATOM 3203 O O . VAL A 1 433 ? -2.299 -20.053 4.883 1.00 30.11 433 VAL A O 1
ATOM 3206 N N . ALA A 1 434 ? -4.359 -19.264 5.290 1.00 28.47 434 ALA A N 1
ATOM 3207 C CA . ALA A 1 434 ? -5.072 -20.512 5.010 1.00 28.47 434 ALA A CA 1
ATOM 3208 C C . ALA A 1 434 ? -5.523 -20.574 3.535 1.00 28.47 434 ALA A C 1
ATOM 3210 O O . ALA A 1 434 ? -5.820 -19.557 2.916 1.00 28.47 434 ALA A O 1
ATOM 3211 N N . ALA A 1 435 ? -5.575 -21.783 2.964 1.00 27.53 435 ALA A N 1
ATOM 3212 C CA . ALA A 1 435 ? -5.903 -22.029 1.555 1.00 27.53 435 ALA A CA 1
ATOM 3213 C C . ALA A 1 435 ? -7.259 -21.414 1.120 1.00 27.53 435 ALA A C 1
ATOM 3215 O O . ALA A 1 435 ? -8.221 -21.456 1.889 1.00 27.53 435 ALA A O 1
ATOM 3216 N N . PRO A 1 436 ? -7.377 -20.915 -0.127 1.00 28.94 436 PRO A N 1
ATOM 3217 C CA . PRO A 1 436 ? -8.467 -20.032 -0.533 1.00 28.94 436 PRO A CA 1
ATOM 3218 C C . PRO A 1 436 ? -9.832 -20.734 -0.539 1.00 28.94 436 PRO A C 1
ATOM 3220 O O . PRO A 1 436 ? -10.010 -21.808 -1.123 1.00 28.94 436 PRO A O 1
ATOM 3223 N N . GLN A 1 437 ? -10.817 -20.088 0.081 1.00 28.73 437 GLN A N 1
ATOM 3224 C CA . GLN A 1 437 ? -12.248 -20.221 -0.207 1.00 28.73 437 GLN A CA 1
ATOM 3225 C C . GLN A 1 437 ? -12.735 -18.848 -0.698 1.00 28.73 437 GLN A C 1
ATOM 3227 O O . GLN A 1 437 ? -12.061 -17.858 -0.468 1.00 28.73 437 GLN A O 1
ATOM 3232 N N . VAL A 1 438 ? -13.851 -18.771 -1.420 1.00 30.88 438 VAL A N 1
ATOM 3233 C CA . VAL A 1 438 ? -14.404 -17.492 -1.914 1.00 30.88 438 VAL A CA 1
ATOM 3234 C C . VAL A 1 438 ? -14.920 -16.670 -0.719 1.00 30.88 438 VAL A C 1
ATOM 3236 O O . VAL A 1 438 ? -15.728 -17.206 0.036 1.00 30.88 438 VAL A O 1
ATOM 3239 N N . VAL A 1 439 ? -14.463 -15.418 -0.558 1.00 39.72 439 VAL A N 1
ATOM 3240 C CA . VAL A 1 439 ? -14.597 -14.587 0.668 1.00 39.72 439 VAL A CA 1
ATOM 3241 C C . VAL A 1 439 ? -15.431 -13.314 0.408 1.00 39.72 439 VAL A C 1
ATOM 3243 O O . VAL A 1 439 ? -15.313 -12.704 -0.661 1.00 39.72 439 VAL A O 1
ATOM 3246 N N . ALA A 1 440 ? -16.268 -12.898 1.366 1.00 35.84 440 ALA A N 1
ATOM 3247 C CA . ALA A 1 440 ? -17.135 -11.713 1.298 1.00 35.84 440 ALA A CA 1
ATOM 3248 C C . ALA A 1 440 ? -16.845 -10.707 2.436 1.00 35.84 440 ALA A C 1
ATOM 3250 O O . ALA A 1 440 ? -16.675 -11.076 3.595 1.00 35.84 440 ALA A O 1
ATOM 3251 N N . VAL A 1 441 ? -16.824 -9.413 2.109 1.00 32.28 441 VAL A N 1
ATOM 3252 C CA . VAL A 1 441 ? -16.508 -8.276 2.994 1.00 32.28 441 VAL A CA 1
ATOM 3253 C C . VAL A 1 441 ? -17.686 -7.294 3.012 1.00 32.28 441 VAL A C 1
ATOM 3255 O O . VAL A 1 441 ? -18.313 -7.056 1.983 1.00 32.28 441 VAL A O 1
ATOM 3258 N N . ALA A 1 442 ? -17.988 -6.680 4.159 1.00 36.94 442 ALA A N 1
ATOM 3259 C CA . ALA A 1 442 ? -18.967 -5.589 4.260 1.00 36.94 442 ALA A CA 1
ATOM 3260 C C . ALA A 1 442 ? -18.331 -4.264 4.693 1.00 36.94 442 ALA A C 1
ATOM 3262 O O . ALA A 1 442 ? -17.478 -4.216 5.579 1.00 36.94 442 ALA A O 1
ATOM 3263 N N . SER A 1 443 ? -18.836 -3.175 4.118 1.00 34.44 443 SER A N 1
ATOM 3264 C CA . SER A 1 443 ? -18.635 -1.794 4.556 1.00 34.44 443 SER A CA 1
ATOM 3265 C C . SER A 1 443 ? -19.928 -1.264 5.185 1.00 34.44 443 SER A C 1
ATOM 3267 O O . SER A 1 443 ? -21.002 -1.360 4.589 1.00 34.44 443 SER A O 1
ATOM 3269 N N . VAL A 1 444 ? -19.853 -0.735 6.408 1.00 39.75 444 VAL A N 1
ATOM 3270 C CA . VAL A 1 444 ? -21.016 -0.208 7.142 1.00 39.75 444 VAL A CA 1
ATOM 3271 C C . VAL A 1 444 ? -20.874 1.303 7.324 1.00 39.75 444 VAL A C 1
ATOM 3273 O O . VAL A 1 444 ? -19.858 1.753 7.848 1.00 39.75 444 VAL A O 1
ATOM 3276 N N . ALA A 1 445 ? -21.873 2.085 6.901 1.00 36.78 445 ALA A N 1
ATOM 3277 C CA . ALA A 1 445 ? -21.878 3.551 6.985 1.00 36.78 445 ALA A CA 1
ATOM 3278 C C . ALA A 1 445 ? -23.051 4.083 7.817 1.00 36.78 445 ALA A C 1
ATOM 3280 O O . ALA A 1 445 ? -24.149 3.542 7.743 1.00 36.78 445 ALA A O 1
ATOM 3281 N N . VAL A 1 446 ? -22.850 5.174 8.554 1.00 39.75 446 VAL A N 1
ATOM 3282 C CA . VAL A 1 446 ? -23.905 5.763 9.392 1.00 39.75 446 VAL A CA 1
ATOM 3283 C C . VAL A 1 446 ? -24.673 6.869 8.666 1.00 39.75 446 VAL A C 1
ATOM 3285 O O . VAL A 1 446 ? -24.082 7.682 7.945 1.00 39.75 446 VAL A O 1
ATOM 3288 N N . ALA A 1 447 ? -26.005 6.889 8.800 1.00 34.97 447 ALA A N 1
ATOM 3289 C CA . ALA A 1 447 ? -26.877 7.860 8.140 1.00 34.97 447 ALA A CA 1
ATOM 3290 C C . ALA A 1 447 ? -27.585 8.771 9.159 1.00 34.97 447 ALA A C 1
ATOM 3292 O O . ALA A 1 447 ? -28.455 8.342 9.904 1.00 34.97 447 ALA A O 1
ATOM 3293 N N . SER A 1 448 ? -27.279 10.073 9.139 1.00 34.03 448 SER A N 1
ATOM 3294 C CA . SER A 1 448 ? -27.948 11.060 10.000 1.00 34.03 448 SER A CA 1
ATOM 3295 C C . SER A 1 448 ? -29.435 11.233 9.642 1.00 34.03 448 SER A C 1
ATOM 3297 O O . SER A 1 448 ? -29.765 11.532 8.488 1.00 34.03 448 SER A O 1
ATOM 3299 N N . ASP A 1 449 ? -30.316 11.136 10.638 1.00 33.16 449 ASP A N 1
ATOM 3300 C CA . ASP A 1 449 ? -31.767 11.314 10.512 1.00 33.16 449 ASP A CA 1
ATOM 3301 C C . ASP A 1 449 ? -32.148 12.792 10.254 1.00 33.16 449 ASP A C 1
ATOM 3303 O O . ASP A 1 449 ? -32.345 13.577 11.178 1.00 33.16 449 ASP A O 1
ATOM 3307 N N . ASP A 1 450 ? -32.285 13.183 8.981 1.00 30.16 450 ASP A N 1
ATOM 3308 C CA . ASP A 1 450 ? -33.068 14.362 8.570 1.00 30.16 450 ASP A CA 1
ATOM 3309 C C . ASP A 1 450 ? -33.661 14.189 7.145 1.00 30.16 450 ASP A C 1
ATOM 3311 O O . ASP A 1 450 ? -33.111 14.585 6.121 1.00 30.16 450 ASP A O 1
ATOM 3315 N N . VAL A 1 451 ? -34.824 13.531 7.114 1.00 30.19 451 VAL A N 1
ATOM 3316 C CA . VAL A 1 451 ? -35.945 13.534 6.144 1.00 30.19 451 VAL A CA 1
ATOM 3317 C C . VAL A 1 451 ? -35.720 14.081 4.712 1.00 30.19 451 VAL A C 1
ATOM 3319 O O . VAL A 1 451 ? -35.817 15.283 4.470 1.00 30.19 451 VAL A O 1
ATOM 3322 N N . ALA A 1 452 ? -35.679 13.182 3.718 1.00 26.28 452 ALA A N 1
ATOM 3323 C CA . ALA A 1 452 ? -36.680 13.036 2.637 1.00 26.28 452 ALA A CA 1
ATOM 3324 C C . ALA A 1 452 ? -36.205 11.983 1.620 1.00 26.28 452 ALA A C 1
ATOM 3326 O O . ALA A 1 452 ? -35.103 12.078 1.093 1.00 26.28 452 ALA A O 1
ATOM 3327 N N . ALA A 1 453 ? -37.058 10.997 1.330 1.00 35.66 453 ALA A N 1
ATOM 3328 C CA . ALA A 1 453 ? -36.804 9.929 0.366 1.00 35.66 453 ALA A CA 1
ATOM 3329 C C . ALA A 1 453 ? -36.293 10.470 -0.985 1.00 35.66 453 ALA A C 1
ATOM 3331 O O . ALA A 1 453 ? -37.042 11.122 -1.717 1.00 35.66 453 ALA A O 1
ATOM 3332 N N . VAL A 1 454 ? -35.036 10.169 -1.313 1.00 31.28 454 VAL A N 1
ATOM 3333 C CA . VAL A 1 454 ? -34.488 10.297 -2.667 1.00 31.28 454 VAL A CA 1
ATOM 3334 C C . VAL A 1 454 ? -34.507 8.908 -3.294 1.00 31.28 454 VAL A C 1
ATOM 3336 O O . VAL A 1 454 ? -34.078 7.926 -2.692 1.00 31.28 454 VAL A O 1
ATOM 3339 N N . ASP A 1 455 ? -35.118 8.835 -4.470 1.00 33.72 455 ASP A N 1
ATOM 3340 C CA . ASP A 1 455 ? -35.397 7.613 -5.210 1.00 33.72 455 ASP A CA 1
ATOM 3341 C C . ASP A 1 455 ? -34.102 6.861 -5.563 1.00 33.72 455 ASP A C 1
ATOM 3343 O O . ASP A 1 455 ? -33.129 7.432 -6.052 1.00 33.72 455 ASP A O 1
ATOM 3347 N N . SER A 1 456 ? -34.132 5.548 -5.349 1.00 39.56 456 SER A N 1
ATOM 3348 C CA . SER A 1 456 ? -33.094 4.538 -5.601 1.00 39.56 456 SER A CA 1
ATOM 3349 C C . SER A 1 456 ? -32.526 4.470 -7.036 1.00 39.56 456 SER A C 1
ATOM 3351 O O . SER A 1 456 ? -31.742 3.574 -7.347 1.00 39.56 456 SER A O 1
ATOM 3353 N N . GLN A 1 457 ? -32.896 5.397 -7.925 1.00 32.19 457 GLN A N 1
ATOM 3354 C CA . GLN A 1 457 ? -32.382 5.496 -9.293 1.00 32.19 457 GLN A CA 1
ATOM 3355 C C . GLN A 1 457 ? -31.049 6.255 -9.396 1.00 32.19 457 GLN A C 1
ATOM 3357 O O . GLN A 1 457 ? -30.250 5.932 -10.276 1.00 32.19 457 GLN A O 1
ATOM 3362 N N . ASP A 1 458 ? -30.760 7.199 -8.496 1.00 38.28 458 ASP A N 1
ATOM 3363 C CA . ASP A 1 458 ? -29.574 8.061 -8.634 1.00 38.28 458 ASP A CA 1
ATOM 3364 C C . ASP A 1 458 ? -28.266 7.372 -8.196 1.00 38.28 458 ASP A C 1
ATOM 3366 O O . ASP A 1 458 ? -27.221 7.573 -8.817 1.00 38.28 458 ASP A O 1
ATOM 3370 N N . ALA A 1 459 ? -28.320 6.463 -7.214 1.00 36.84 459 ALA A N 1
ATOM 3371 C CA . ALA A 1 459 ? -27.155 5.683 -6.775 1.00 36.84 459 ALA A CA 1
ATOM 3372 C C . ALA A 1 459 ? -26.682 4.673 -7.842 1.00 36.84 459 ALA A C 1
ATOM 3374 O O . ALA A 1 459 ? -25.484 4.508 -8.073 1.00 36.84 459 ALA A O 1
ATOM 3375 N N . ALA A 1 460 ? -27.619 4.043 -8.558 1.00 35.06 460 ALA A N 1
ATOM 3376 C CA . ALA A 1 460 ? -27.302 3.118 -9.648 1.00 35.06 460 ALA A CA 1
ATOM 3377 C C . ALA A 1 460 ? -26.685 3.833 -10.866 1.00 35.06 460 ALA A C 1
ATOM 3379 O O . ALA A 1 460 ? -25.865 3.260 -11.583 1.00 35.06 460 ALA A O 1
ATOM 3380 N N . MET A 1 461 ? -27.057 5.095 -11.093 1.00 32.97 461 MET A N 1
ATOM 3381 C CA . MET A 1 461 ? -26.576 5.896 -12.219 1.00 32.97 461 MET A CA 1
ATOM 3382 C C . MET A 1 461 ? -25.188 6.499 -11.950 1.00 32.97 461 MET A C 1
ATOM 3384 O O . MET A 1 461 ? -24.372 6.569 -12.868 1.00 32.97 461 MET A O 1
ATOM 3388 N N . ALA A 1 462 ? -24.880 6.831 -10.692 1.00 40.59 462 ALA A N 1
ATOM 3389 C CA . ALA A 1 462 ? -23.538 7.230 -10.261 1.00 40.59 462 ALA A CA 1
ATOM 3390 C C . ALA A 1 462 ? -22.518 6.077 -10.372 1.00 40.59 462 ALA A C 1
ATOM 3392 O O . ALA A 1 462 ? -21.401 6.286 -10.845 1.00 40.59 462 ALA A O 1
ATOM 3393 N N . LEU A 1 463 ? -22.923 4.846 -10.031 1.00 40.09 463 LEU A N 1
ATOM 3394 C CA . LEU A 1 463 ? -22.094 3.641 -10.188 1.00 40.09 463 LEU A CA 1
ATOM 3395 C C . LEU A 1 463 ? -21.821 3.295 -11.661 1.00 40.09 463 LEU A C 1
ATOM 3397 O O . LEU A 1 463 ? -20.734 2.834 -12.001 1.00 40.09 463 LEU A O 1
ATOM 3401 N N . TRP A 1 464 ? -22.781 3.557 -12.553 1.00 35.56 464 TRP A N 1
ATOM 3402 C CA . TRP A 1 464 ? -22.597 3.366 -13.994 1.00 35.56 464 TRP A CA 1
ATOM 3403 C C . TRP A 1 464 ? -21.654 4.414 -14.615 1.00 35.56 464 TRP A C 1
ATOM 3405 O O . TRP A 1 464 ? -20.800 4.066 -15.427 1.00 35.56 464 TRP A O 1
ATOM 3415 N N . GLN A 1 465 ? -21.735 5.679 -14.187 1.00 35.72 465 GLN A N 1
ATOM 3416 C CA . GLN A 1 465 ? -20.847 6.747 -14.672 1.00 35.72 465 GLN A CA 1
ATOM 3417 C C . GLN A 1 465 ? -19.405 6.618 -14.153 1.00 35.72 465 GLN A C 1
ATOM 3419 O O . GLN A 1 465 ? -18.466 6.932 -14.884 1.00 35.72 465 GLN A O 1
ATOM 3424 N N . ALA A 1 466 ? -19.211 6.108 -12.931 1.00 37.25 466 ALA A N 1
ATOM 3425 C CA . ALA A 1 466 ? -17.885 5.781 -12.401 1.00 37.25 466 ALA A CA 1
ATOM 3426 C C . ALA A 1 466 ? -17.210 4.636 -13.183 1.00 37.25 466 ALA A C 1
ATOM 3428 O O . ALA A 1 466 ? -15.994 4.635 -13.356 1.00 37.25 466 ALA A O 1
ATOM 3429 N N . TRP A 1 467 ? -18.000 3.696 -13.713 1.00 39.19 467 TRP A N 1
ATOM 3430 C CA . TRP A 1 467 ? -17.508 2.611 -14.563 1.00 39.19 467 TRP A CA 1
ATOM 3431 C C . TRP A 1 467 ? -17.091 3.093 -15.966 1.00 39.19 467 TRP A C 1
ATOM 3433 O O . TRP A 1 467 ? -16.033 2.688 -16.447 1.00 39.19 467 TRP A O 1
ATOM 3443 N N . GLU A 1 468 ? -17.857 3.995 -16.596 1.00 33.44 468 GLU A N 1
ATOM 3444 C CA . GLU A 1 468 ? -17.515 4.574 -17.913 1.00 33.44 468 GLU A CA 1
ATOM 3445 C C . GLU A 1 468 ? -16.233 5.425 -17.885 1.00 33.44 468 GLU A C 1
ATOM 3447 O O . GLU A 1 468 ? -15.486 5.435 -18.859 1.00 33.44 468 GLU A O 1
ATOM 3452 N N . PHE A 1 469 ? -15.935 6.104 -16.772 1.00 34.38 469 PHE A N 1
ATOM 3453 C CA . PHE A 1 469 ? -14.734 6.941 -16.651 1.00 34.38 469 PHE A CA 1
ATOM 3454 C C . PHE A 1 469 ? -13.432 6.132 -16.480 1.00 34.38 469 PHE A C 1
ATOM 3456 O O . PHE A 1 469 ? -12.351 6.648 -16.748 1.00 34.38 469 PHE A O 1
ATOM 3463 N N . LEU A 1 470 ? -13.528 4.864 -16.058 1.00 35.91 470 LEU A N 1
ATOM 3464 C CA . LEU A 1 470 ? -12.380 3.986 -15.789 1.00 35.91 470 LEU A CA 1
ATOM 3465 C C . LEU A 1 470 ? -12.061 2.999 -16.928 1.00 35.91 470 LEU A C 1
ATOM 3467 O O . LEU A 1 470 ? -11.051 2.308 -16.845 1.00 35.91 470 LEU A O 1
ATOM 3471 N N . HIS A 1 471 ? -12.895 2.900 -17.972 1.00 37.47 471 HIS A N 1
ATOM 3472 C CA . HIS A 1 471 ? -12.762 1.865 -19.012 1.00 37.47 471 HIS A CA 1
ATOM 3473 C C . HIS A 1 471 ? -13.032 2.362 -20.442 1.00 37.47 471 HIS A C 1
ATOM 3475 O O . HIS A 1 471 ? -13.677 1.663 -21.227 1.00 37.47 471 HIS A O 1
ATOM 3481 N N . ASP A 1 472 ? -12.494 3.522 -20.819 1.00 33.97 472 ASP A N 1
ATOM 3482 C CA . ASP A 1 472 ? -12.318 3.845 -22.241 1.00 33.97 472 ASP A CA 1
ATOM 3483 C C . ASP A 1 472 ? -10.901 3.467 -22.691 1.00 33.97 472 ASP A C 1
ATOM 3485 O O . ASP A 1 472 ? -10.026 4.316 -22.814 1.00 33.97 472 ASP A O 1
ATOM 3489 N N . ASP A 1 473 ? -10.669 2.168 -22.906 1.00 34.53 473 ASP A N 1
ATOM 3490 C CA . ASP A 1 473 ? -9.915 1.764 -24.090 1.00 34.53 473 ASP A CA 1
ATOM 3491 C C . ASP A 1 473 ? -10.284 0.349 -24.562 1.00 34.53 473 ASP A C 1
ATOM 3493 O O . ASP A 1 473 ? -10.590 -0.587 -23.817 1.00 34.53 473 ASP A O 1
ATOM 3497 N N . THR A 1 474 ? -10.304 0.231 -25.876 1.00 37.88 474 THR A N 1
ATOM 3498 C CA . THR A 1 474 ? -10.866 -0.855 -26.665 1.00 37.88 474 THR A CA 1
ATOM 3499 C C . THR A 1 474 ? -9.964 -2.091 -26.703 1.00 37.88 474 THR A C 1
ATOM 3501 O O . THR A 1 474 ? -9.267 -2.338 -27.681 1.00 37.88 474 THR A O 1
ATOM 3504 N N . ALA A 1 475 ? -10.032 -2.959 -25.689 1.00 31.28 475 ALA A N 1
ATOM 3505 C CA . ALA A 1 475 ? -9.480 -4.313 -25.798 1.00 31.28 475 ALA A CA 1
ATOM 3506 C C . ALA A 1 475 ? -10.367 -5.365 -25.116 1.00 31.28 475 ALA A C 1
ATOM 3508 O O . ALA A 1 475 ? -10.647 -5.343 -23.921 1.00 31.28 475 ALA A O 1
ATOM 3509 N N . SER A 1 476 ? -10.829 -6.315 -25.926 1.00 35.25 476 SER A N 1
ATOM 3510 C CA . SER A 1 476 ? -11.741 -7.401 -25.578 1.00 35.25 476 SER A CA 1
ATOM 3511 C C . SER A 1 476 ? -11.274 -8.240 -24.379 1.00 35.25 476 SER A C 1
ATOM 3513 O O . SER A 1 476 ? -10.394 -9.090 -24.522 1.00 35.25 476 SER A O 1
ATOM 3515 N N . ARG A 1 477 ? -11.944 -8.097 -23.231 1.00 30.56 477 ARG A N 1
ATOM 3516 C CA . ARG A 1 477 ? -11.940 -9.089 -22.143 1.00 30.56 477 ARG A CA 1
ATOM 3517 C C . ARG A 1 477 ? -13.335 -9.724 -22.009 1.00 30.56 477 ARG A C 1
ATOM 3519 O O . ARG A 1 477 ? -14.339 -9.030 -22.177 1.00 30.56 477 ARG A O 1
ATOM 3526 N N . PRO A 1 478 ? -13.445 -11.043 -21.760 1.00 28.17 478 PRO A N 1
ATOM 3527 C CA . PRO A 1 478 ? -14.733 -11.718 -21.643 1.00 28.17 478 PRO A CA 1
ATOM 3528 C C . PRO A 1 478 ? -15.480 -11.236 -20.393 1.00 28.17 478 PRO A C 1
ATOM 3530 O O . PRO A 1 478 ? -14.981 -11.345 -19.276 1.00 28.17 478 PRO A O 1
ATOM 3533 N N . ALA A 1 479 ? -16.691 -10.715 -20.598 1.00 26.22 479 ALA A N 1
ATOM 3534 C CA . ALA A 1 479 ? -17.576 -10.232 -19.547 1.00 26.22 479 ALA A CA 1
ATOM 3535 C C . ALA A 1 479 ? -17.827 -11.313 -18.479 1.00 26.22 479 ALA A C 1
ATOM 3537 O O . ALA A 1 479 ? -18.553 -12.284 -18.720 1.00 26.22 479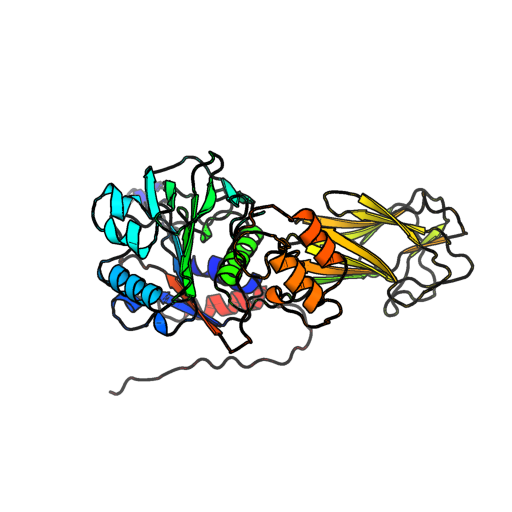 ALA A O 1
ATOM 3538 N N . ARG A 1 480 ? -17.272 -11.123 -17.276 1.00 28.67 480 ARG A N 1
ATOM 3539 C CA . ARG A 1 480 ? -17.765 -11.792 -16.068 1.00 28.67 480 ARG A CA 1
ATOM 3540 C C . ARG A 1 480 ? -19.133 -11.174 -15.762 1.00 28.67 480 ARG A C 1
ATOM 3542 O O . ARG A 1 480 ? -19.240 -9.995 -15.447 1.00 28.67 480 ARG A O 1
ATOM 3549 N N . ARG A 1 481 ? -20.199 -11.945 -15.993 1.00 24.81 481 ARG A N 1
ATOM 3550 C CA . ARG A 1 481 ? -21.582 -11.527 -15.735 1.00 24.81 481 ARG A CA 1
ATOM 3551 C C . ARG A 1 481 ? -21.799 -11.404 -14.228 1.00 24.81 481 ARG A C 1
ATOM 3553 O O . ARG A 1 481 ? -21.823 -12.417 -13.537 1.00 24.81 481 ARG A O 1
ATOM 3560 N N . TRP A 1 482 ? -22.004 -10.180 -13.761 1.00 26.81 482 TRP A N 1
ATOM 3561 C CA . TRP A 1 482 ? -22.495 -9.869 -12.423 1.00 26.81 482 TRP A CA 1
ATOM 3562 C C . TRP A 1 482 ? -24.004 -10.133 -12.381 1.00 26.81 482 TRP A C 1
ATOM 3564 O O . TRP A 1 482 ? -24.768 -9.534 -13.138 1.00 26.81 482 TRP A O 1
ATOM 3574 N N . ASN A 1 483 ? -24.437 -11.081 -11.551 1.00 22.64 483 ASN A N 1
ATOM 3575 C CA . ASN A 1 483 ? -25.854 -11.327 -11.301 1.00 22.64 483 ASN A CA 1
ATOM 3576 C C . ASN A 1 483 ? -26.268 -10.537 -10.057 1.00 22.64 483 ASN A C 1
ATOM 3578 O O . ASN A 1 483 ? -25.960 -10.943 -8.943 1.00 22.64 483 ASN A O 1
ATOM 3582 N N . TRP A 1 484 ? -27.008 -9.445 -10.242 1.00 24.55 484 TRP A N 1
ATOM 3583 C CA . TRP A 1 484 ? -27.724 -8.796 -9.145 1.00 24.55 484 TRP A CA 1
ATOM 3584 C C . TRP A 1 484 ? -28.886 -9.691 -8.699 1.00 24.55 484 TRP A C 1
ATOM 3586 O O . TRP A 1 484 ? -29.803 -9.968 -9.479 1.00 24.55 484 TRP A O 1
ATOM 3596 N N . ALA A 1 485 ? -28.875 -10.141 -7.446 1.00 23.00 485 ALA A N 1
ATOM 3597 C CA . ALA A 1 485 ? -30.024 -10.809 -6.852 1.00 23.00 485 ALA A CA 1
ATOM 3598 C C . ALA A 1 485 ? -31.104 -9.768 -6.504 1.00 23.00 485 ALA A C 1
ATOM 3600 O O . ALA A 1 485 ? -31.120 -9.193 -5.422 1.00 23.00 485 ALA A O 1
ATOM 3601 N N . ARG A 1 486 ? -32.047 -9.532 -7.426 1.00 25.42 486 ARG A N 1
ATOM 3602 C CA . ARG A 1 486 ? -33.368 -8.989 -7.071 1.00 25.42 486 ARG A CA 1
ATOM 3603 C C . ARG A 1 486 ? -34.142 -10.059 -6.314 1.00 25.42 486 ARG A C 1
ATOM 3605 O O . ARG A 1 486 ? -34.315 -11.164 -6.829 1.00 25.42 486 ARG A O 1
ATOM 3612 N N . ARG A 1 487 ? -34.722 -9.705 -5.170 1.00 23.55 487 ARG A N 1
ATOM 3613 C CA . ARG A 1 487 ? -35.849 -10.455 -4.614 1.00 23.55 487 ARG A CA 1
ATOM 3614 C C . ARG A 1 487 ? -37.071 -9.550 -4.551 1.00 23.55 487 ARG A C 1
ATOM 3616 O O . ARG A 1 487 ? -37.258 -8.791 -3.608 1.00 23.55 487 ARG A O 1
ATOM 3623 N N . ASP A 1 488 ? -37.888 -9.651 -5.595 1.00 30.28 488 ASP A N 1
ATOM 3624 C CA . ASP A 1 488 ? -39.230 -9.085 -5.641 1.00 30.28 488 ASP A CA 1
ATOM 3625 C C . ASP A 1 488 ? -40.071 -9.689 -4.503 1.00 30.28 488 ASP A C 1
ATOM 3627 O O . ASP A 1 488 ? -40.222 -10.910 -4.407 1.00 30.28 488 ASP A O 1
ATOM 3631 N N . ALA A 1 489 ? -40.638 -8.845 -3.642 1.00 25.81 489 ALA A N 1
ATOM 3632 C CA . ALA A 1 489 ? -41.677 -9.249 -2.702 1.00 25.81 489 ALA A CA 1
ATOM 3633 C C . ALA A 1 489 ? -42.589 -8.065 -2.360 1.00 25.81 489 ALA A C 1
ATOM 3635 O O . ALA A 1 489 ? -42.460 -7.461 -1.304 1.00 25.81 489 ALA A O 1
ATOM 3636 N N . TRP A 1 490 ? -43.558 -7.783 -3.232 1.00 25.70 490 TRP A N 1
ATOM 3637 C CA . TRP A 1 490 ? -44.823 -7.184 -2.804 1.00 25.70 490 TRP A CA 1
ATOM 3638 C C . TRP A 1 490 ? -45.972 -7.965 -3.433 1.00 25.70 490 TRP A C 1
ATOM 3640 O O . TRP A 1 490 ? -46.200 -7.930 -4.640 1.00 25.70 490 TRP A O 1
ATOM 3650 N N . GLY A 1 491 ? -46.649 -8.736 -2.582 1.00 28.31 491 GLY A N 1
ATOM 3651 C CA . GLY A 1 491 ? -48.001 -9.203 -2.822 1.00 28.31 491 GLY A CA 1
ATOM 3652 C C . GLY A 1 491 ? -48.991 -8.161 -2.305 1.00 28.31 491 GLY A C 1
ATOM 3653 O O . GLY A 1 491 ? -48.835 -7.684 -1.181 1.00 28.31 491 GLY A O 1
ATOM 3654 N N . ASN A 1 492 ? -50.011 -7.935 -3.139 1.00 29.08 492 ASN A N 1
ATOM 3655 C CA . ASN A 1 492 ? -51.157 -7.015 -3.074 1.00 29.08 492 ASN A CA 1
ATOM 3656 C C . ASN A 1 492 ? -50.911 -5.558 -3.459 1.00 29.08 492 ASN A C 1
ATOM 3658 O O . ASN A 1 492 ? -50.424 -4.777 -2.616 1.00 29.08 492 ASN A O 1
#

pLDDT: mean 75.85, std 22.37, range [22.64, 98.81]

Sequence (492 aa):
RTQGVQQATSLGTVRRVRPNDMNSFAYVVEHAAAIAASGADVQIDGVSNERVAGGEVALADYDAVIWLLGEESTADQTFSLAEQSIVADYLASGGRLMASGAEIGYEFVGQNVGPEFFQTTLHASYVRDSTSARTASGAAGSVFAGAALSFGGPNAAYPVETPDVIAPAAGAEAALLYGDGATAAITWADVESDARLVLMAFPFETIDTASQRELLMRQTLEFFGLPIVYEPIEYVLDNDHGAPEYVETGAWNTPTSSGYEGGTYRFIQAGSAATAKWSFDVPYVARGEVLLHYPAGGNRATDAVFRVDTGDVVETFTVNQRVNGSQWVSLGSFDFVPGAHSVMLDAAASTGGSIVVADAVRVVLTPAIDPSADFNADDVVDGNDFLAWQRGLGSVSASASQGDSDRDQDVDADDLAVWMGQFGQATTPLLQVAAPQVVAVASVAVASDDVAAVDSQDAAMALWQAWEFLHDDTASRPARRWNWARRDAWGN

Radius of gyration: 26.87 Å; chains: 1; bounding box: 84×68×72 Å

Secondary structure (DSSP, 8-state):
-----EEEETTEEEE---GGGT--S-HHHHHHHHHHHTTB-EEEEEEEHHHHHTTSS-GGGSSEEEEEEET--TTT-SS-HHHHHHHHHHHHTT-EEEEEESSTTIIIIITTSSHHIIIIIS-EEEEES-----EEEEPTTSTTTT-EEEBSSTTSSS--S---EEEE-TTEEEEEEETTS-EEEEEEE-TTT--EEEEESS-GGGBS-HHHHHHHHHHHHHHTT--B----EEEEEEGGG-TTTEEEES--B--SS--GGG---EEEETT-S-EEEEEEEE-SSEEEEEEEE----TTB-SSEEEEEE-SS-EEEEEE-TTSSTTS-EEEEEEEE-SEEEEEEEETTT--SSSEEEE-EEEEEEEE-------SS-SSB-SHHHHHHHHHHTT-SS--GGGT-SS-SSS-SHHHHHHHHHHTTSB----PPPPPP--EEEEEEE----------THHHHHHHHHHHHHH--S-------------------